Protein 3LYP (pdb70)

Radius of gyration: 21.67 Å; Cα contacts (8 Å, |Δi|>4): 574; chains: 2; bounding box: 45×53×60 Å

Structure (mmCIF, N/CA/C/O backbone):
data_3LYP
#
_entry.id   3LYP
#
_cell.length_a   43.591
_cell.length_b   53.917
_cell.length_c   54.496
_cell.angle_alpha   85.280
_cell.angle_beta   71.050
_cell.angle_gamma   66.710
#
_symmetry.space_group_name_H-M   'P 1'
#
loop_
_entity.id
_entity.type
_entity.pdbx_description
1 polymer 'Stringent starvation protein A'
2 water water
#
loop_
_atom_site.group_PDB
_atom_site.id
_atom_site.type_symbol
_atom_site.label_atom_id
_atom_site.label_alt_id
_atom_site.label_comp_id
_atom_site.label_asym_id
_atom_site.label_entity_id
_atom_site.label_seq_id
_atom_site.pdbx_PDB_ins_code
_atom_site.Cartn_x
_atom_site.Cartn_y
_atom_site.Cartn_z
_atom_site.occupancy
_atom_site.B_iso_or_equiv
_atom_site.auth_seq_id
_atom_site.auth_comp_id
_atom_site.auth_asym_id
_atom_site.auth_atom_id
_atom_site.pdbx_PDB_model_num
ATOM 1 N N . ARG A 1 8 ? -6.619 23.711 -11.628 1.00 40.82 8 ARG A N 1
ATOM 2 C CA . ARG A 1 8 ? -5.278 23.393 -11.053 1.00 38.29 8 ARG A CA 1
ATOM 3 C C . ARG A 1 8 ? -5.429 22.285 -9.985 1.00 33.69 8 ARG A C 1
ATOM 4 O O . ARG A 1 8 ? -6.329 21.450 -10.105 1.00 36.23 8 ARG A O 1
ATOM 8 N N . LEU A 1 9 ? -4.576 22.279 -8.960 1.00 27.14 9 LEU A N 1
ATOM 9 C CA . LEU A 1 9 ? -4.537 21.154 -7.996 1.00 22.00 9 LEU A CA 1
ATOM 10 C C . LEU A 1 9 ? -5.797 21.162 -7.132 1.00 21.17 9 LEU A C 1
ATOM 11 O O . LEU A 1 9 ? -6.158 22.190 -6.537 1.00 20.71 9 LEU A O 1
ATOM 16 N N . ALA A 1 10 ? -6.492 20.033 -7.108 1.00 16.94 10 ALA A N 1
ATOM 17 C CA . ALA A 1 10 ? -7.701 19.941 -6.293 1.00 14.46 10 ALA A CA 1
ATOM 18 C C . ALA A 1 10 ? -7.737 18.600 -5.629 1.00 14.07 10 ALA A C 1
ATOM 19 O O . ALA A 1 10 ? -7.119 17.645 -6.107 1.00 14.53 10 ALA A O 1
ATOM 21 N N . CYS A 1 11 ? -8.450 18.538 -4.512 1.00 11.17 11 CYS A N 1
ATOM 22 C CA . CYS A 1 11 ? -8.634 17.270 -3.803 1.00 9.94 11 CYS A CA 1
ATOM 23 C C . CYS A 1 11 ? -10.093 17.112 -3.491 1.00 11.49 11 CYS A C 1
ATOM 24 O O . CYS A 1 11 ? -10.652 17.939 -2.764 1.00 11.60 11 CYS A O 1
ATOM 27 N N . TYR A 1 12 ? -10.732 16.087 -4.068 1.00 10.17 12 TYR A N 1
ATOM 28 C CA . TYR A 1 12 ? -12.070 15.694 -3.651 1.00 9.91 12 TYR A CA 1
ATOM 29 C C . TYR A 1 12 ? -11.923 14.959 -2.326 1.00 10.29 12 TYR A C 1
ATOM 30 O O . TYR A 1 12 ? -11.167 13.977 -2.240 1.00 10.39 12 TYR A O 1
ATOM 39 N N . SER A 1 13 ? -12.619 15.431 -1.293 1.00 10.11 13 SER A N 1
ATOM 40 C CA . SER A 1 13 ? -12.371 15.005 0.085 1.00 10.91 13 SER A CA 1
ATOM 41 C C . SER A 1 13 ? -13.693 14.763 0.808 1.00 8.89 13 SER A C 1
ATOM 42 O O . SER A 1 13 ? -14.624 15.579 0.681 1.00 10.66 13 SER A O 1
ATOM 45 N N . ASP A 1 14 ? -13.794 13.678 1.562 1.00 9.54 14 ASP A N 1
ATOM 46 C CA . ASP A 1 14 ? -14.902 13.510 2.508 1.00 8.94 14 ASP A CA 1
ATOM 47 C C . ASP A 1 14 ? -14.542 14.205 3.811 1.00 9.58 14 ASP A C 1
ATOM 48 O O . ASP A 1 14 ? -13.578 13.809 4.467 1.00 11.26 14 ASP A O 1
ATOM 53 N N . PRO A 1 15 ? -15.261 15.283 4.164 1.00 9.10 15 PRO A N 1
ATOM 54 C CA . PRO A 1 15 ? -14.878 16.054 5.355 1.00 8.76 15 PRO A CA 1
ATOM 55 C C . PRO A 1 15 ? -14.965 15.274 6.646 1.00 9.79 15 PRO A C 1
ATOM 56 O O . PRO A 1 15 ? -14.399 15.688 7.658 1.00 11.07 15 PRO A O 1
ATOM 60 N N . ALA A 1 16 ? -15.698 14.165 6.634 1.00 10.18 16 ALA A N 1
ATOM 61 C CA . ALA A 1 16 ? -15.845 13.344 7.840 1.00 10.18 16 ALA A CA 1
ATOM 62 C C . ALA A 1 16 ? -14.859 12.197 7.977 1.00 9.76 16 ALA A C 1
ATOM 63 O O . ALA A 1 16 ? -14.721 11.609 9.062 1.00 11.83 16 ALA A O 1
ATOM 65 N N . ASP A 1 17 ? -14.186 11.860 6.887 1.00 10.81 17 ASP A N 1
ATOM 66 C CA . ASP A 1 17 ? -13.505 10.557 6.823 1.00 10.23 17 ASP A CA 1
ATOM 67 C C . ASP A 1 17 ? -12.006 10.662 7.098 1.00 9.79 17 ASP A C 1
ATOM 68 O O . ASP A 1 17 ? -11.312 11.540 6.535 1.00 10.12 17 ASP A O 1
ATOM 73 N N . HIS A 1 18 ? -11.483 9.737 7.905 1.00 8.67 18 HIS A N 1
ATOM 74 C CA . HIS A 1 18 ? -10.080 9.813 8.337 1.00 7.69 18 HIS A CA 1
ATOM 75 C C . HIS A 1 18 ? -9.102 9.594 7.190 1.00 9.02 18 HIS A C 1
ATOM 76 O O . HIS A 1 18 ? -7.995 10.138 7.243 1.00 8.81 18 HIS A O 1
ATOM 83 N N . TYR A 1 19 ? -9.493 8.841 6.147 1.00 9.45 19 TYR A N 1
ATOM 84 C CA . TYR A 1 19 ? -8.581 8.665 4.993 1.00 10.38 19 TYR A CA 1
ATOM 85 C C . TYR A 1 19 ? -8.436 9.955 4.189 1.00 9.89 19 TYR A C 1
ATOM 86 O O . TYR A 1 19 ? -7.344 10.288 3.709 1.00 10.57 19 TYR A O 1
ATOM 95 N N . SER A 1 20 ? -9.514 10.716 4.074 1.00 8.61 20 SER A N 1
ATOM 96 C CA . SER A 1 20 ? -9.381 12.059 3.456 1.00 8.47 20 SER A CA 1
ATOM 97 C C . SER A 1 20 ? -8.602 13.005 4.354 1.00 8.79 20 SER A C 1
ATOM 98 O O . SER A 1 20 ? -7.805 13.810 3.843 1.00 9.95 20 SER A O 1
ATOM 101 N N . HIS A 1 21 ? -8.805 12.871 5.674 1.00 7.54 21 HIS A N 1
ATOM 102 C CA . HIS A 1 21 ? -8.092 13.719 6.641 1.00 7.93 21 HIS A CA 1
ATOM 103 C C . HIS A 1 21 ? -6.573 13.519 6.503 1.00 8.25 21 HIS A C 1
ATOM 104 O O . HIS A 1 21 ? -5.835 14.509 6.530 1.00 10.09 21 HIS A O 1
ATOM 111 N N . ARG A 1 22 ? -6.117 12.280 6.273 1.00 9.30 22 ARG A N 1
ATOM 112 C CA . ARG A 1 22 ? -4.687 12.059 6.019 1.00 10.92 22 ARG A CA 1
ATOM 113 C C . ARG A 1 22 ? -4.145 12.965 4.942 1.00 8.34 22 ARG A C 1
ATOM 114 O O . ARG A 1 22 ? -3.101 13.598 5.118 1.00 9.68 22 ARG A O 1
ATOM 122 N N . VAL A 1 23 ? -4.854 12.985 3.802 1.00 9.07 23 VAL A N 1
ATOM 123 C CA . VAL A 1 23 ? -4.369 13.760 2.662 1.00 8.96 23 VAL A CA 1
ATOM 124 C C . VAL A 1 23 ? -4.463 15.263 2.951 1.00 9.14 23 VAL A C 1
ATOM 125 O O . VAL A 1 23 ? -3.570 16.050 2.543 1.00 9.56 23 VAL A O 1
ATOM 129 N N . ARG A 1 24 ? -5.504 15.686 3.664 1.00 9.50 24 ARG A N 1
ATOM 130 C CA . ARG A 1 24 ? -5.616 17.131 4.034 1.00 7.48 24 ARG A CA 1
ATOM 131 C C . ARG A 1 24 ? -4.491 17.568 4.969 1.00 7.66 24 ARG A C 1
ATOM 132 O O . ARG A 1 24 ? -4.023 18.697 4.822 1.00 10.14 24 ARG A O 1
ATOM 140 N N . ILE A 1 25 ? -3.985 16.679 5.824 1.00 9.24 25 ILE A N 1
ATOM 141 C CA . ILE A 1 25 ? -2.798 16.984 6.625 1.00 7.93 25 ILE A CA 1
ATOM 142 C C . ILE A 1 25 ? -1.570 17.159 5.726 1.00 8.42 25 ILE A C 1
ATOM 143 O O . ILE A 1 25 ? -0.850 18.167 5.861 1.00 8.33 25 ILE A O 1
ATOM 148 N N . VAL A 1 26 ? -1.334 16.202 4.841 1.00 9.27 26 VAL A N 1
ATOM 149 C CA . VAL A 1 26 ? -0.179 16.288 3.940 1.00 8.91 26 VAL A CA 1
ATOM 150 C C . VAL A 1 26 ? -0.244 17.574 3.110 1.00 10.08 26 VAL A C 1
ATOM 151 O O . VAL A 1 26 ? 0.784 18.268 2.956 1.00 8.24 26 VAL A O 1
ATOM 155 N N . LEU A 1 27 ? -1.429 17.897 2.573 1.00 8.37 27 LEU A N 1
ATOM 156 C CA . LEU A 1 27 ? -1.531 19.099 1.730 1.00 8.05 27 LEU A CA 1
ATOM 157 C C . LEU A 1 27 ? -1.179 20.332 2.532 1.00 10.38 27 LEU A C 1
ATOM 158 O O . LEU A 1 27 ? -0.465 21.229 2.041 1.00 9.84 27 LEU A O 1
ATOM 163 N N . ALA A 1 28 ? -1.640 20.379 3.786 1.00 9.32 28 ALA A N 1
ATOM 164 C CA . ALA A 1 28 ? -1.352 21.504 4.640 1.00 8.68 28 ALA A CA 1
ATOM 165 C C . ALA A 1 28 ? 0.146 21.584 5.018 1.00 8.89 28 ALA A C 1
ATOM 166 O O . ALA A 1 28 ? 0.734 22.686 5.012 1.00 10.50 28 ALA A O 1
ATOM 168 N N . GLU A 1 29 ? 0.741 20.412 5.295 1.00 8.65 29 GLU A N 1
ATOM 169 C CA . GLU A 1 29 ? 2.169 20.353 5.652 1.00 9.90 29 GLU A CA 1
ATOM 170 C C . GLU A 1 29 ? 3.021 20.893 4.502 1.00 7.24 29 GLU A C 1
ATOM 171 O O . GLU A 1 29 ? 3.969 21.646 4.725 1.00 9.86 29 GLU A O 1
ATOM 177 N N . LYS A 1 30 ? 2.650 20.537 3.276 1.00 8.32 30 LYS A N 1
ATOM 178 C CA . LYS A 1 30 ? 3.429 20.913 2.093 1.00 8.39 30 LYS A CA 1
ATOM 179 C C . LYS A 1 30 ? 3.157 22.332 1.618 1.00 6.34 30 LYS A C 1
ATOM 180 O O . LYS A 1 30 ? 3.908 22.868 0.816 1.00 9.59 30 LYS A O 1
ATOM 186 N N . GLY A 1 31 ? 2.082 22.956 2.120 1.00 7.30 31 GLY A N 1
ATOM 187 C CA . GLY A 1 31 ? 1.763 24.337 1.722 1.00 6.82 31 GLY A CA 1
ATOM 188 C C . GLY A 1 31 ? 1.525 24.424 0.239 1.00 8.65 31 GLY A C 1
ATOM 189 O O . GLY A 1 31 ? 2.033 25.348 -0.402 1.00 11.43 31 GLY A O 1
ATOM 190 N N . VAL A 1 32 ? 0.734 23.514 -0.313 1.00 11.69 32 VAL A N 1
ATOM 191 C CA . VAL A 1 32 ? 0.647 23.483 -1.780 1.00 15.84 32 VAL A CA 1
ATOM 192 C C . VAL A 1 32 ? -0.534 24.189 -2.435 1.00 15.68 32 VAL A C 1
ATOM 193 O O . VAL A 1 32 ? -0.745 24.042 -3.650 1.00 14.95 32 VAL A O 1
ATOM 197 N N . SER A 1 33 ? -1.295 24.918 -1.631 1.00 15.48 33 SER A N 1
ATOM 198 C CA . SER A 1 33 ? -2.385 25.737 -2.149 1.00 16.40 33 SER A CA 1
ATOM 199 C C . SER A 1 33 ? -3.474 24.890 -2.888 1.00 17.64 33 SER A C 1
ATOM 200 O O . SER A 1 33 ? -4.056 25.368 -3.856 1.00 17.65 33 SER A O 1
ATOM 203 N N . ALA A 1 34 ? -3.746 23.647 -2.448 1.00 17.07 34 ALA A N 1
ATOM 204 C CA . ALA A 1 34 ? -4.770 22.809 -3.123 1.00 14.55 34 ALA A CA 1
ATOM 205 C C . ALA A 1 34 ? -6.224 23.252 -2.889 1.00 14.19 34 ALA A C 1
ATOM 206 O O . ALA A 1 34 ? -6.533 23.708 -1.778 1.00 17.79 34 ALA A O 1
ATOM 208 N N . GLU A 1 35 ? -7.083 23.159 -3.921 1.00 12.10 35 GLU A N 1
ATOM 209 C CA . GLU A 1 35 ? -8.551 23.395 -3.804 1.00 9.84 35 GLU A CA 1
ATOM 210 C C . GLU A 1 35 ? -9.133 22.166 -3.131 1.00 13.63 35 GLU A C 1
ATOM 211 O O . GLU A 1 35 ? -8.911 21.056 -3.582 1.00 15.47 35 GLU A O 1
ATOM 217 N N . ILE A 1 36 ? -9.815 22.349 -2.006 1.00 12.52 36 ILE A N 1
ATOM 218 C CA . ILE A 1 36 ? -10.458 21.239 -1.315 1.00 16.81 36 ILE A CA 1
ATOM 219 C C . ILE A 1 36 ? -11.901 21.230 -1.712 1.00 16.71 36 ILE A C 1
ATOM 220 O O . ILE A 1 36 ? -12.629 22.215 -1.537 1.00 18.29 36 ILE A O 1
ATOM 225 N N . ILE A 1 37 ? -12.319 20.139 -2.322 1.00 14.51 37 ILE A N 1
ATOM 226 C CA . ILE A 1 37 ? -13.681 20.003 -2.759 1.00 13.40 37 ILE A CA 1
ATOM 227 C C . ILE A 1 37 ? -14.398 18.988 -1.894 1.00 15.88 37 ILE A C 1
ATOM 228 O O . ILE A 1 37 ? -14.186 17.788 -2.030 1.00 14.98 37 ILE A O 1
ATOM 233 N N . SER A 1 38 ? -15.253 19.470 -0.996 1.00 16.72 38 SER A N 1
ATOM 234 C CA . SER A 1 38 ? -16.016 18.559 -0.136 1.00 18.30 38 SER A CA 1
ATOM 235 C C . SER A 1 38 ? -17.079 17.695 -0.828 1.00 20.27 38 SER A C 1
ATOM 236 O O . SER A 1 38 ? -17.915 18.185 -1.629 1.00 23.03 38 SER A O 1
ATOM 239 N N . VAL A 1 39 ? -17.040 16.407 -0.523 1.00 18.87 39 VAL A N 1
ATOM 240 C CA . VAL A 1 39 ? -17.991 15.441 -1.054 1.00 21.38 39 VAL A CA 1
ATOM 241 C C . VAL A 1 39 ? -18.666 14.601 0.064 1.00 23.65 39 VAL A C 1
ATOM 242 O O . VAL A 1 39 ? -18.015 13.801 0.763 1.00 21.45 39 VAL A O 1
ATOM 246 N N . GLU A 1 40 ? -19.968 14.826 0.225 1.00 29.69 40 GLU A N 1
ATOM 247 C CA . GLU A 1 40 ? -20.847 14.010 1.062 1.00 34.22 40 GLU A CA 1
ATOM 248 C C . GLU A 1 40 ? -21.935 13.369 0.190 1.00 36.86 40 GLU A C 1
ATOM 249 O O . GLU A 1 40 ? -22.594 12.389 0.586 1.00 40.63 40 GLU A O 1
ATOM 255 N N . GLN A 1 44 ? -21.631 12.263 -5.732 1.00 33.84 44 GLN A N 1
ATOM 256 C CA . GLN A 1 44 ? -20.707 11.809 -6.762 1.00 32.44 44 GLN A CA 1
ATOM 257 C C . GLN A 1 44 ? -20.563 12.870 -7.863 1.00 30.17 44 GLN A C 1
ATOM 258 O O . GLN A 1 44 ? -21.157 12.721 -8.938 1.00 32.34 44 GLN A O 1
ATOM 264 N N . PRO A 1 45 ? -19.769 13.943 -7.617 1.00 27.01 45 PRO A N 1
ATOM 265 C CA . PRO A 1 45 ? -19.596 14.944 -8.693 1.00 25.73 45 PRO A CA 1
ATOM 266 C C . PRO A 1 45 ? -19.154 14.293 -10.009 1.00 25.78 45 PRO A C 1
ATOM 267 O O . PRO A 1 45 ? -18.338 13.370 -9.991 1.00 23.16 45 PRO A O 1
ATOM 271 N N . PRO A 1 46 ? -19.716 14.746 -11.143 1.00 23.12 46 PRO A N 1
ATOM 272 C CA . PRO A 1 46 ? -19.364 14.107 -12.401 1.00 22.71 46 PRO A CA 1
ATOM 273 C C . PRO A 1 46 ? -17.889 14.241 -12.776 1.00 22.40 46 PRO A C 1
ATOM 274 O O . PRO A 1 46 ? -17.359 13.344 -13.419 1.00 19.14 46 PRO A O 1
ATOM 278 N N . LYS A 1 47 ? -17.231 15.343 -12.393 1.00 18.25 47 LYS A N 1
ATOM 279 C CA . LYS A 1 47 ? -15.799 15.488 -12.686 1.00 20.93 47 LYS A CA 1
ATOM 280 C C . LYS A 1 47 ? -14.993 14.439 -11.899 1.00 18.37 47 LYS A C 1
ATOM 281 O O . LYS A 1 47 ? -13.962 13.910 -12.370 1.00 18.47 47 LYS A O 1
ATOM 287 N N . LEU A 1 48 ? -15.489 14.109 -10.716 1.00 17.04 48 LEU A N 1
ATOM 288 C CA . LEU A 1 48 ? -14.845 13.070 -9.910 1.00 16.54 48 LEU A CA 1
ATOM 289 C C . LEU A 1 48 ? -15.002 11.701 -10.547 1.00 17.36 48 LEU A C 1
ATOM 290 O O . LEU A 1 48 ? -14.014 10.995 -10.712 1.00 16.56 48 LEU A O 1
ATOM 295 N N . ILE A 1 49 ? -16.236 11.330 -10.895 1.00 17.29 49 ILE A N 1
ATOM 296 C CA . ILE A 1 49 ? -16.482 10.055 -11.580 1.00 18.87 49 ILE A CA 1
ATOM 297 C C . ILE A 1 49 ? -15.777 10.013 -12.943 1.00 18.07 49 ILE A C 1
ATOM 298 O O . ILE A 1 49 ? -15.321 8.955 -13.356 1.00 16.80 49 ILE A O 1
ATOM 303 N N . GLU A 1 50 ? -15.657 11.158 -13.619 1.00 15.07 50 GLU A N 1
ATOM 304 C CA . GLU A 1 50 ? -14.918 11.228 -14.881 1.00 16.04 50 GLU A CA 1
ATOM 305 C C . GLU A 1 50 ? -13.464 10.767 -14.776 1.00 17.98 50 GLU A C 1
ATOM 306 O O . GLU A 1 50 ? -12.976 10.055 -15.668 1.00 19.54 50 GLU A O 1
ATOM 312 N N . VAL A 1 51 ? -12.786 11.189 -13.702 1.00 17.32 51 VAL A N 1
ATOM 313 C CA . VAL A 1 51 ? -11.350 10.911 -13.527 1.00 19.45 51 VAL A CA 1
ATOM 314 C C . VAL A 1 51 ? -11.087 9.692 -12.652 1.00 17.98 51 VAL A C 1
ATOM 315 O O . VAL A 1 51 ? -10.041 9.038 -12.790 1.00 20.52 51 VAL A O 1
ATOM 319 N N . ASN A 1 52 ? -12.043 9.386 -11.778 1.00 14.71 52 ASN A N 1
ATOM 320 C CA . ASN A 1 52 ? -11.972 8.221 -10.890 1.00 13.09 52 ASN A CA 1
ATOM 321 C C . ASN A 1 52 ? -13.275 7.424 -10.939 1.00 14.21 52 ASN A C 1
ATOM 322 O O . ASN A 1 52 ? -14.219 7.703 -10.204 1.00 14.43 52 ASN A O 1
ATOM 327 N N . PRO A 1 53 ? -13.321 6.397 -11.800 1.00 18.07 53 PRO A N 1
ATOM 328 C CA . PRO A 1 53 ? -14.554 5.637 -11.944 1.00 17.12 53 PRO A CA 1
ATOM 329 C C . PRO A 1 53 ? -14.982 4.828 -10.708 1.00 17.47 53 PRO A C 1
ATOM 330 O O . PRO A 1 53 ? -16.097 4.346 -10.670 1.00 19.51 53 PRO A O 1
ATOM 334 N N . TYR A 1 54 ? -14.116 4.685 -9.709 1.00 15.14 54 TYR A N 1
ATOM 335 C CA . TYR A 1 54 ? -14.480 4.063 -8.442 1.00 16.82 54 TYR A CA 1
ATOM 336 C C . TYR A 1 54 ? -15.244 5.047 -7.555 1.00 15.99 54 TYR A C 1
ATOM 337 O O . TYR A 1 54 ? -15.918 4.641 -6.593 1.00 17.24 54 TYR A O 1
ATOM 346 N N . GLY A 1 55 ? -15.079 6.334 -7.847 1.00 15.50 55 GLY A N 1
ATOM 347 C CA . GLY A 1 55 ? -15.717 7.406 -7.063 1.00 15.82 55 GLY A CA 1
ATOM 348 C C . GLY A 1 55 ? -15.290 7.438 -5.613 1.00 18.49 55 GLY A C 1
ATOM 349 O O . GLY A 1 55 ? -16.062 7.841 -4.728 1.00 20.67 55 GLY A O 1
ATOM 350 N N . SER A 1 56 ? -14.060 6.998 -5.348 1.00 13.65 56 SER A N 1
ATOM 351 C CA . SER A 1 56 ? -13.605 6.931 -3.958 1.00 14.57 56 SER A CA 1
ATOM 352 C C . SER A 1 56 ? -12.964 8.244 -3.555 1.00 11.36 56 SER A C 1
ATOM 353 O O . SER A 1 56 ? -12.610 9.065 -4.401 1.00 15.71 56 SER A O 1
ATOM 356 N N . LEU A 1 57 ? -12.859 8.429 -2.239 1.00 12.09 57 LEU A N 1
ATOM 357 C CA . LEU A 1 57 ? -12.311 9.660 -1.667 1.00 11.07 57 LEU A CA 1
ATOM 358 C C . LEU A 1 57 ? -11.241 9.263 -0.667 1.00 10.37 57 LEU A C 1
ATOM 359 O O . LEU A 1 57 ? -11.430 8.317 0.120 1.00 12.47 57 LEU A O 1
ATOM 364 N N . PRO A 1 58 ? -10.123 9.995 -0.638 1.00 10.19 58 PRO A N 1
ATOM 365 C CA . PRO A 1 58 ? -9.847 11.212 -1.400 1.00 11.18 58 PRO A CA 1
ATOM 366 C C . PRO A 1 58 ? -9.371 10.944 -2.805 1.00 9.37 58 PRO A C 1
ATOM 367 O O . PRO A 1 58 ? -8.748 9.886 -3.057 1.00 12.45 58 PRO A O 1
ATOM 371 N N . THR A 1 59 ? -9.612 11.908 -3.693 1.00 8.55 59 THR A N 1
ATOM 372 C CA . THR A 1 59 ? -9.076 11.839 -5.048 1.00 9.03 59 THR A CA 1
ATOM 373 C C . THR A 1 59 ? -8.388 13.152 -5.324 1.00 9.58 59 THR A C 1
ATOM 374 O O . THR A 1 59 ? -8.984 14.211 -5.153 1.00 11.24 59 THR A O 1
ATOM 378 N N . LEU A 1 60 ? -7.147 13.075 -5.781 1.00 10.63 60 LEU A N 1
ATOM 379 C CA . LEU A 1 60 ? -6.395 14.268 -6.145 1.00 10.73 60 LEU A CA 1
ATOM 380 C C . LEU A 1 60 ? -6.422 14.441 -7.647 1.00 11.00 60 LEU A C 1
ATOM 381 O O . LEU A 1 60 ? -6.252 13.468 -8.390 1.00 12.12 60 LEU A O 1
ATOM 386 N N . VAL A 1 61 ? -6.658 15.681 -8.105 1.00 10.14 61 VAL A N 1
ATOM 387 C CA . VAL A 1 61 ? -6.703 15.963 -9.538 1.00 11.56 61 VAL A CA 1
ATOM 388 C C . VAL A 1 61 ? -5.895 17.219 -9.870 1.00 13.58 61 VAL A C 1
ATOM 389 O O . VAL A 1 61 ? -5.903 18.194 -9.110 1.00 18.21 61 VAL A O 1
ATOM 393 N N . ASP A 1 62 ? -5.230 17.197 -11.032 1.00 15.25 62 ASP A N 1
ATOM 394 C CA . ASP A 1 62 ? -4.419 18.322 -11.507 1.00 17.18 62 ASP A CA 1
ATOM 395 C C . ASP A 1 62 ? -4.490 18.164 -13.027 1.00 19.70 62 ASP A C 1
ATOM 396 O O . ASP A 1 62 ? -5.155 17.242 -13.545 1.00 18.01 62 ASP A O 1
ATOM 401 N N . ARG A 1 63 ? -3.866 19.084 -13.758 1.00 20.95 63 ARG A N 1
ATOM 402 C CA . ARG A 1 63 ? -3.721 18.899 -15.189 1.00 22.90 63 ARG A CA 1
ATOM 403 C C . ARG A 1 63 ? -3.117 17.517 -15.477 1.00 22.16 63 ARG A C 1
ATOM 404 O O . ARG A 1 63 ? -3.562 16.844 -16.413 1.00 26.85 63 ARG A O 1
ATOM 406 N N . LEU A 1 65 ? -3.409 14.550 -14.201 1.00 18.26 65 LEU A N 1
ATOM 407 C CA . LEU A 1 65 ? -3.182 13.795 -12.996 1.00 14.61 65 LEU A CA 1
ATOM 408 C C . LEU A 1 65 ? -4.528 13.415 -12.404 1.00 12.92 65 LEU A C 1
ATOM 409 O O . LEU A 1 65 ? -5.413 14.273 -12.247 1.00 14.26 65 LEU A O 1
ATOM 414 N N . ALA A 1 66 ? -4.699 12.141 -12.080 1.00 11.50 66 ALA A N 1
ATOM 415 C CA . ALA A 1 66 ? -5.849 11.733 -11.282 1.00 10.15 66 ALA A CA 1
ATOM 416 C C . ALA A 1 66 ? -5.398 10.600 -10.411 1.00 11.42 66 ALA A C 1
ATOM 417 O O . ALA A 1 66 ? -5.031 9.557 -10.908 1.00 11.52 66 ALA A O 1
ATOM 419 N N . LEU A 1 67 ? -5.395 10.820 -9.102 1.00 9.38 67 LEU A N 1
ATOM 420 C CA . LEU A 1 67 ? -4.915 9.815 -8.161 1.00 10.60 67 LEU A CA 1
ATOM 421 C C . LEU A 1 67 ? -5.884 9.602 -7.024 1.00 9.62 67 LEU A C 1
ATOM 422 O O . LEU A 1 67 ? -6.528 10.526 -6.547 1.00 13.78 67 LEU A O 1
ATOM 427 N N . TRP A 1 68 ? -5.932 8.380 -6.532 1.00 8.85 68 TRP A N 1
ATOM 428 C CA . TRP A 1 68 ? -6.746 8.068 -5.358 1.00 9.94 68 TRP A CA 1
ATOM 429 C C . TRP A 1 68 ? -6.042 6.954 -4.587 1.00 12.43 68 TRP A C 1
ATOM 430 O O . TRP A 1 68 ? -4.990 6.469 -5.025 1.00 11.49 68 TRP A O 1
ATOM 441 N N A GLU A 1 69 ? -6.666 6.557 -3.474 0.50 12.33 69 GLU A N 1
ATOM 442 N N B GLU A 1 69 ? -6.635 6.545 -3.458 0.50 12.87 69 GLU A N 1
ATOM 443 C CA A GLU A 1 69 ? -6.064 5.775 -2.385 0.50 13.12 69 GLU A CA 1
ATOM 444 C CA B GLU A 1 69 ? -5.989 5.733 -2.401 0.50 14.44 69 GLU A CA 1
ATOM 445 C C A GLU A 1 69 ? -5.086 6.636 -1.596 0.50 12.91 69 GLU A C 1
ATOM 446 C C B GLU A 1 69 ? -5.076 6.648 -1.595 0.50 13.46 69 GLU A C 1
ATOM 447 O O A GLU A 1 69 ? -4.110 7.172 -2.147 0.50 11.94 69 GLU A O 1
ATOM 448 O O B GLU A 1 69 ? -4.121 7.230 -2.137 0.50 12.15 69 GLU A O 1
ATOM 459 N N . SER A 1 70 ? -5.365 6.786 -0.300 1.00 12.77 70 SER A N 1
ATOM 460 C CA . SER A 1 70 ? -4.646 7.771 0.493 1.00 11.83 70 SER A CA 1
ATOM 461 C C . SER A 1 70 ? -3.146 7.574 0.460 1.00 12.39 70 SER A C 1
ATOM 462 O O . SER A 1 70 ? -2.411 8.582 0.390 1.00 13.52 70 SER A O 1
ATOM 465 N N . THR A 1 71 ? -2.645 6.341 0.492 1.00 12.50 71 THR A N 1
ATOM 466 C CA . THR A 1 71 ? -1.190 6.129 0.469 1.00 13.82 71 THR A CA 1
ATOM 467 C C . THR A 1 71 ? -0.546 6.512 -0.859 1.00 12.24 71 THR A C 1
ATOM 468 O O . THR A 1 71 ? 0.568 7.048 -0.858 1.00 13.69 71 THR A O 1
ATOM 472 N N . VAL A 1 72 ? -1.270 6.292 -1.957 1.00 10.21 72 VAL A N 1
ATOM 473 C CA . VAL A 1 72 ? -0.783 6.688 -3.282 1.00 10.69 72 VAL A CA 1
ATOM 474 C C . VAL A 1 72 ? -0.640 8.203 -3.315 1.00 11.41 72 VAL A C 1
ATOM 475 O O . VAL A 1 72 ? 0.395 8.745 -3.797 1.00 11.09 72 VAL A O 1
ATOM 479 N N . VAL A 1 73 ? -1.693 8.872 -2.829 1.00 9.83 73 VAL A N 1
ATOM 480 C CA . VAL A 1 73 ? -1.792 10.333 -2.886 1.00 8.04 73 VAL A CA 1
ATOM 481 C C . VAL A 1 73 ? -0.730 10.941 -1.961 1.00 9.17 73 VAL A C 1
ATOM 482 O O . VAL A 1 73 ? -0.035 11.894 -2.374 1.00 10.34 73 VAL A O 1
ATOM 494 N N A GLU A 1 75 ? 2.168 9.669 -0.955 0.70 10.60 75 GLU A N 1
ATOM 495 N N B GLU A 1 75 ? 2.097 9.680 -0.996 0.30 8.19 75 GLU A N 1
ATOM 496 C CA A GLU A 1 75 ? 3.536 9.528 -1.465 0.70 11.81 75 GLU A CA 1
ATOM 497 C CA B GLU A 1 75 ? 3.414 9.444 -1.517 0.30 7.35 75 GLU A CA 1
ATOM 498 C C A GLU A 1 75 ? 3.758 10.382 -2.725 0.70 10.03 75 GLU A C 1
ATOM 499 C C B GLU A 1 75 ? 3.736 10.316 -2.726 0.30 7.29 75 GLU A C 1
ATOM 500 O O A GLU A 1 75 ? 4.849 10.928 -2.907 0.70 10.54 75 GLU A O 1
ATOM 501 O O B GLU A 1 75 ? 4.871 10.774 -2.885 0.30 8.15 75 GLU A O 1
ATOM 512 N N . TYR A 1 76 ? 2.739 10.534 -3.575 1.00 8.78 76 TYR A N 1
ATOM 513 C CA . TYR A 1 76 ? 2.879 11.458 -4.709 1.00 8.23 76 TYR A CA 1
ATOM 514 C C . TYR A 1 76 ? 3.222 12.855 -4.172 1.00 9.62 76 TYR A C 1
ATOM 515 O O . TYR A 1 76 ? 4.159 13.517 -4.641 1.00 9.75 76 TYR A O 1
ATOM 524 N N . LEU A 1 77 ? 2.457 13.307 -3.186 1.00 9.79 77 LEU A N 1
ATOM 525 C CA . LEU A 1 77 ? 2.658 14.664 -2.650 1.00 8.66 77 LEU A CA 1
ATOM 526 C C . LEU A 1 77 ? 4.052 14.803 -2.051 1.00 9.53 77 LEU A C 1
ATOM 527 O O . LEU A 1 77 ? 4.718 15.833 -2.267 1.00 9.13 77 LEU A O 1
ATOM 532 N N . ASP A 1 78 ? 4.538 13.750 -1.378 1.00 9.96 78 ASP A N 1
ATOM 533 C CA . ASP A 1 78 ? 5.867 13.844 -0.777 1.00 10.29 78 ASP A CA 1
ATOM 534 C C . ASP A 1 78 ? 6.968 13.887 -1.837 1.00 10.69 78 ASP A C 1
ATOM 535 O O . ASP A 1 78 ? 7.993 14.563 -1.642 1.00 12.54 78 ASP A O 1
ATOM 540 N N . GLU A 1 79 ? 6.767 13.185 -2.953 1.00 10.15 79 GLU A N 1
ATOM 541 C CA . GLU A 1 79 ? 7.751 13.200 -4.064 1.00 10.59 79 GLU A CA 1
ATOM 542 C C . GLU A 1 79 ? 7.684 14.446 -4.940 1.00 10.51 79 GLU A C 1
ATOM 543 O O . GLU A 1 79 ? 8.726 14.942 -5.412 1.00 11.43 79 GLU A O 1
ATOM 549 N N . ARG A 1 80 ? 6.469 14.935 -5.172 1.00 9.72 80 ARG A N 1
ATOM 550 C CA . ARG A 1 80 ? 6.253 16.098 -6.026 1.00 9.87 80 ARG A CA 1
ATOM 551 C C . ARG A 1 80 ? 6.661 17.424 -5.362 1.00 11.34 80 ARG A C 1
ATOM 552 O O . ARG A 1 80 ? 7.222 18.319 -6.025 1.00 12.50 80 ARG A O 1
ATOM 560 N N . TYR A 1 81 ? 6.394 17.520 -4.056 1.00 10.48 81 TYR A N 1
ATOM 561 C CA . TYR A 1 81 ? 6.618 18.751 -3.306 1.00 10.35 81 TYR A CA 1
ATOM 562 C C . TYR A 1 81 ? 7.541 18.418 -2.150 1.00 10.96 81 TYR A C 1
ATOM 563 O O . TYR A 1 81 ? 7.080 18.004 -1.100 1.00 10.95 81 TYR A O 1
ATOM 572 N N . PRO A 1 82 ? 8.870 18.562 -2.347 1.00 13.76 82 PRO A N 1
ATOM 573 C CA . PRO A 1 82 ? 9.767 17.939 -1.356 1.00 15.05 82 PRO A CA 1
ATOM 574 C C . PRO A 1 82 ? 9.792 18.490 0.054 1.00 14.87 82 PRO A C 1
ATOM 575 O O . PRO A 1 82 ? 10.036 17.720 0.984 1.00 14.80 82 PRO A O 1
ATOM 579 N N . HIS A 1 83 ? 9.507 19.777 0.246 1.00 15.07 83 HIS A N 1
ATOM 580 C CA . HIS A 1 83 ? 9.590 20.368 1.588 1.00 14.63 83 HIS A CA 1
ATOM 581 C C . HIS A 1 83 ? 8.256 20.669 2.284 1.00 16.29 83 HIS A C 1
ATOM 582 O O . HIS A 1 83 ? 7.331 21.221 1.673 1.00 17.16 83 HIS A O 1
ATOM 589 N N . PRO A 1 84 ? 8.142 20.311 3.574 1.00 13.26 84 PRO A N 1
ATOM 590 C CA . PRO A 1 84 ? 9.161 19.579 4.334 1.00 12.33 84 PRO A CA 1
ATOM 591 C C . PRO A 1 84 ? 9.099 18.092 3.978 1.00 12.41 84 PRO A C 1
ATOM 592 O O . PRO A 1 84 ? 8.018 17.590 3.639 1.00 11.42 84 PRO A O 1
ATOM 596 N N . PRO A 1 85 ? 10.241 17.382 4.060 1.00 11.55 85 PRO A N 1
ATOM 597 C CA . PRO A 1 85 ? 10.183 15.938 3.809 1.00 11.00 85 PRO A CA 1
ATOM 598 C C . PRO A 1 85 ? 9.320 15.213 4.829 1.00 12.67 85 PRO A C 1
ATOM 599 O O . PRO A 1 85 ? 9.474 15.450 6.032 1.00 11.69 85 PRO A O 1
ATOM 603 N N . LEU A 1 86 ? 8.448 14.324 4.359 1.00 10.22 86 LEU A N 1
ATOM 604 C CA . LEU A 1 86 ? 7.561 13.582 5.250 1.00 11.34 86 LEU A CA 1
ATOM 605 C C . LEU A 1 86 ? 7.906 12.098 5.292 1.00 10.99 86 LEU A C 1
ATOM 606 O O . LEU A 1 86 ? 7.179 11.302 5.896 1.00 10.43 86 LEU A O 1
ATOM 611 N N . LEU A 1 87 ? 9.022 11.757 4.657 1.00 9.84 87 LEU A N 1
ATOM 612 C CA . LEU A 1 87 ? 9.627 10.419 4.764 1.00 9.25 87 LEU A CA 1
ATOM 613 C C . LEU A 1 87 ? 11.118 10.561 4.962 1.00 10.79 87 LEU A C 1
ATOM 614 O O . LEU A 1 87 ? 11.727 11.585 4.571 1.00 12.25 87 LEU A O 1
ATOM 619 N N . PRO A 1 88 ? 11.736 9.542 5.573 1.00 11.32 88 PRO A N 1
ATOM 620 C CA . PRO A 1 88 ? 13.201 9.485 5.621 1.00 9.88 88 PRO A CA 1
ATOM 621 C C . PRO A 1 88 ? 13.861 9.484 4.242 1.00 9.76 88 PRO A C 1
ATOM 622 O O . PRO A 1 88 ? 13.201 9.293 3.222 1.00 12.92 88 PRO A O 1
ATOM 626 N N . VAL A 1 89 ? 15.168 9.725 4.211 1.00 13.11 89 VAL A N 1
ATOM 627 C CA . VAL A 1 89 ? 15.900 9.841 2.953 1.00 14.20 89 VAL A CA 1
ATOM 628 C C . VAL A 1 89 ? 16.485 8.506 2.496 1.00 13.94 89 VAL A C 1
ATOM 629 O O . VAL A 1 89 ? 16.584 8.225 1.291 1.00 16.01 89 VAL A O 1
ATOM 633 N N . TYR A 1 90 ? 16.860 7.673 3.455 1.00 11.37 90 TYR A N 1
ATOM 634 C CA . TYR A 1 90 ? 17.558 6.455 3.147 1.00 8.66 90 TYR A CA 1
ATOM 635 C C . TYR A 1 90 ? 16.666 5.221 3.140 1.00 6.99 90 TYR A C 1
ATOM 636 O O . TYR A 1 90 ? 15.646 5.214 3.829 1.00 6.97 90 TYR A O 1
ATOM 645 N N . PRO A 1 91 ? 17.055 4.177 2.352 1.00 7.87 91 PRO A N 1
ATOM 646 C CA . PRO A 1 91 ? 16.108 3.064 2.127 1.00 7.85 91 PRO A CA 1
ATOM 647 C C . PRO A 1 91 ? 15.651 2.311 3.371 1.00 6.75 91 PRO A C 1
ATOM 648 O O . PRO A 1 91 ? 14.456 2.016 3.471 1.00 7.15 91 PRO A O 1
ATOM 652 N N . VAL A 1 92 ? 16.546 2.050 4.322 1.00 7.46 92 VAL A N 1
ATOM 653 C CA . VAL A 1 92 ? 16.110 1.297 5.481 1.00 5.40 92 VAL A CA 1
ATOM 654 C C . VAL A 1 92 ? 15.072 2.052 6.331 1.00 5.51 92 VAL A C 1
ATOM 655 O O . VAL A 1 92 ? 14.013 1.521 6.713 1.00 5.13 92 VAL A O 1
ATOM 659 N N . ALA A 1 93 ? 15.362 3.314 6.644 1.00 6.47 93 ALA A N 1
ATOM 660 C CA . ALA A 1 93 ? 14.425 4.106 7.401 1.00 8.10 93 ALA A CA 1
ATOM 661 C C . ALA A 1 93 ? 13.102 4.320 6.675 1.00 4.89 93 ALA A C 1
ATOM 662 O O . ALA A 1 93 ? 12.074 4.267 7.302 1.00 6.56 93 ALA A O 1
ATOM 664 N N . ARG A 1 94 ? 13.160 4.486 5.345 1.00 5.02 94 ARG A N 1
ATOM 665 C CA . ARG A 1 94 ? 11.958 4.613 4.547 1.00 5.91 94 ARG A CA 1
ATOM 666 C C . ARG A 1 94 ? 11.126 3.335 4.606 1.00 5.57 94 ARG A C 1
ATOM 667 O O . ARG A 1 94 ? 9.895 3.434 4.730 1.00 7.47 94 ARG A O 1
ATOM 675 N N . ALA A 1 95 ? 11.798 2.177 4.568 1.00 4.62 95 ALA A N 1
ATOM 676 C CA . ALA A 1 95 ? 11.065 0.895 4.649 1.00 5.14 95 ALA A CA 1
ATOM 677 C C . ALA A 1 95 ? 10.438 0.767 6.025 1.00 6.84 95 ALA A C 1
ATOM 678 O O . ALA A 1 95 ? 9.291 0.322 6.155 1.00 8.45 95 ALA A O 1
ATOM 680 N N . ASN A 1 96 ? 11.181 1.182 7.061 1.00 6.51 96 ASN A N 1
ATOM 681 C CA . ASN A 1 96 ? 10.593 1.146 8.401 1.00 7.54 96 ASN A CA 1
ATOM 682 C C . ASN A 1 96 ? 9.333 2.023 8.521 1.00 7.57 96 ASN A C 1
ATOM 683 O O . ASN A 1 96 ? 8.344 1.638 9.178 1.00 7.75 96 ASN A O 1
ATOM 688 N N . SER A 1 97 ? 9.363 3.208 7.915 1.00 6.49 97 SER A N 1
ATOM 689 C CA . SER A 1 97 ? 8.207 4.068 7.896 1.00 6.20 97 S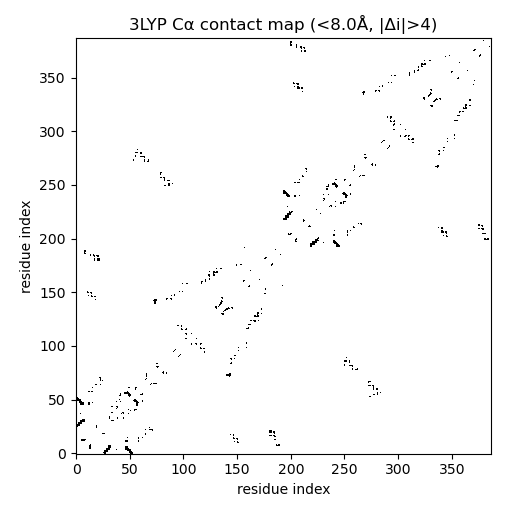ER A CA 1
ATOM 690 C C . SER A 1 97 ? 7.045 3.495 7.141 1.00 8.49 97 SER A C 1
ATOM 691 O O . SER A 1 97 ? 5.920 3.543 7.637 1.00 9.44 97 SER A O 1
ATOM 694 N N . ARG A 1 98 ? 7.327 2.935 5.959 1.00 8.22 98 ARG A N 1
ATOM 695 C CA . ARG A 1 98 ? 6.273 2.267 5.193 1.00 8.23 98 ARG A CA 1
ATOM 696 C C . ARG A 1 98 ? 5.673 1.097 5.967 1.00 8.32 98 ARG A C 1
ATOM 697 O O . ARG A 1 98 ? 4.434 0.894 5.917 1.00 8.45 98 ARG A O 1
ATOM 705 N N . LEU A 1 99 ? 6.523 0.300 6.617 1.00 7.61 99 LEU A N 1
ATOM 706 C CA . LEU A 1 99 ? 5.998 -0.824 7.425 1.00 8.04 99 LEU A CA 1
ATOM 707 C C . LEU A 1 99 ? 5.142 -0.322 8.607 1.00 8.31 99 LEU A C 1
ATOM 708 O O . LEU A 1 99 ? 4.120 -0.944 8.925 1.00 8.90 99 LEU A O 1
ATOM 713 N N . LEU A 1 100 ? 5.554 0.768 9.252 1.00 9.08 100 LEU A N 1
ATOM 714 C CA . LEU A 1 100 ? 4.713 1.340 10.323 1.00 8.96 100 LEU A CA 1
ATOM 715 C C . LEU A 1 100 ? 3.346 1.758 9.814 1.00 10.42 100 LEU A C 1
ATOM 716 O O . LEU A 1 100 ? 2.342 1.504 10.471 1.00 10.49 100 LEU A O 1
ATOM 721 N N . ILE A 1 101 ? 3.306 2.389 8.646 1.00 9.22 101 ILE A N 1
ATOM 722 C CA . ILE A 1 101 ? 2.051 2.773 8.019 1.00 9.78 101 ILE A CA 1
ATOM 723 C C . ILE A 1 101 ? 1.204 1.525 7.797 1.00 10.71 101 ILE A C 1
ATOM 724 O O . ILE A 1 101 ? 0.015 1.540 8.099 1.00 11.11 101 ILE A O 1
ATOM 729 N N . HIS A 1 102 ? 1.801 0.444 7.269 1.00 8.86 102 HIS A N 1
ATOM 730 C CA . HIS A 1 102 ? 1.024 -0.790 7.071 1.00 8.71 102 HIS A CA 1
ATOM 731 C C . HIS A 1 102 ? 0.471 -1.335 8.400 1.00 8.89 102 HIS A C 1
ATOM 732 O O . HIS A 1 102 ? -0.669 -1.795 8.434 1.00 11.19 102 HIS A O 1
ATOM 739 N N . ARG A 1 103 ? 1.287 -1.317 9.458 1.00 8.76 103 ARG A N 1
ATOM 740 C CA . ARG A 1 103 ? 0.852 -1.851 10.749 1.00 8.95 103 ARG A CA 1
ATOM 741 C C . ARG A 1 103 ? -0.252 -0.979 11.351 1.00 9.86 103 ARG A C 1
ATOM 742 O O . ARG A 1 103 ? -1.193 -1.507 11.940 1.00 12.91 103 ARG A O 1
ATOM 750 N N . ILE A 1 104 ? -0.136 0.336 11.209 1.00 9.15 104 ILE A N 1
ATOM 751 C CA . ILE A 1 104 ? -1.200 1.242 11.644 1.00 8.95 104 ILE A CA 1
ATOM 752 C C . ILE A 1 104 ? -2.496 0.928 10.899 1.00 12.14 104 ILE A C 1
ATOM 753 O O . ILE A 1 104 ? -3.582 0.809 11.483 1.00 11.78 104 ILE A O 1
ATOM 758 N N . GLN A 1 105 ? -2.384 0.740 9.603 1.00 10.32 105 GLN A N 1
ATOM 759 C CA . GLN A 1 105 ? -3.561 0.380 8.803 1.00 11.20 105 GLN A CA 1
ATOM 760 C C . GLN A 1 105 ? -4.191 -0.931 9.263 1.00 11.76 105 GLN A C 1
ATOM 761 O O . GLN A 1 105 ? -5.415 -1.017 9.520 1.00 12.85 105 GLN A O 1
ATOM 767 N N . ARG A 1 106 ? -3.369 -1.966 9.370 1.00 10.74 106 ARG A N 1
ATOM 768 C CA . ARG A 1 106 ? -3.886 -3.285 9.704 1.00 13.11 106 ARG A CA 1
ATOM 769 C C . ARG A 1 106 ? -4.505 -3.330 11.111 1.00 13.45 106 ARG A C 1
ATOM 770 O O . ARG A 1 106 ? -5.635 -3.828 11.296 1.00 17.32 106 ARG A O 1
ATOM 778 N N . ASP A 1 107 ? -3.788 -2.792 12.076 1.00 11.49 107 ASP A N 1
ATOM 779 C CA . ASP A 1 107 ? -4.091 -3.040 13.500 1.00 10.74 107 ASP A CA 1
ATOM 780 C C . ASP A 1 107 ? -4.946 -1.952 14.121 1.00 11.40 107 ASP A C 1
ATOM 781 O O . ASP A 1 107 ? -5.621 -2.233 15.145 1.00 15.44 107 ASP A O 1
ATOM 786 N N . TRP A 1 108 ? -4.819 -0.726 13.636 1.00 10.76 108 TRP A N 1
ATOM 787 C CA . TRP A 1 108 ? -5.544 0.395 14.242 1.00 10.63 108 TRP A CA 1
ATOM 788 C C . TRP A 1 108 ? -6.655 0.901 13.334 1.00 11.72 108 TRP A C 1
ATOM 789 O O . TRP A 1 108 ? -7.812 1.012 13.780 1.00 10.82 108 TRP A O 1
ATOM 800 N N . CYS A 1 109 ? -6.343 1.138 12.058 1.00 11.03 109 CYS A N 1
ATOM 801 C CA . CYS A 1 109 ? -7.382 1.622 11.146 1.00 11.88 109 CYS A CA 1
ATOM 802 C C . CYS A 1 109 ? -8.459 0.586 10.941 1.00 13.01 109 CYS A C 1
ATOM 803 O O . CYS A 1 109 ? -9.625 0.960 10.753 1.00 11.49 109 CYS A O 1
ATOM 806 N N . GLY A 1 110 ? -8.101 -0.712 10.991 1.00 12.11 110 GLY A N 1
ATOM 807 C CA . GLY A 1 110 ? -9.113 -1.763 10.832 1.00 12.63 110 GLY A CA 1
ATOM 808 C C . GLY A 1 110 ? -10.142 -1.627 11.951 1.00 11.86 110 GLY A C 1
ATOM 809 O O . GLY A 1 110 ? -11.332 -1.808 11.755 1.00 13.92 110 GLY A O 1
ATOM 810 N N . GLN A 1 111 ? -9.668 -1.276 13.145 1.00 10.92 111 GLN A N 1
ATOM 811 C CA . GLN A 1 111 ? -10.583 -1.139 14.299 1.00 9.36 111 GLN A CA 1
ATOM 812 C C . GLN A 1 111 ? -11.433 0.109 14.155 1.00 10.35 111 GLN A C 1
ATOM 813 O O . GLN A 1 111 ? -12.633 0.088 14.481 1.00 8.82 111 GLN A O 1
ATOM 819 N N . VAL A 1 112 ? -10.819 1.195 13.685 1.00 8.25 112 VAL A N 1
ATOM 820 C CA . VAL A 1 112 ? -11.553 2.438 13.489 1.00 7.81 112 VAL A CA 1
ATOM 821 C C . VAL A 1 112 ? -12.702 2.161 12.525 1.00 8.96 112 VAL A C 1
ATOM 822 O O . VAL A 1 112 ? -13.842 2.530 12.771 1.00 8.57 112 VAL A O 1
ATOM 826 N N . ASP A 1 113 ? -12.370 1.535 11.404 1.00 9.02 113 ASP A N 1
ATOM 827 C CA . ASP A 1 113 ? -13.362 1.282 10.374 1.00 10.31 113 ASP A CA 1
ATOM 828 C C . ASP A 1 113 ? -14.486 0.386 10.888 1.00 9.27 113 ASP A C 1
ATOM 829 O O . ASP A 1 113 ? -15.666 0.626 10.562 1.00 9.86 113 ASP A O 1
ATOM 834 N N A LEU A 1 114 ? -14.139 -0.607 11.702 0.50 8.29 114 LEU A N 1
ATOM 835 N N B LEU A 1 114 ? -14.141 -0.626 11.693 0.50 9.45 114 LEU A N 1
ATOM 836 C CA A LEU A 1 114 ? -15.121 -1.507 12.272 0.50 8.38 114 LEU A CA 1
ATOM 837 C CA B LEU A 1 114 ? -15.126 -1.506 12.322 0.50 9.89 114 LEU A CA 1
ATOM 838 C C A LEU A 1 114 ? -16.090 -0.747 13.194 0.50 9.02 114 LEU A C 1
ATOM 839 C C B LEU A 1 114 ? -16.102 -0.720 13.181 0.50 10.12 114 LEU A C 1
ATOM 840 O O A LEU A 1 114 ? -17.307 -0.947 13.127 0.50 8.08 114 LEU A O 1
ATOM 841 O O B LEU A 1 114 ? -17.318 -0.910 13.099 0.50 9.65 114 LEU A O 1
ATOM 850 N N . ILE A 1 115 ? -15.554 0.147 14.032 1.00 7.58 115 ILE A N 1
ATOM 851 C CA . ILE A 1 115 ? -16.380 0.926 14.956 1.00 8.23 115 ILE A CA 1
ATOM 852 C C . ILE A 1 115 ? -17.344 1.847 14.193 1.00 8.66 115 ILE A C 1
ATOM 853 O O . ILE A 1 115 ? -18.512 1.973 14.573 1.00 9.56 115 ILE A O 1
ATOM 858 N N . LEU A 1 116 ? -16.841 2.481 13.130 1.00 8.87 116 LEU A N 1
ATOM 859 C CA . LEU A 1 116 ? -17.667 3.425 12.378 1.00 8.57 116 LEU A CA 1
ATOM 860 C C . LEU A 1 116 ? -18.631 2.779 11.400 1.00 8.55 116 LEU A C 1
ATOM 861 O O . LEU A 1 116 ? -19.536 3.457 10.911 1.00 12.98 116 LEU A O 1
ATOM 866 N N . ASP A 1 117 ? -18.412 1.509 11.049 1.00 8.00 117 ASP A N 1
ATOM 867 C CA . ASP A 1 117 ? -19.267 0.883 10.027 1.00 8.39 117 ASP A CA 1
ATOM 868 C C . ASP A 1 117 ? -20.683 0.731 10.597 1.00 8.74 117 ASP A C 1
ATOM 869 O O . ASP A 1 117 ? -20.867 0.151 11.685 1.00 8.11 117 ASP A O 1
ATOM 874 N N . PRO A 1 118 ? -21.706 1.243 9.875 1.00 10.09 118 PRO A N 1
ATOM 875 C CA . PRO A 1 118 ? -23.070 1.129 10.382 1.00 9.78 118 PRO A CA 1
ATOM 876 C C . PRO A 1 118 ? -23.621 -0.318 10.474 1.00 8.12 118 PRO A C 1
ATOM 877 O O . PRO A 1 118 ? -24.658 -0.553 11.127 1.00 10.21 118 PRO A O 1
ATOM 881 N N . ARG A 1 119 ? -22.922 -1.300 9.884 1.00 6.64 119 ARG A N 1
ATOM 882 C CA . ARG A 1 119 ? -23.340 -2.680 9.968 1.00 7.67 119 ARG A CA 1
ATOM 883 C C . ARG A 1 119 ? -22.761 -3.459 11.164 1.00 9.20 119 ARG A C 1
ATOM 884 O O . ARG A 1 119 ? -23.137 -4.583 11.407 1.00 10.06 119 ARG A O 1
ATOM 892 N N . THR A 1 120 ? -21.836 -2.851 11.886 1.00 7.37 120 THR A N 1
ATOM 893 C CA . THR A 1 120 ? -21.217 -3.538 13.050 1.00 8.62 120 THR A CA 1
ATOM 894 C C . THR A 1 120 ? -22.140 -3.648 14.287 1.00 9.29 120 THR A C 1
ATOM 895 O O . THR A 1 120 ? -22.726 -2.652 14.711 1.00 12.73 120 THR A O 1
ATOM 899 N N . LYS A 1 121 ? -22.229 -4.852 14.840 1.00 11.68 121 LYS A N 1
ATOM 900 C CA . LYS A 1 121 ? -22.974 -5.134 16.074 1.00 15.80 121 LYS A CA 1
ATOM 901 C C . LYS A 1 121 ? -22.407 -4.240 17.164 1.00 12.99 121 LYS A C 1
ATOM 902 O O . LYS A 1 121 ? -21.192 -4.128 17.263 1.00 12.08 121 LYS A O 1
ATOM 908 N N . GLU A 1 122 ? -23.269 -3.611 17.966 1.00 13.66 122 GLU A N 1
ATOM 909 C CA . GLU A 1 122 ? -22.785 -2.728 19.047 1.00 13.17 122 GLU A CA 1
ATOM 910 C C . GLU A 1 122 ? -21.809 -3.455 19.980 1.00 11.52 122 GLU A C 1
ATOM 911 O O . GLU A 1 122 ? -20.767 -2.914 20.325 1.00 8.48 122 GLU A O 1
ATOM 917 N N . ALA A 1 123 ? -22.120 -4.695 20.357 1.00 11.62 123 ALA A N 1
ATOM 918 C CA . ALA A 1 123 ? -21.153 -5.475 21.146 1.00 10.48 123 ALA A CA 1
ATOM 919 C C . ALA A 1 123 ? -19.765 -5.596 20.481 1.00 10.91 123 ALA A C 1
ATOM 920 O O . ALA A 1 123 ? -18.732 -5.505 21.173 1.00 10.78 123 ALA A O 1
ATOM 922 N N . ALA A 1 124 ? -19.728 -5.806 19.157 1.00 10.82 124 ALA A N 1
ATOM 923 C CA . ALA A 1 124 ? -18.458 -5.796 18.404 1.00 9.66 124 ALA A CA 1
ATOM 924 C C . ALA A 1 124 ? -17.775 -4.438 18.394 1.00 8.47 124 ALA A C 1
ATOM 925 O O . ALA A 1 124 ? -16.541 -4.362 18.363 1.00 10.55 124 ALA A O 1
ATOM 927 N N . ARG A 1 125 ? -18.554 -3.354 18.406 1.00 7.92 125 ARG A N 1
ATOM 928 C CA . ARG A 1 125 ? -17.949 -2.012 18.527 1.00 7.93 125 ARG A CA 1
ATOM 929 C C . ARG A 1 125 ? -17.273 -1.881 19.897 1.00 8.77 125 ARG A C 1
ATOM 930 O O . ARG A 1 125 ? -16.180 -1.339 19.994 1.00 9.45 125 ARG A O 1
ATOM 938 N N . VAL A 1 126 ? -17.916 -2.390 20.935 1.00 7.64 126 VAL A N 1
ATOM 939 C CA . VAL A 1 126 ? -17.357 -2.272 22.276 1.00 7.89 126 VAL A CA 1
ATOM 940 C C . VAL A 1 126 ? -16.029 -3.003 22.317 1.00 9.83 126 VAL A C 1
ATOM 941 O O . VAL A 1 126 ? -15.045 -2.485 22.882 1.00 8.76 126 VAL A O 1
ATOM 945 N N . GLN A 1 127 ? -15.994 -4.190 21.706 1.00 8.71 127 GLN A N 1
ATOM 946 C CA . GLN A 1 127 ? -14.762 -4.975 21.671 1.00 9.69 127 GLN A CA 1
ATOM 947 C C . GLN A 1 127 ? -13.662 -4.302 20.879 1.00 9.74 127 GLN A C 1
ATOM 948 O O . GLN A 1 127 ? -12.501 -4.331 21.270 1.00 11.17 127 GLN A O 1
ATOM 954 N N . ALA A 1 128 ? -14.012 -3.738 19.733 1.00 9.05 128 ALA A N 1
ATOM 955 C CA . ALA A 1 128 ? -13.010 -3.060 18.942 1.00 9.62 128 ALA A CA 1
ATOM 956 C C . ALA A 1 128 ? -12.465 -1.843 19.672 1.00 10.35 128 ALA A C 1
ATOM 957 O O . ALA A 1 128 ? -11.267 -1.548 19.572 1.00 11.92 128 ALA A O 1
ATOM 959 N N . ARG A 1 129 ? -13.326 -1.144 20.414 1.00 9.99 129 ARG A N 1
ATOM 960 C CA . ARG A 1 129 ? -12.877 0.009 21.223 1.00 9.14 129 ARG A CA 1
ATOM 961 C C . ARG A 1 129 ? -11.856 -0.417 22.262 1.00 11.20 129 ARG A C 1
ATOM 962 O O . ARG A 1 129 ? -10.848 0.262 22.432 1.00 12.00 129 ARG A O 1
ATOM 970 N N . LYS A 1 130 ? -12.133 -1.536 22.943 1.00 10.77 130 LYS A N 1
ATOM 971 C CA . LYS A 1 130 ? -11.217 -2.114 23.954 1.00 10.92 130 LYS A CA 1
ATOM 972 C C . LYS A 1 130 ? -9.872 -2.461 23.305 1.00 11.92 130 LYS A C 1
ATOM 973 O O . LYS A 1 130 ? -8.821 -2.068 23.808 1.00 12.44 130 LYS A O 1
ATOM 979 N N . GLU A 1 131 ? -9.911 -3.158 22.171 1.00 11.04 131 GLU A N 1
ATOM 980 C CA . GLU A 1 131 ? -8.690 -3.626 21.512 1.00 14.14 131 GLU A CA 1
ATOM 981 C C . GLU A 1 131 ? -7.811 -2.460 21.037 1.00 13.60 131 GLU A C 1
ATOM 982 O O . GLU A 1 131 ? -6.567 -2.472 21.216 1.00 14.13 131 GLU A O 1
ATOM 988 N N . LEU A 1 132 ? -8.457 -1.433 20.491 1.00 10.45 132 LEU A N 1
ATOM 989 C CA . LEU A 1 132 ? -7.748 -0.241 20.013 1.00 10.18 132 LEU A CA 1
ATOM 990 C C . LEU A 1 132 ? -7.202 0.572 21.192 1.00 11.76 132 LEU A C 1
ATOM 991 O O . LEU A 1 132 ? -6.022 0.964 21.203 1.00 11.38 132 LEU A O 1
ATOM 996 N N . ARG A 1 133 ? -8.025 0.745 22.223 1.00 10.50 133 ARG A N 1
ATOM 997 C CA . ARG A 1 133 ? -7.580 1.452 23.428 1.00 9.78 133 ARG A CA 1
ATOM 998 C C . ARG A 1 133 ? -6.352 0.786 24.044 1.00 10.81 133 ARG A C 1
ATOM 999 O O . ARG A 1 133 ? -5.376 1.479 24.379 1.00 10.79 133 ARG A O 1
ATOM 1007 N N . GLU A 1 134 ? -6.397 -0.539 24.157 1.00 13.10 134 GLU A N 1
ATOM 1008 C CA . GLU A 1 134 ? -5.309 -1.277 24.787 1.00 12.93 134 GLU A CA 1
ATOM 1009 C C . GLU A 1 134 ? -4.057 -1.259 23.927 1.00 12.90 134 GLU A C 1
ATOM 1010 O O . GLU A 1 134 ? -2.941 -1.138 24.456 1.00 13.93 134 GLU A O 1
ATOM 1016 N N . SER A 1 135 ? -4.242 -1.349 22.608 1.00 11.49 135 SER A N 1
ATOM 1017 C CA . SER A 1 135 ? -3.095 -1.371 21.705 1.00 10.31 135 SER A CA 1
ATOM 1018 C C . SER A 1 135 ? -2.384 -0.029 21.713 1.00 11.19 135 SER A C 1
ATOM 1019 O O . SER A 1 135 ? -1.131 0.035 21.817 1.00 12.22 135 SER A O 1
ATOM 1022 N N . LEU A 1 136 ? -3.162 1.051 21.677 1.00 11.91 136 LEU A N 1
ATOM 1023 C CA . LEU A 1 136 ? -2.590 2.393 21.735 1.00 10.69 136 LEU A CA 1
ATOM 1024 C C . LEU A 1 136 ? -1.890 2.602 23.091 1.00 11.13 136 LEU A C 1
ATOM 1025 O O . LEU A 1 136 ? -0.810 3.178 23.144 1.00 13.32 136 LEU A O 1
ATOM 1030 N N . THR A 1 137 ? -2.493 2.114 24.171 1.00 10.60 137 THR A N 1
ATOM 1031 C CA . THR A 1 137 ? -1.884 2.241 25.490 1.00 10.70 137 THR A CA 1
ATOM 1032 C C . THR A 1 137 ? -0.564 1.475 25.550 1.00 12.32 137 THR A C 1
ATOM 1033 O O . THR A 1 137 ? 0.407 1.947 26.170 1.00 13.66 137 THR A O 1
ATOM 1037 N N . GLY A 1 138 ? -0.518 0.311 24.902 1.00 12.27 138 GLY A N 1
ATOM 1038 C CA . GLY A 1 138 ? 0.676 -0.534 24.921 1.00 11.29 138 GLY A CA 1
ATOM 1039 C C . GLY A 1 138 ? 1.872 0.086 24.208 1.00 12.10 138 GLY A C 1
ATOM 1040 O O . GLY A 1 138 ? 3.010 -0.092 24.657 1.00 13.50 138 GLY A O 1
ATOM 1041 N N A VAL A 1 139 ? 1.563 0.885 23.181 0.60 13.20 139 VAL A N 1
ATOM 1042 N N B VAL A 1 139 ? 1.668 0.721 23.056 0.40 12.49 139 VAL A N 1
ATOM 1043 C CA A VAL A 1 139 ? 2.552 1.643 22.409 0.60 14.98 139 VAL A CA 1
ATOM 1044 C CA B VAL A 1 139 ? 2.818 1.276 22.324 0.40 12.24 139 VAL A CA 1
ATOM 1045 C C A VAL A 1 139 ? 2.879 3.043 22.997 0.60 14.68 139 VAL A C 1
ATOM 1046 C C B VAL A 1 139 ? 3.162 2.667 22.850 0.40 13.20 139 VAL A C 1
ATOM 1047 O O A VAL A 1 139 ? 3.879 3.670 22.596 0.60 11.54 139 VAL A O 1
ATOM 1048 O O B VAL A 1 139 ? 4.182 3.261 22.481 0.40 13.04 139 VAL A O 1
ATOM 1055 N N A SER A 1 140 ? 2.070 3.533 23.946 0.70 13.45 140 SER A N 1
ATOM 1056 N N B SER A 1 140 ? 2.293 3.192 23.721 0.30 12.74 140 SER A N 1
ATOM 1057 C CA A SER A 1 140 ? 2.273 4.891 24.450 0.70 14.38 140 SER A CA 1
ATOM 1058 C CA B SER A 1 140 ? 2.380 4.589 24.188 0.30 12.35 140 SER A CA 1
ATOM 1059 C C A SER A 1 140 ? 3.703 5.169 24.962 0.70 13.33 140 SER A C 1
ATOM 1060 C C B SER A 1 140 ? 3.734 5.022 24.755 0.30 12.63 140 SER A C 1
ATOM 1061 O O A SER A 1 140 ? 4.208 6.267 24.748 0.70 13.21 140 SER A O 1
ATOM 1062 O O B SER A 1 140 ? 4.179 6.135 24.471 0.30 11.54 140 SER A O 1
ATOM 1067 N N . PRO A 1 141 ? 4.391 4.161 25.564 1.00 12.44 141 PRO A N 1
ATOM 1068 C CA . PRO A 1 141 ? 5.760 4.484 26.015 1.00 13.44 141 PRO A CA 1
ATOM 1069 C C . PRO A 1 141 ? 6.722 4.928 24.900 1.00 14.08 141 PRO A C 1
ATOM 1070 O O . PRO A 1 141 ? 7.677 5.645 25.175 1.00 15.27 141 PRO A O 1
ATOM 1074 N N . LEU A 1 142 ? 6.483 4.505 23.655 1.00 11.48 142 LEU A N 1
ATOM 1075 C CA . LEU A 1 142 ? 7.369 4.896 22.560 1.00 14.28 142 LEU A CA 1
ATOM 1076 C C . LEU A 1 142 ? 7.290 6.384 22.245 1.00 17.33 142 LEU A C 1
ATOM 1077 O O . LEU A 1 142 ? 8.206 6.939 21.620 1.00 17.95 142 LEU A O 1
ATOM 1082 N N . PHE A 1 143 ? 6.211 7.020 22.686 1.00 17.18 143 PHE A N 1
ATOM 1083 C CA . PHE A 1 143 ? 6.032 8.468 22.491 1.00 19.12 143 PHE A CA 1
ATOM 1084 C C . PHE A 1 143 ? 6.839 9.308 23.489 1.00 20.06 143 PHE A C 1
ATOM 1085 O O . PHE A 1 143 ? 6.882 10.535 23.403 1.00 22.08 143 PHE A O 1
ATOM 1093 N N . ALA A 1 144 ? 7.493 8.656 24.442 1.00 18.95 144 ALA A N 1
ATOM 1094 C CA . ALA A 1 144 ? 8.348 9.403 25.367 1.00 20.51 144 ALA A CA 1
ATOM 1095 C C . ALA A 1 144 ? 9.754 9.573 24.787 1.00 22.29 144 ALA A C 1
ATOM 1096 O O . ALA A 1 144 ? 10.527 10.410 25.265 1.00 24.97 144 ALA A O 1
ATOM 1098 N N . ASP A 1 145 ? 10.081 8.763 23.779 1.00 24.84 145 ASP A N 1
ATOM 1099 C CA . ASP A 1 145 ? 11.453 8.674 23.245 1.00 26.16 145 ASP A CA 1
ATOM 1100 C C . ASP A 1 145 ? 11.759 9.631 22.094 1.00 25.35 145 ASP A C 1
ATOM 1101 O O . ASP A 1 145 ? 12.910 10.013 21.904 1.00 24.39 145 ASP A O 1
ATOM 1106 N N . LYS A 1 146 ? 10.744 10.000 21.312 1.00 21.62 146 LYS A N 1
ATOM 1107 C CA . LYS A 1 146 ? 10.938 10.902 20.178 1.00 20.46 146 LYS A CA 1
ATOM 1108 C C . LYS A 1 146 ? 9.706 11.789 20.085 1.00 18.46 146 LYS A C 1
ATOM 1109 O O . LYS A 1 146 ? 8.620 11.353 20.479 1.00 19.36 146 LYS A O 1
ATOM 1115 N N . PRO A 1 147 ? 9.857 13.025 19.562 1.00 15.13 147 PRO A N 1
ATOM 1116 C CA . PRO A 1 147 ? 8.761 13.994 19.593 1.00 15.63 147 PRO A CA 1
ATOM 1117 C C . PRO A 1 147 ? 7.680 13.749 18.529 1.00 13.87 147 PRO A C 1
ATOM 1118 O O . PRO A 1 147 ? 6.583 14.320 18.630 1.00 13.83 147 PRO A O 1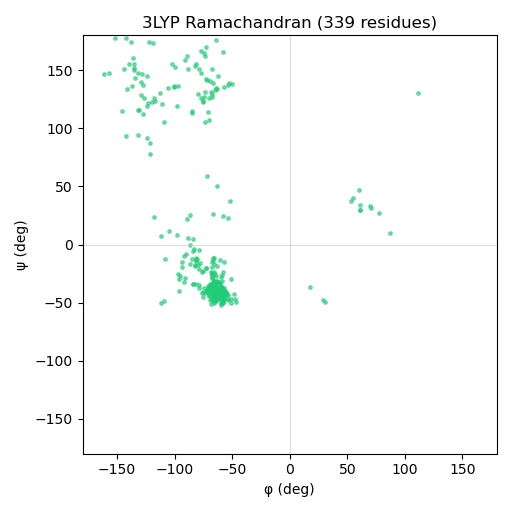
ATOM 1122 N N . PHE A 1 148 ? 8.008 12.942 17.529 1.00 13.42 148 PHE A N 1
ATOM 1123 C CA . PHE A 1 148 ? 7.014 12.477 16.557 1.00 13.57 148 PHE A CA 1
ATOM 1124 C C . PHE A 1 148 ? 7.043 10.963 16.628 1.00 15.54 148 PHE A C 1
ATOM 1125 O O . PHE A 1 148 ? 7.875 10.395 17.328 1.00 16.82 148 PHE A O 1
ATOM 1133 N N . PHE A 1 149 ? 6.156 10.275 15.922 1.00 13.42 149 PHE A N 1
ATOM 1134 C CA . PHE A 1 149 ? 6.026 8.844 16.186 1.00 14.50 149 PHE A CA 1
ATOM 1135 C C . PHE A 1 149 ? 7.233 8.130 15.598 1.00 15.68 149 PHE A C 1
ATOM 1136 O O . PHE A 1 149 ? 7.359 8.006 14.383 1.00 15.50 149 PHE A O 1
ATOM 1144 N N . LEU A 1 150 ? 8.131 7.722 16.493 1.00 15.38 150 LEU A N 1
ATOM 1145 C CA . LEU A 1 150 ? 9.379 7.048 16.139 1.00 16.10 150 LEU A CA 1
ATOM 1146 C C . LEU A 1 150 ? 10.216 7.860 15.148 1.00 16.56 150 LEU A C 1
ATOM 1147 O O . LEU A 1 150 ? 10.857 7.312 14.242 1.00 17.84 150 LEU A O 1
ATOM 1152 N N . SER A 1 151 ? 10.244 9.172 15.369 1.00 14.45 151 SER A N 1
ATOM 1153 C CA . SER A 1 151 ? 10.845 10.100 14.430 1.00 16.54 151 SER A CA 1
ATOM 1154 C C . SER A 1 151 ? 11.149 11.420 15.099 1.00 16.91 151 SER A C 1
ATOM 1155 O O . SER A 1 151 ? 10.418 11.854 16.004 1.00 16.29 151 SER A O 1
ATOM 1158 N N . GLU A 1 152 ? 12.236 12.048 14.657 1.00 15.66 152 GLU A N 1
ATOM 1159 C CA . GLU A 1 152 ? 12.556 13.411 15.065 1.00 18.07 152 GLU A CA 1
ATOM 1160 C C . GLU A 1 152 ? 11.783 14.493 14.310 1.00 15.25 152 GLU A C 1
ATOM 1161 O O . GLU A 1 152 ? 11.782 15.661 14.728 1.00 16.88 152 GLU A O 1
ATOM 1167 N N . GLU A 1 153 ? 11.114 14.119 13.209 1.00 14.33 153 GLU A N 1
ATOM 1168 C CA . GLU A 1 153 ? 10.417 15.080 12.357 1.00 15.80 153 GLU A CA 1
ATOM 1169 C C . GLU A 1 153 ? 9.042 14.545 11.996 1.00 13.14 153 GLU A C 1
ATOM 1170 O O . GLU A 1 153 ? 8.870 13.346 11.876 1.00 14.66 153 GLU A O 1
ATOM 1176 N N . GLN A 1 154 ? 8.080 15.440 11.788 1.00 13.08 154 GLN A N 1
ATOM 1177 C CA . GLN A 1 154 ? 6.726 15.038 11.334 1.00 10.38 154 GLN A CA 1
ATOM 1178 C C . GLN A 1 154 ? 6.871 14.181 10.067 1.00 10.72 154 GLN A C 1
ATOM 1179 O O . GLN A 1 154 ? 7.671 14.515 9.178 1.00 12.49 154 GLN A O 1
ATOM 1185 N N . SER A 1 155 ? 6.112 13.097 9.981 1.00 8.97 155 SER A N 1
ATOM 1186 C CA . SER A 1 155 ? 6.199 12.251 8.791 1.00 9.64 155 SER A CA 1
ATOM 1187 C C . SER A 1 155 ? 4.849 11.726 8.394 1.00 9.63 155 SER A C 1
ATOM 1188 O O . SER A 1 155 ? 3.847 11.953 9.074 1.00 10.27 155 SER A O 1
ATOM 1191 N N . LEU A 1 156 ? 4.833 10.988 7.283 1.00 9.40 156 LEU A N 1
ATOM 1192 C CA . LEU A 1 156 ? 3.595 10.354 6.833 1.00 9.46 156 LEU A CA 1
ATOM 1193 C C . LEU A 1 156 ? 3.033 9.408 7.859 1.00 10.01 156 LEU A C 1
ATOM 1194 O O . LEU A 1 156 ? 1.832 9.210 7.895 1.00 9.96 156 LEU A O 1
ATOM 1199 N N . VAL A 1 157 ? 3.885 8.838 8.729 1.00 9.84 157 VAL A N 1
ATOM 1200 C CA . VAL A 1 157 ? 3.394 8.003 9.833 1.00 10.25 157 VAL A CA 1
ATOM 1201 C C . VAL A 1 157 ? 2.456 8.820 10.738 1.00 9.30 157 VAL A C 1
ATOM 1202 O O . VAL A 1 157 ? 1.335 8.406 11.033 1.00 11.07 157 VAL A O 1
ATOM 1206 N N . ASP A 1 158 ? 2.898 10.003 11.156 1.00 9.50 158 ASP A N 1
ATOM 1207 C CA . ASP A 1 158 ? 2.030 10.921 11.911 1.00 10.71 158 ASP A CA 1
ATOM 1208 C C . ASP A 1 158 ? 0.764 11.304 11.163 1.00 12.69 158 ASP A C 1
ATOM 1209 O O . ASP A 1 158 ? -0.304 11.407 11.762 1.00 11.64 158 ASP A O 1
ATOM 1214 N N . CYS A 1 159 ? 0.878 11.506 9.848 1.00 12.26 159 CYS A N 1
ATOM 1215 C CA . CYS A 1 159 ? -0.291 11.887 9.055 1.00 11.55 159 CYS A CA 1
ATOM 1216 C C . CYS A 1 159 ? -1.365 10.804 9.034 1.00 11.83 159 CYS A C 1
ATOM 1217 O O . CYS A 1 159 ? -2.547 11.119 8.867 1.00 11.75 159 CYS A O 1
ATOM 1220 N N . CYS A 1 160 ? -0.934 9.544 9.212 1.00 11.55 160 CYS A N 1
ATOM 1221 C CA . CYS A 1 160 ? -1.896 8.429 9.306 1.00 10.43 160 CYS A CA 1
ATOM 1222 C C . CYS A 1 160 ? -2.414 8.293 10.716 1.00 9.96 160 CYS A C 1
ATOM 1223 O O . CYS A 1 160 ? -3.578 7.948 10.910 1.00 13.55 160 CYS A O 1
ATOM 1226 N N . LEU A 1 161 ? -1.577 8.579 11.707 1.00 9.50 161 LEU A N 1
ATOM 1227 C CA . LEU A 1 161 ? -2.028 8.428 13.084 1.00 10.03 161 LEU A CA 1
ATOM 1228 C C . LEU A 1 161 ? -2.961 9.549 13.570 1.00 9.06 161 LEU A C 1
ATOM 1229 O O . LEU A 1 161 ? -3.944 9.289 14.285 1.00 11.09 161 LEU A O 1
ATOM 1234 N N . LEU A 1 162 ? -2.654 10.803 13.231 1.00 10.34 162 LEU A N 1
ATOM 1235 C CA . LEU A 1 162 ? -3.412 11.912 13.827 1.00 8.75 162 LEU A CA 1
ATOM 1236 C C . LEU A 1 162 ? -4.910 11.877 13.530 1.00 9.23 162 LEU A C 1
ATOM 1237 O O . LEU A 1 162 ? -5.687 12.185 14.430 1.00 9.89 162 LEU A O 1
ATOM 1242 N N . PRO A 1 163 ? -5.341 11.496 12.297 1.00 9.41 163 PRO A N 1
ATOM 1243 C CA . PRO A 1 163 ? -6.793 11.399 12.112 1.00 9.77 163 PRO A CA 1
ATOM 1244 C C . PRO A 1 163 ? -7.488 10.412 13.043 1.00 9.42 163 PRO A C 1
ATOM 1245 O O . PRO A 1 163 ? -8.635 10.667 13.459 1.00 10.14 163 PRO A O 1
ATOM 1249 N N . ILE A 1 164 ? -6.815 9.300 13.357 1.00 9.78 164 ILE A N 1
ATOM 1250 C CA . ILE A 1 164 ? -7.377 8.309 14.300 1.00 10.39 164 ILE A CA 1
ATOM 1251 C C . ILE A 1 164 ? -7.435 8.922 15.702 1.00 9.79 164 ILE A C 1
ATOM 1252 O O . ILE A 1 164 ? -8.462 8.843 16.372 1.00 9.83 164 ILE A O 1
ATOM 1257 N N . LEU A 1 165 ? -6.338 9.549 16.130 1.00 8.92 165 LEU A N 1
ATOM 1258 C CA . LEU A 1 165 ? -6.303 10.090 17.485 1.00 9.61 165 LEU A CA 1
ATOM 1259 C C . LEU A 1 165 ? -7.298 11.249 17.654 1.00 8.69 165 LEU A C 1
ATOM 1260 O O . LEU A 1 165 ? -7.930 11.372 18.712 1.00 10.84 165 LEU A O 1
ATOM 1265 N N . TRP A 1 166 ? -7.486 12.046 16.600 1.00 8.72 166 TRP A N 1
ATOM 1266 C CA . TRP A 1 166 ? -8.422 13.133 16.685 1.00 9.33 166 TRP A CA 1
ATOM 1267 C C . TRP A 1 166 ? -9.814 12.577 16.959 1.00 10.72 166 TRP A C 1
ATOM 1268 O O . TRP A 1 166 ? -10.621 13.202 17.635 1.00 10.42 166 TRP A O 1
ATOM 1279 N N . ARG A 1 167 ? -10.077 11.380 16.412 1.00 8.85 167 ARG A N 1
ATOM 1280 C CA . ARG A 1 167 ? -11.431 10.757 16.480 1.00 7.05 167 ARG A CA 1
ATOM 1281 C C . ARG A 1 167 ? -11.703 9.903 17.707 1.00 8.54 167 ARG A C 1
ATOM 1282 O O . ARG A 1 167 ? -12.773 9.339 17.818 1.00 10.03 167 ARG A O 1
ATOM 1290 N N . LEU A 1 168 ? -10.791 9.855 18.683 1.00 10.73 168 LEU A N 1
ATOM 1291 C CA . LEU A 1 168 ? -11.036 8.945 19.817 1.00 11.66 168 LEU A CA 1
ATOM 1292 C C . LEU A 1 168 ? -12.386 9.248 20.520 1.00 10.12 168 LEU A C 1
ATOM 1293 O O . LEU A 1 168 ? -13.146 8.337 20.773 1.00 10.21 168 LEU A O 1
ATOM 1298 N N . PRO A 1 169 ? -12.723 10.534 20.762 1.00 10.21 169 PRO A N 1
ATOM 1299 C CA . PRO A 1 169 ? -14.034 10.790 21.385 1.00 11.90 169 PRO A CA 1
ATOM 1300 C C . PRO A 1 169 ? -15.240 10.275 20.589 1.00 12.26 169 PRO A C 1
ATOM 1301 O O . PRO A 1 169 ? -16.146 9.652 21.178 1.00 14.07 169 PRO A O 1
ATOM 1305 N N . VAL A 1 170 ? -15.260 10.493 19.278 1.00 13.19 170 VAL A N 1
ATOM 1306 C CA . VAL A 1 170 ? -16.388 10.015 18.482 1.00 13.08 170 VAL A CA 1
ATOM 1307 C C . VAL A 1 170 ? -16.367 8.512 18.310 1.00 11.61 170 VAL A C 1
ATOM 1308 O O . VAL A 1 170 ? -17.402 7.919 18.013 1.00 15.30 170 VAL A O 1
ATOM 1312 N N . LEU A 1 171 ? -15.191 7.899 18.513 1.00 10.57 171 LEU A N 1
ATOM 1313 C CA . LEU A 1 171 ? -15.055 6.450 18.527 1.00 8.37 171 LEU A CA 1
ATOM 1314 C C . LEU A 1 171 ? -15.408 5.828 19.854 1.00 11.64 171 LEU A C 1
ATOM 1315 O O . LEU A 1 171 ? -15.399 4.590 19.985 1.00 11.00 171 LEU A O 1
ATOM 1320 N N . GLY A 1 172 ? -15.718 6.676 20.833 1.00 9.65 172 GLY A N 1
ATOM 1321 C CA . GLY A 1 172 ? -16.014 6.192 22.202 1.00 11.73 172 GLY A CA 1
ATOM 1322 C C . GLY A 1 172 ? -14.845 5.623 22.975 1.00 10.24 172 GLY A C 1
ATOM 1323 O O . GLY A 1 172 ? -15.026 4.706 23.793 1.00 12.47 172 GLY A O 1
ATOM 1324 N N . ILE A 1 173 ? -13.655 6.165 22.744 1.00 9.98 173 ILE A N 1
ATOM 1325 C CA . ILE A 1 173 ? -12.429 5.672 23.378 1.00 12.16 173 ILE A CA 1
ATOM 1326 C C . ILE A 1 173 ? -11.812 6.790 24.191 1.00 11.09 173 ILE A C 1
ATOM 1327 O O . ILE A 1 173 ? -11.509 7.875 23.663 1.00 12.89 173 ILE A O 1
ATOM 1332 N N . GLU A 1 174 ? -11.632 6.513 25.480 1.00 12.01 174 GLU A N 1
ATOM 1333 C CA . GLU A 1 174 ? -10.843 7.366 26.363 1.00 14.15 174 GLU A CA 1
ATOM 1334 C C . GLU A 1 174 ? -9.556 6.654 26.768 1.00 11.28 174 GLU A C 1
ATOM 1335 O O . GLU A 1 174 ? -9.600 5.571 27.378 1.00 14.52 174 GLU A O 1
ATOM 1341 N N . LEU A 1 175 ? -8.403 7.254 26.452 1.00 11.00 175 LEU A N 1
ATOM 1342 C CA . LEU A 1 175 ? -7.118 6.674 26.865 1.00 9.10 175 LEU A CA 1
ATOM 1343 C C . LEU A 1 175 ? -6.900 6.851 28.365 1.00 11.19 175 LEU A C 1
ATOM 1344 O O . LEU A 1 175 ? -7.249 7.900 28.913 1.00 15.41 175 LEU A O 1
ATOM 1349 N N . PRO A 1 176 ? -6.312 5.833 29.011 1.00 11.10 176 PRO A N 1
ATOM 1350 C CA . PRO A 1 176 ? -6.024 5.928 30.443 1.00 12.30 176 PRO A CA 1
ATOM 1351 C C . PRO A 1 176 ? -4.841 6.869 30.713 1.00 13.45 176 PRO A C 1
ATOM 1352 O O . PRO A 1 176 ? -4.045 7.139 29.819 1.00 12.61 176 PRO A O 1
ATOM 1356 N N . ARG A 1 177 ? -4.703 7.339 31.958 1.00 14.80 177 ARG A N 1
ATOM 1357 C CA . ARG A 1 177 ? -3.597 8.238 32.312 1.00 15.70 177 ARG A CA 1
ATOM 1358 C C . ARG A 1 177 ? -2.230 7.586 32.060 1.00 13.49 177 ARG A C 1
ATOM 1359 O O . ARG A 1 177 ? -1.239 8.277 31.788 1.00 13.17 177 ARG A O 1
ATOM 1367 N N . GLN A 1 178 ? -2.191 6.257 32.135 1.00 11.98 178 GLN A N 1
ATOM 1368 C CA . GLN A 1 178 ? -1.020 5.465 31.812 1.00 16.31 178 GLN A CA 1
ATOM 1369 C C . GLN A 1 178 ? -0.451 5.830 30.439 1.00 14.53 178 GLN A C 1
ATOM 1370 O O . GLN A 1 178 ? 0.757 5.722 30.221 1.00 16.50 178 GLN A O 1
ATOM 1376 N N . ALA A 1 179 ? -1.323 6.271 29.524 1.00 11.73 179 ALA A N 1
ATOM 1377 C CA . ALA A 1 179 ? -0.912 6.620 28.169 1.00 11.74 179 ALA A CA 1
ATOM 1378 C C . ALA A 1 179 ? -0.440 8.055 28.026 1.00 12.92 179 ALA A C 1
ATOM 1379 O O . ALA A 1 179 ? -0.478 8.608 26.934 1.00 13.61 179 ALA A O 1
ATOM 1381 N N . LYS A 1 180 ? 0.040 8.648 29.118 1.00 10.73 180 LYS A N 1
ATOM 1382 C CA . LYS A 1 180 ? 0.451 10.078 29.123 1.00 12.53 180 LYS A CA 1
ATOM 1383 C C . LYS A 1 180 ? 1.349 10.534 27.953 1.00 13.27 180 LYS A C 1
ATOM 1384 O O . LYS A 1 180 ? 1.060 11.582 27.350 1.00 13.17 180 LYS A O 1
ATOM 1390 N N . PRO A 1 181 ? 2.411 9.765 27.610 1.00 12.77 181 PRO A N 1
ATOM 1391 C CA . PRO A 1 181 ? 3.255 10.266 26.505 1.00 11.68 181 PRO A CA 1
ATOM 1392 C C . PRO A 1 181 ? 2.487 10.402 25.188 1.00 10.34 181 PRO A C 1
ATOM 1393 O O . PRO A 1 181 ? 2.813 11.280 24.380 1.00 11.79 181 PRO A O 1
ATOM 1397 N N . LEU A 1 182 ? 1.500 9.534 24.960 1.00 12.39 182 LEU A N 1
ATOM 1398 C CA . LEU A 1 182 ? 0.706 9.584 23.729 1.00 11.19 182 LEU A CA 1
ATOM 1399 C C . LEU A 1 182 ? -0.254 10.753 23.822 1.00 11.70 182 LEU A C 1
ATOM 1400 O O . LEU A 1 182 ? -0.429 11.485 22.866 1.00 9.76 182 LEU A O 1
ATOM 1405 N N . LEU A 1 183 ? -0.832 10.945 25.001 1.00 11.97 183 LEU A N 1
ATOM 1406 C CA . LEU A 1 183 ? -1.705 12.089 25.244 1.00 11.91 183 LEU A CA 1
ATOM 1407 C C . LEU A 1 183 ? -0.946 13.402 25.043 1.00 11.38 183 LEU A C 1
ATOM 1408 O O . LEU A 1 183 ? -1.512 14.358 24.485 1.00 10.69 183 LEU A O 1
ATOM 1413 N N . ASP A 1 184 ? 0.312 13.437 25.488 1.00 10.50 184 ASP A N 1
ATOM 1414 C CA . ASP A 1 184 ? 1.144 14.646 25.343 1.00 11.06 184 ASP A CA 1
ATOM 1415 C C . ASP A 1 184 ? 1.445 14.872 23.856 1.00 9.22 184 ASP A C 1
ATOM 1416 O O . ASP A 1 184 ? 1.432 16.017 23.393 1.00 10.89 184 ASP A O 1
ATOM 1421 N N . TYR A 1 185 ? 1.764 13.797 23.141 1.00 10.35 185 TYR A N 1
ATOM 1422 C CA . TYR A 1 185 ? 1.930 13.862 21.692 1.00 9.90 185 TYR A CA 1
ATOM 1423 C C . TYR A 1 185 ? 0.685 14.476 21.013 1.00 11.26 185 TYR A C 1
ATOM 1424 O O . TYR A 1 185 ? 0.800 15.368 20.141 1.00 10.89 185 TYR A O 1
ATOM 1441 N N . GLU A 1 187 ? -1.601 16.456 22.332 1.00 11.29 187 GLU A N 1
ATOM 1442 C CA . GLU A 1 187 ? -1.653 17.877 22.686 1.00 12.67 187 GLU A CA 1
ATOM 1443 C C . GLU A 1 187 ? -0.769 18.735 21.773 1.00 12.66 187 GLU A C 1
ATOM 1444 O O . GLU A 1 187 ? -1.234 19.754 21.226 1.00 15.79 187 GLU A O 1
ATOM 1450 N N . ARG A 1 188 ? 0.481 18.332 21.579 1.00 9.96 188 ARG A N 1
ATOM 1451 C CA . ARG A 1 188 ? 1.413 19.098 20.759 1.00 9.54 188 ARG A CA 1
ATOM 1452 C C . ARG A 1 188 ? 0.961 19.077 19.311 1.00 9.44 188 ARG A C 1
ATOM 1453 O O . ARG A 1 188 ? 0.986 20.111 18.632 1.00 11.18 188 ARG A O 1
ATOM 1461 N N . GLN A 1 189 ? 0.612 17.887 18.829 1.00 8.91 189 GLN A N 1
ATOM 1462 C CA . GLN A 1 189 ? 0.293 17.725 17.400 1.00 9.87 189 GLN A CA 1
ATOM 1463 C C . GLN A 1 189 ? -0.990 18.446 16.988 1.00 10.29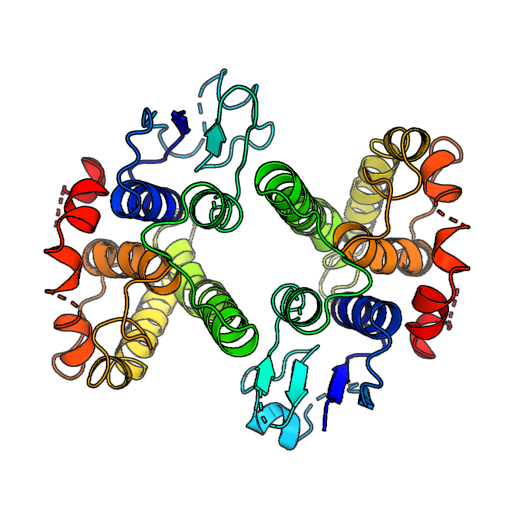 189 GLN A C 1
ATOM 1464 O O . GLN A 1 189 ? -1.040 19.064 15.907 1.00 10.90 189 GLN A O 1
ATOM 1470 N N . PHE A 1 190 ? -2.004 18.387 17.833 1.00 10.07 190 PHE A N 1
ATOM 1471 C CA . PHE A 1 190 ? -3.278 19.003 17.474 1.00 9.79 190 PHE A CA 1
ATOM 1472 C C . PHE A 1 190 ? -3.178 20.516 17.396 1.00 12.86 190 PHE A C 1
ATOM 1473 O O . PHE A 1 190 ? -3.976 21.140 16.701 1.00 11.23 190 PHE A O 1
ATOM 1481 N N . ALA A 1 191 ? -2.204 21.099 18.104 1.00 9.63 191 ALA A N 1
ATOM 1482 C CA . ALA A 1 191 ? -2.007 22.546 18.092 1.00 10.91 191 ALA A CA 1
ATOM 1483 C C . ALA A 1 191 ? -1.147 23.053 16.927 1.00 11.79 191 ALA A C 1
ATOM 1484 O O . ALA A 1 191 ? -1.091 24.268 16.689 1.00 12.68 191 ALA A O 1
ATOM 1486 N N . ARG A 1 192 ? -0.483 22.144 16.226 1.00 10.52 192 ARG A N 1
ATOM 1487 C CA . ARG A 1 192 ? 0.454 22.529 15.162 1.00 12.67 192 ARG A CA 1
ATOM 1488 C C . ARG A 1 192 ? -0.333 23.170 14.037 1.00 11.81 192 ARG A C 1
ATOM 1489 O O . ARG A 1 192 ? -1.441 22.714 13.731 1.00 12.68 192 ARG A O 1
ATOM 1497 N N . GLU A 1 193 ? 0.215 24.245 13.466 1.00 12.37 193 GLU A N 1
ATOM 1498 C CA . GLU A 1 193 ? -0.429 24.961 12.359 1.00 12.87 193 GLU A CA 1
ATOM 1499 C C . GLU A 1 193 ? -0.979 24.103 11.214 1.00 10.85 193 GLU A C 1
ATOM 1500 O O . GLU A 1 193 ? -2.145 24.262 10.818 1.00 10.74 193 GLU A O 1
ATOM 1503 N N . ALA A 1 194 ? -0.188 23.177 10.687 1.00 9.69 194 ALA A N 1
ATOM 1504 C CA . ALA A 1 194 ? -0.698 22.384 9.561 1.00 10.64 194 ALA A CA 1
ATOM 1505 C C . ALA A 1 194 ? -1.848 21.471 9.929 1.00 10.50 194 ALA A C 1
ATOM 1506 O O . ALA A 1 194 ? -2.782 21.262 9.153 1.00 11.46 194 ALA A O 1
ATOM 1508 N N . PHE A 1 195 ? -1.752 20.840 11.097 1.00 10.25 195 PHE A N 1
ATOM 1509 C CA . PHE A 1 195 ? -2.842 19.972 11.497 1.00 9.37 195 PHE A CA 1
ATOM 1510 C C . PHE A 1 195 ? -4.114 20.817 11.688 1.00 9.41 195 PHE A C 1
ATOM 1511 O O . PHE A 1 195 ? -5.227 20.431 11.271 1.00 9.40 195 PHE A O 1
ATOM 1519 N N . GLN A 1 196 ? -3.973 21.963 12.329 1.00 9.63 196 GLN A N 1
ATOM 1520 C CA . GLN A 1 196 ? -5.124 22.837 12.477 1.00 9.26 196 GLN A CA 1
ATOM 1521 C C . GLN A 1 196 ? -5.720 23.212 11.111 1.00 9.11 196 GLN A C 1
ATOM 1522 O O . GLN A 1 196 ? -6.939 23.161 10.942 1.00 9.58 196 GLN A O 1
ATOM 1528 N N . ALA A 1 197 ? -4.869 23.520 10.136 1.00 8.76 197 ALA A N 1
ATOM 1529 C CA . ALA A 1 197 ? -5.373 23.861 8.802 1.00 9.26 197 ALA A CA 1
ATOM 1530 C C . ALA A 1 197 ? -6.082 22.709 8.101 1.00 11.41 197 ALA A C 1
ATOM 1531 O O . ALA A 1 197 ? -6.918 22.941 7.221 1.00 11.93 197 ALA A O 1
ATOM 1533 N N . SER A 1 198 ? -5.733 21.477 8.471 1.00 9.13 198 SER A N 1
ATOM 1534 C CA . SER A 1 198 ? -6.299 20.309 7.819 1.00 9.73 198 SER A CA 1
ATOM 1535 C C . SER A 1 198 ? -7.762 20.051 8.199 1.00 10.05 198 SER A C 1
ATOM 1536 O O . SER A 1 198 ? -8.457 19.330 7.469 1.00 10.54 198 SER A O 1
ATOM 1539 N N . LEU A 1 199 ? -8.211 20.602 9.323 1.00 9.24 199 LEU A N 1
ATOM 1540 C CA . LEU A 1 199 ? -9.487 20.196 9.925 1.00 8.70 199 LEU A CA 1
ATOM 1541 C C . LEU A 1 199 ? -10.676 20.737 9.164 1.00 9.23 199 LEU A C 1
ATOM 1542 O O . LEU A 1 199 ? -10.762 21.927 8.896 1.00 11.18 199 LEU A O 1
ATOM 1547 N N . SER A 1 200 ? -11.594 19.856 8.794 1.00 10.12 200 SER A N 1
ATOM 1548 C CA . SER A 1 200 ? -12.864 20.318 8.267 1.00 10.17 200 SER A CA 1
ATOM 1549 C C . SER A 1 200 ? -13.750 20.785 9.407 1.00 10.84 200 SER A C 1
ATOM 1550 O O . SER A 1 200 ? -13.502 20.475 10.602 1.00 9.69 200 SER A O 1
ATOM 1553 N N . GLY A 1 201 ? -14.830 21.481 9.051 1.00 10.09 201 GLY A N 1
ATOM 1554 C CA . GLY A 1 201 ? -15.846 21.860 10.038 1.00 11.60 201 GLY A CA 1
ATOM 1555 C C . GLY A 1 201 ? -16.426 20.669 10.770 1.00 10.12 201 GLY A C 1
ATOM 1556 O O . GLY A 1 201 ? -16.530 20.662 11.996 1.00 10.98 201 GLY A O 1
ATOM 1557 N N . VAL A 1 202 ? -16.783 19.637 10.002 1.00 12.71 202 VAL A N 1
ATOM 1558 C CA . VAL A 1 202 ? -17.286 18.369 10.529 1.00 13.07 202 VAL A CA 1
ATOM 1559 C C . VAL A 1 202 ? -16.301 17.758 11.555 1.00 11.85 202 VAL A C 1
ATOM 1560 O O . VAL A 1 202 ? -16.692 17.278 12.616 1.00 12.19 202 VAL A O 1
ATOM 1564 N N . GLU A 1 203 ? -15.008 17.811 11.247 1.00 10.78 203 GLU A N 1
ATOM 1565 C CA . GLU A 1 203 ? -14.006 17.278 12.185 1.00 9.92 203 GLU A CA 1
ATOM 1566 C C . GLU A 1 203 ? -13.878 18.125 13.431 1.00 8.93 203 GLU A C 1
ATOM 1567 O O . GLU A 1 203 ? -13.735 17.606 14.546 1.00 9.75 203 GLU A O 1
ATOM 1573 N N . ARG A 1 204 ? -13.965 19.452 13.264 1.00 9.81 204 ARG A N 1
ATOM 1574 C CA . ARG A 1 204 ? -13.940 20.322 14.463 1.00 9.08 204 ARG A CA 1
ATOM 1575 C C . ARG A 1 204 ? -15.092 19.980 15.407 1.00 11.35 204 ARG A C 1
ATOM 1576 O O . ARG A 1 204 ? -14.887 19.970 16.631 1.00 13.66 204 ARG A O 1
ATOM 1584 N N . ASP A 1 205 ? -16.263 19.649 14.850 1.00 10.83 205 ASP A N 1
ATOM 1585 C CA . ASP A 1 205 ? -17.454 19.295 15.646 1.00 13.96 205 ASP A CA 1
ATOM 1586 C C . ASP A 1 205 ? -17.228 18.023 16.487 1.00 13.71 205 ASP A C 1
ATOM 1587 O O . ASP A 1 205 ? -17.919 17.807 17.507 1.00 16.24 205 ASP A O 1
ATOM 1600 N N . ARG A 1 207 ? -14.779 17.342 18.442 1.00 14.22 207 ARG A N 1
ATOM 1601 C CA . ARG A 1 207 ? -14.233 17.683 19.778 1.00 14.96 207 ARG A CA 1
ATOM 1602 C C . ARG A 1 207 ? -14.805 19.019 20.279 1.00 19.72 207 ARG A C 1
ATOM 1603 O O . ARG A 1 207 ? -15.906 19.387 19.875 1.00 26.04 207 ARG A O 1
ATOM 1611 N N . LEU B 1 9 ? 21.406 -11.916 3.886 1.00 21.65 9 LEU B N 1
ATOM 1612 C CA . LEU B 1 9 ? 20.080 -11.602 3.249 1.00 18.86 9 LEU B CA 1
ATOM 1613 C C . LEU B 1 9 ? 19.209 -12.837 3.025 1.00 18.82 9 LEU B C 1
ATOM 1614 O O . LEU B 1 9 ? 19.603 -13.771 2.301 1.00 15.39 9 LEU B O 1
ATOM 1619 N N . ALA B 1 10 ? 18.037 -12.851 3.655 1.00 12.02 10 ALA B N 1
ATOM 1620 C CA . ALA B 1 10 ? 17.160 -14.022 3.581 1.00 12.33 10 ALA B CA 1
ATOM 1621 C C . ALA B 1 10 ? 15.732 -13.587 3.336 1.00 9.57 10 ALA B C 1
ATOM 1622 O O . ALA B 1 10 ? 15.350 -12.466 3.673 1.00 10.80 10 ALA B O 1
ATOM 1624 N N . CYS B 1 11 ? 14.944 -14.445 2.698 1.00 8.75 11 CYS B N 1
ATOM 1625 C CA . CYS B 1 11 ? 13.521 -14.188 2.485 1.00 8.38 11 CYS B CA 1
ATOM 1626 C C . CYS B 1 11 ? 12.741 -15.428 2.907 1.00 9.14 11 CYS B C 1
ATOM 1627 O O . CYS B 1 11 ? 12.914 -16.513 2.331 1.00 9.03 11 CYS B O 1
ATOM 1630 N N . TYR B 1 12 ? 11.913 -15.281 3.941 1.00 8.25 12 TYR B N 1
ATOM 1631 C CA . TYR B 1 12 ? 10.960 -16.328 4.279 1.00 8.61 12 TYR B CA 1
ATOM 1632 C C . TYR B 1 12 ? 9.818 -16.229 3.284 1.00 8.01 12 TYR B C 1
ATOM 1633 O O . TYR B 1 12 ? 9.246 -15.150 3.091 1.00 8.12 12 TYR B O 1
ATOM 1642 N N . SER B 1 13 ? 9.508 -17.336 2.615 1.00 7.70 13 SER B N 1
ATOM 1643 C CA . SER B 1 13 ? 8.655 -17.321 1.423 1.00 7.83 13 SER B CA 1
ATOM 1644 C C . SER B 1 13 ? 7.760 -18.520 1.447 1.00 7.85 13 SER B C 1
ATOM 1645 O O . SER B 1 13 ? 8.216 -19.619 1.748 1.00 7.75 13 SER B O 1
ATOM 1648 N N . ASP B 1 14 ? 6.484 -18.309 1.169 1.00 9.00 14 ASP B N 1
ATOM 1649 C CA . ASP B 1 14 ? 5.575 -19.435 0.905 1.00 8.12 14 ASP B CA 1
ATOM 1650 C C . ASP B 1 14 ? 5.681 -19.808 -0.558 1.00 8.97 14 ASP B C 1
ATOM 1651 O O . ASP B 1 14 ? 5.342 -19.015 -1.435 1.00 10.02 14 ASP B O 1
ATOM 1656 N N . PRO B 1 15 ? 6.184 -21.020 -0.848 1.00 7.78 15 PRO B N 1
ATOM 1657 C CA . PRO B 1 15 ? 6.416 -21.344 -2.253 1.00 7.05 15 PRO B CA 1
ATOM 1658 C C . PRO B 1 15 ? 5.163 -21.442 -3.080 1.00 9.56 15 PRO B C 1
ATOM 1659 O O . PRO B 1 15 ? 5.244 -21.380 -4.320 1.00 10.77 15 PRO B O 1
ATOM 1663 N N . ALA B 1 16 ? 4.013 -21.567 -2.437 1.00 7.59 16 ALA B N 1
ATOM 1664 C CA . ALA B 1 16 ? 2.738 -21.560 -3.182 1.00 8.34 16 ALA B CA 1
ATOM 1665 C C . ALA B 1 16 ? 2.050 -20.212 -3.357 1.00 10.20 16 ALA B C 1
ATOM 1666 O O . ALA B 1 16 ? 1.080 -20.117 -4.126 1.00 12.66 16 ALA B O 1
ATOM 1668 N N A ASP B 1 17 ? 2.588 -19.189 -2.683 0.50 8.96 17 ASP B N 1
ATOM 1669 N N B ASP B 1 17 ? 2.496 -19.199 -2.634 0.50 8.93 17 ASP B N 1
ATOM 1670 C CA A ASP B 1 17 ? 1.940 -17.881 -2.397 0.50 10.05 17 ASP B CA 1
ATOM 1671 C CA B ASP B 1 17 ? 1.672 -18.007 -2.503 0.50 9.40 17 ASP B CA 1
ATOM 1672 C C A ASP B 1 17 ? 2.231 -16.841 -3.458 0.50 9.27 17 ASP B C 1
ATOM 1673 C C B ASP B 1 17 ? 2.146 -16.870 -3.364 0.50 8.75 17 ASP B C 1
ATOM 1674 O O A ASP B 1 17 ? 3.395 -16.511 -3.687 0.50 9.87 17 ASP B O 1
ATOM 1675 O O B ASP B 1 17 ? 3.321 -16.509 -3.327 0.50 9.09 17 ASP B O 1
ATOM 1684 N N 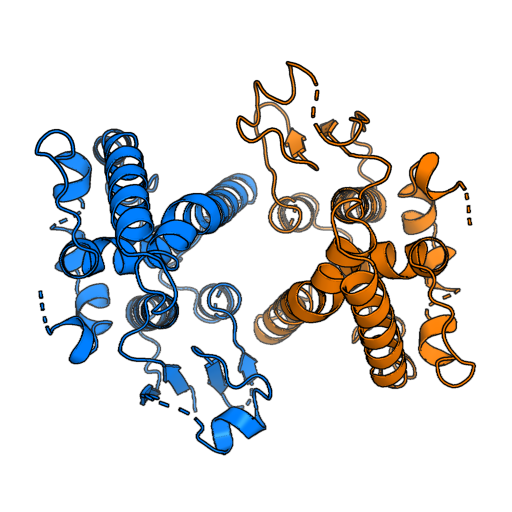. HIS B 1 18 ? 1.198 -16.262 -4.081 1.00 8.89 18 HIS B N 1
ATOM 1685 C CA . HIS B 1 18 ? 1.498 -15.222 -5.051 1.00 9.67 18 HIS B CA 1
ATOM 1686 C C . HIS B 1 18 ? 2.159 -13.956 -4.472 1.00 8.87 18 HIS B C 1
ATOM 1687 O O . HIS B 1 18 ? 2.939 -13.311 -5.177 1.00 9.92 18 HIS B O 1
ATOM 1694 N N . TYR B 1 19 ? 1.902 -13.626 -3.202 1.00 9.32 19 TYR B N 1
ATOM 1695 C CA . TYR B 1 19 ? 2.544 -12.452 -2.589 1.00 9.32 19 TYR B CA 1
ATOM 1696 C C . TYR B 1 19 ? 4.013 -12.728 -2.362 1.00 8.60 19 TYR B C 1
ATOM 1697 O O . TYR B 1 19 ? 4.824 -11.837 -2.527 1.00 10.30 19 TYR B O 1
ATOM 1706 N N . SER B 1 20 ? 4.356 -13.969 -2.018 1.00 8.49 20 SER B N 1
ATOM 1707 C CA . SER B 1 20 ? 5.788 -14.328 -1.876 1.00 8.98 20 SER B CA 1
ATOM 1708 C C . SER B 1 20 ? 6.433 -14.317 -3.266 1.00 8.40 20 SER B C 1
ATOM 1709 O O . SER B 1 20 ? 7.575 -13.863 -3.415 1.00 9.16 20 SER B O 1
ATOM 1712 N N . HIS B 1 21 ? 5.678 -14.784 -4.264 1.00 7.89 21 HIS B N 1
ATOM 1713 C CA . HIS B 1 21 ? 6.151 -14.790 -5.645 1.00 8.81 21 HIS B CA 1
ATOM 1714 C C . HIS B 1 21 ? 6.549 -13.401 -6.111 1.00 9.60 21 HIS B C 1
ATOM 1715 O O . HIS B 1 21 ? 7.601 -13.240 -6.741 1.00 9.61 21 HIS B O 1
ATOM 1722 N N . ARG B 1 22 ? 5.775 -12.378 -5.733 1.00 9.50 22 ARG B N 1
ATOM 1723 C CA . ARG B 1 22 ? 6.129 -11.010 -6.104 1.00 10.61 22 ARG B CA 1
ATOM 1724 C C . ARG B 1 22 ? 7.548 -10.671 -5.694 1.00 9.82 22 ARG B C 1
ATOM 1725 O O . ARG B 1 22 ? 8.299 -10.068 -6.477 1.00 10.28 22 ARG B O 1
ATOM 1733 N N . VAL B 1 23 ? 7.873 -11.000 -4.432 1.00 8.83 23 VAL B N 1
ATOM 1734 C CA . VAL B 1 23 ? 9.194 -10.624 -3.917 1.00 9.98 23 VAL B CA 1
ATOM 1735 C C . VAL B 1 23 ? 10.308 -11.448 -4.552 1.00 8.30 23 VAL B C 1
ATOM 1736 O O . VAL B 1 23 ? 11.385 -10.912 -4.879 1.00 9.98 23 VAL B O 1
ATOM 1740 N N . ARG B 1 24 ? 10.050 -12.725 -4.788 1.00 9.23 24 ARG B N 1
ATOM 1741 C CA . ARG B 1 24 ? 10.999 -13.556 -5.536 1.00 8.30 24 ARG B CA 1
ATOM 1742 C C . ARG B 1 24 ? 11.265 -13.015 -6.948 1.00 9.93 24 ARG B C 1
ATOM 1743 O O . ARG B 1 24 ? 12.403 -13.093 -7.418 1.00 9.70 24 ARG B O 1
ATOM 1751 N N . ILE B 1 25 ? 10.243 -12.458 -7.615 1.00 9.06 25 ILE B N 1
ATOM 1752 C CA . ILE B 1 25 ? 10.497 -11.814 -8.909 1.00 8.70 25 ILE B CA 1
ATOM 1753 C C . ILE B 1 25 ? 11.401 -10.596 -8.779 1.00 9.21 25 ILE B C 1
ATOM 1754 O O . ILE B 1 25 ? 12.358 -10.453 -9.562 1.00 8.82 25 ILE B O 1
ATOM 1759 N N . VAL B 1 26 ? 11.090 -9.710 -7.832 1.00 8.12 26 VAL B N 1
ATOM 1760 C CA . VAL B 1 26 ? 11.937 -8.521 -7.623 1.00 8.90 26 VAL B CA 1
ATOM 1761 C C . VAL B 1 26 ? 13.384 -8.925 -7.334 1.00 9.58 26 VAL B C 1
ATOM 1762 O O . VAL B 1 26 ? 14.301 -8.371 -7.930 1.00 9.31 26 VAL B O 1
ATOM 1766 N N . LEU B 1 27 ? 13.578 -9.889 -6.435 1.00 9.70 27 LEU B N 1
ATOM 1767 C CA . LEU B 1 27 ? 14.939 -10.349 -6.133 1.00 9.40 27 LEU B CA 1
ATOM 1768 C C . LEU B 1 27 ? 15.628 -10.836 -7.395 1.00 10.34 27 LEU B C 1
ATOM 1769 O O . LEU B 1 27 ? 16.788 -10.497 -7.640 1.00 10.55 27 LEU B O 1
ATOM 1774 N N . ALA B 1 28 ? 14.921 -11.633 -8.199 1.00 7.50 28 ALA B N 1
ATOM 1775 C CA . ALA B 1 28 ? 15.511 -12.127 -9.452 1.00 8.59 28 ALA B CA 1
ATOM 1776 C C . ALA B 1 28 ? 15.815 -10.996 -10.439 1.00 9.75 28 ALA B C 1
ATOM 1777 O O . ALA B 1 28 ? 16.830 -11.048 -11.106 1.00 11.36 28 ALA B O 1
ATOM 1779 N N . GLU B 1 29 ? 14.945 -9.982 -10.540 1.00 9.62 29 GLU B N 1
ATOM 1780 C CA . GLU B 1 29 ? 15.219 -8.871 -11.462 1.00 11.25 29 GLU B CA 1
ATOM 1781 C C . GLU B 1 29 ? 16.477 -8.099 -11.055 1.00 10.20 29 GLU B C 1
ATOM 1782 O O . GLU B 1 29 ? 17.249 -7.645 -11.922 1.00 12.33 29 GLU B O 1
ATOM 1788 N N . LYS B 1 30 ? 16.682 -7.981 -9.745 1.00 9.70 30 LYS B N 1
ATOM 1789 C CA . LYS B 1 30 ? 17.815 -7.243 -9.195 1.00 9.31 30 LYS B CA 1
ATOM 1790 C C . LYS B 1 30 ? 19.072 -8.069 -9.193 1.00 10.70 30 LYS B C 1
ATOM 1791 O O . LYS B 1 30 ? 20.157 -7.517 -8.987 1.00 12.27 30 LYS B O 1
ATOM 1797 N N . GLY B 1 31 ? 18.951 -9.379 -9.450 1.00 9.32 31 GLY B N 1
ATOM 1798 C CA . GLY B 1 31 ? 20.137 -10.246 -9.453 1.00 9.90 31 GLY B CA 1
ATOM 1799 C C . GLY B 1 31 ? 20.683 -10.447 -8.054 1.00 11.79 31 GLY B C 1
ATOM 1800 O O . GLY B 1 31 ? 21.887 -10.633 -7.866 1.00 14.45 31 GLY B O 1
ATOM 1801 N N . VAL B 1 32 ? 19.792 -10.426 -7.073 1.00 12.51 32 VAL B N 1
ATOM 1802 C CA . VAL B 1 32 ? 20.167 -10.606 -5.662 1.00 14.51 32 VAL B CA 1
ATOM 1803 C C . VAL B 1 32 ? 19.826 -12.043 -5.247 1.00 13.49 32 VAL B C 1
ATOM 1804 O O . VAL B 1 32 ? 18.671 -12.454 -5.308 1.00 15.75 32 VAL B O 1
ATOM 1808 N N A SER B 1 33 ? 20.851 -12.792 -4.869 0.70 16.24 33 SER B N 1
ATOM 1809 N N B SER B 1 33 ? 20.826 -12.789 -4.789 0.30 14.88 33 SER B N 1
ATOM 1810 C CA A SER B 1 33 ? 20.646 -14.132 -4.366 0.70 16.86 33 SER B CA 1
ATOM 1811 C CA B SER B 1 33 ? 20.633 -14.194 -4.424 0.30 14.59 33 SER B CA 1
ATOM 1812 C C A SER B 1 33 ? 20.454 -14.040 -2.851 0.70 16.46 33 SER B C 1
ATOM 1813 C C B SER B 1 33 ? 20.392 -14.402 -2.924 0.30 15.32 33 SER B C 1
ATOM 1814 O O A SER B 1 33 ? 21.401 -13.925 -2.077 0.70 19.55 33 SER B O 1
ATOM 1815 O O B SER B 1 33 ? 21.266 -14.911 -2.222 0.30 15.54 33 SER B O 1
ATOM 1820 N N . ALA B 1 34 ? 19.195 -14.046 -2.456 1.00 15.68 34 ALA B N 1
ATOM 1821 C CA . ALA B 1 34 ? 18.839 -14.155 -1.046 1.00 13.98 34 ALA B CA 1
ATOM 1822 C C . ALA B 1 34 ? 18.724 -15.623 -0.724 1.00 13.96 34 ALA B C 1
ATOM 1823 O O . ALA B 1 34 ? 18.424 -16.447 -1.608 1.00 16.20 34 ALA B O 1
ATOM 1825 N N . GLU B 1 35 ? 18.921 -15.949 0.549 1.00 10.16 35 GLU B N 1
ATOM 1826 C CA . GLU B 1 35 ? 18.621 -17.290 1.023 1.00 11.25 35 GLU B CA 1
ATOM 1827 C C . GLU B 1 35 ? 17.104 -17.384 1.126 1.00 12.01 35 GLU B C 1
ATOM 1828 O O . GLU B 1 35 ? 16.480 -16.706 1.967 1.00 12.54 35 GLU B O 1
ATOM 1834 N N A ILE B 1 36 ? 16.507 -18.229 0.290 0.50 10.42 36 ILE B N 1
ATOM 1835 N N B ILE B 1 36 ? 16.508 -18.155 0.217 0.50 10.12 36 ILE B N 1
ATOM 1836 C CA A ILE B 1 36 ? 15.045 -18.372 0.209 0.50 9.62 36 ILE B CA 1
ATOM 1837 C CA B ILE B 1 36 ? 15.070 -18.391 0.245 0.50 8.83 36 ILE B CA 1
ATOM 1838 C C A ILE B 1 36 ? 14.555 -19.515 1.100 0.50 9.09 36 ILE B C 1
ATOM 1839 C C B ILE B 1 36 ? 14.788 -19.497 1.255 0.50 9.38 36 ILE B C 1
ATOM 1840 O O A ILE B 1 36 ? 14.719 -20.695 0.755 0.50 10.48 36 ILE B O 1
ATOM 1841 O O B ILE B 1 36 ? 15.315 -20.626 1.159 0.50 9.14 36 ILE B O 1
ATOM 1850 N N . I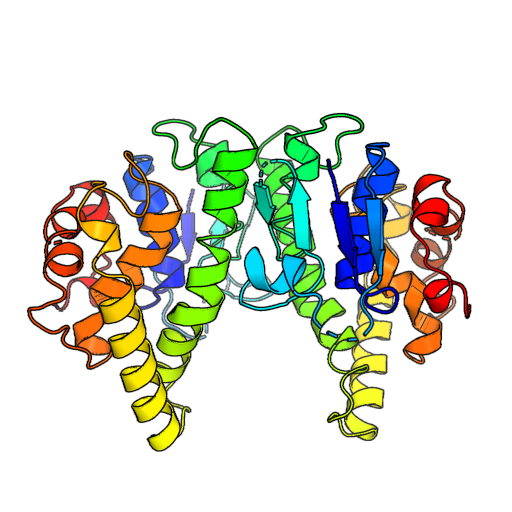LE B 1 37 ? 13.992 -19.161 2.260 1.00 9.13 37 ILE B N 1
ATOM 1851 C CA . ILE B 1 37 ? 13.611 -20.130 3.286 1.00 9.71 37 ILE B CA 1
ATOM 1852 C C . ILE B 1 37 ? 12.133 -20.428 3.074 1.00 9.70 37 ILE B C 1
ATOM 1853 O O . ILE B 1 37 ? 11.289 -19.543 3.316 1.00 9.51 37 ILE B O 1
ATOM 1858 N N . SER B 1 38 ? 11.806 -21.635 2.601 1.00 11.44 38 SER B N 1
ATOM 1859 C CA . SER B 1 38 ? 10.426 -21.963 2.242 1.00 11.17 38 SER B CA 1
ATOM 1860 C C . SER B 1 38 ? 9.656 -22.283 3.528 1.00 9.64 38 SER B C 1
ATOM 1861 O O . SER B 1 38 ? 10.099 -23.084 4.384 1.00 12.86 38 SER B O 1
ATOM 1864 N N . VAL B 1 39 ? 8.498 -21.628 3.668 1.00 8.45 39 VAL B N 1
ATOM 1865 C CA . VAL B 1 39 ? 7.635 -21.832 4.826 1.00 10.83 39 VAL B CA 1
ATOM 1866 C C . VAL B 1 39 ? 6.277 -22.243 4.297 1.00 11.19 39 VAL B C 1
ATOM 1867 O O . VAL B 1 39 ? 5.642 -21.465 3.558 1.00 12.57 39 VAL B O 1
ATOM 1871 N N . GLU B 1 40 ? 5.810 -23.441 4.662 1.00 15.18 40 GLU B N 1
ATOM 1872 C CA . GLU B 1 40 ? 4.480 -23.801 4.167 1.00 19.31 40 GLU B CA 1
ATOM 1873 C C . GLU B 1 40 ? 3.412 -22.909 4.812 1.00 21.68 40 GLU B C 1
ATOM 1874 O O . GLU B 1 40 ? 3.608 -22.390 5.925 1.00 20.07 40 GLU B O 1
ATOM 1880 N N . ALA B 1 41 ? 2.309 -22.684 4.095 1.00 24.82 41 ALA B N 1
ATOM 1881 C CA . ALA B 1 41 ? 1.247 -21.767 4.544 1.00 28.14 41 ALA B CA 1
ATOM 1882 C C . ALA B 1 41 ? 0.787 -22.046 5.979 1.00 28.19 41 ALA B C 1
ATOM 1883 O O . ALA B 1 41 ? 0.624 -23.200 6.374 1.00 28.61 41 ALA B O 1
ATOM 1885 N N . GLY B 1 42 ? 0.576 -20.968 6.735 1.00 31.44 42 GLY B N 1
ATOM 1886 C CA . GLY B 1 42 ? 0.153 -21.051 8.124 1.00 33.84 42 GLY B CA 1
ATOM 1887 C C . GLY B 1 42 ? 1.333 -21.172 9.065 1.00 34.86 42 GLY B C 1
ATOM 1888 O O . GLY B 1 42 ? 1.241 -21.834 10.100 1.00 39.17 42 GLY B O 1
ATOM 1889 N N . PRO B 1 45 ? 8.058 -21.227 11.358 1.00 20.08 45 PRO B N 1
ATOM 1890 C CA . PRO B 1 45 ? 9.205 -21.587 12.181 1.00 16.65 45 PRO B CA 1
ATOM 1891 C C . PRO B 1 45 ? 9.598 -20.514 13.228 1.00 14.89 45 PRO B C 1
ATOM 1892 O O . PRO B 1 45 ? 9.316 -19.319 13.019 1.00 13.45 45 PRO B O 1
ATOM 1896 N N . PRO B 1 46 ? 10.263 -20.927 14.329 1.00 12.38 46 PRO B N 1
ATOM 1897 C CA . PRO B 1 46 ? 10.580 -19.970 15.396 1.00 12.07 46 PRO B CA 1
ATOM 1898 C C . PRO B 1 46 ? 11.325 -18.695 15.002 1.00 13.49 46 PRO B C 1
ATOM 1899 O O . PRO B 1 46 ? 11.000 -17.620 15.532 1.00 11.44 46 PRO B O 1
ATOM 1903 N N A LYS B 1 47 ? 12.255 -18.818 14.053 0.70 11.69 47 LYS B N 1
ATOM 1904 N N B LYS B 1 47 ? 12.303 -18.775 14.109 0.30 12.25 47 LYS B N 1
ATOM 1905 C CA A LYS B 1 47 ? 13.108 -17.722 13.611 0.70 14.48 47 LYS B CA 1
ATOM 1906 C CA B LYS B 1 47 ? 13.059 -17.571 13.782 0.30 13.28 47 LYS B CA 1
ATOM 1907 C C A LYS B 1 47 ? 12.288 -16.635 12.923 0.70 14.05 47 LYS B C 1
ATOM 1908 C C B LYS B 1 47 ? 12.254 -16.575 12.951 0.30 12.63 47 LYS B C 1
ATOM 1909 O O A LYS B 1 47 ? 12.590 -15.447 13.027 0.70 16.87 47 LYS B O 1
ATOM 1910 O O B LYS B 1 47 ? 12.546 -15.378 12.970 0.30 13.93 47 LYS B O 1
ATOM 1921 N N . LEU B 1 48 ? 11.212 -17.049 12.270 1.00 10.09 48 LEU B N 1
ATOM 1922 C CA . LEU B 1 48 ? 10.346 -16.113 11.540 1.00 7.94 48 LEU B CA 1
ATOM 1923 C C . LEU B 1 48 ? 9.528 -15.378 12.578 1.00 10.67 48 LEU B C 1
ATOM 1924 O O . LEU B 1 48 ? 9.462 -14.150 12.530 1.00 10.09 48 LEU B O 1
ATOM 1929 N N . ILE B 1 49 ? 8.983 -16.106 13.555 1.00 10.26 49 ILE B N 1
ATOM 1930 C CA . ILE B 1 49 ? 8.155 -15.442 14.556 1.00 15.15 49 ILE B CA 1
ATOM 1931 C C . ILE B 1 49 ? 9.006 -14.488 15.423 1.00 15.53 49 ILE B C 1
ATOM 1932 O O . ILE B 1 49 ? 8.526 -13.406 15.838 1.00 15.74 49 ILE B O 1
ATOM 1937 N N . GLU B 1 50 ? 10.275 -14.849 15.623 1.00 10.88 50 GLU B N 1
ATOM 1938 C CA . GLU B 1 50 ? 11.219 -14.000 16.372 1.00 12.68 50 GLU B CA 1
ATOM 1939 C C . GLU B 1 50 ? 11.407 -12.616 15.722 1.00 12.29 50 GLU B C 1
ATOM 1940 O O . GLU B 1 50 ? 11.460 -11.600 16.438 1.00 17.37 50 GLU B O 1
ATOM 1946 N N . VAL B 1 51 ? 11.513 -12.574 14.391 1.00 11.06 51 VAL B N 1
ATOM 1947 C CA . VAL B 1 51 ? 11.787 -11.290 13.690 1.00 12.18 51 VAL B CA 1
ATOM 1948 C C . VAL B 1 51 ? 10.525 -10.570 13.226 1.00 13.04 51 VAL B C 1
ATOM 1949 O O . VAL B 1 51 ? 10.552 -9.343 13.004 1.00 16.65 51 VAL B O 1
ATOM 1953 N N . ASN B 1 52 ? 9.424 -11.312 13.125 1.00 10.61 52 ASN B N 1
ATOM 1954 C CA . ASN B 1 52 ? 8.149 -10.821 12.628 1.00 11.42 52 ASN B CA 1
ATOM 1955 C C . ASN B 1 52 ? 7.055 -11.454 13.443 1.00 13.20 52 ASN B C 1
ATOM 1956 O O . ASN B 1 52 ? 6.577 -12.559 13.138 1.00 13.16 52 ASN B O 1
ATOM 1961 N N . PRO B 1 53 ? 6.636 -10.754 14.502 1.00 14.24 53 PRO B N 1
ATOM 1962 C CA . PRO B 1 53 ? 5.619 -11.289 15.379 1.00 16.07 53 PRO B CA 1
ATOM 1963 C C . PRO B 1 53 ? 4.274 -11.578 14.698 1.00 16.21 53 PRO B C 1
ATOM 1964 O O . PRO B 1 53 ? 3.418 -12.225 15.305 1.00 18.37 53 PRO B O 1
ATOM 1968 N N . TYR B 1 54 ? 4.060 -11.085 13.479 1.00 14.58 54 TYR B N 1
ATOM 1969 C CA . TYR B 1 54 ? 2.829 -11.393 12.748 1.00 14.07 54 TYR B CA 1
ATOM 1970 C C . TYR B 1 54 ? 2.907 -12.744 12.047 1.00 14.22 54 TYR B C 1
ATOM 1971 O O . TYR B 1 54 ? 1.881 -13.292 11.647 1.00 15.58 54 TYR B O 1
ATOM 1980 N N . GLY B 1 55 ? 4.129 -13.238 11.878 1.00 13.51 55 GLY B N 1
ATOM 1981 C CA . GLY B 1 55 ? 4.360 -14.501 11.180 1.00 14.62 55 GLY B CA 1
ATOM 1982 C C . GLY B 1 55 ? 3.880 -14.490 9.744 1.00 16.13 55 GLY B C 1
ATOM 1983 O O . GLY B 1 55 ? 3.470 -15.521 9.223 1.00 19.37 55 GLY B O 1
ATOM 1984 N N . SER B 1 56 ? 3.886 -13.330 9.086 1.00 15.45 56 SER B N 1
ATOM 1985 C CA . SER B 1 56 ? 3.340 -13.238 7.738 1.00 16.43 56 SER B CA 1
ATOM 1986 C C . SER B 1 56 ? 4.433 -13.500 6.703 1.00 13.87 56 SER B C 1
ATOM 1987 O O . SER B 1 56 ? 5.622 -13.395 7.018 1.00 14.73 56 SER B O 1
ATOM 1990 N N . LEU B 1 57 ? 4.009 -13.875 5.500 1.00 12.79 57 LEU B N 1
ATOM 1991 C CA . LEU B 1 57 ? 4.907 -14.189 4.394 1.00 11.67 57 LEU B CA 1
ATOM 1992 C C . LEU B 1 57 ? 4.527 -13.389 3.162 1.00 11.46 57 LEU B C 1
ATOM 1993 O O . LEU B 1 57 ? 3.311 -13.280 2.820 1.00 15.84 57 LEU B O 1
ATOM 1998 N N . PRO B 1 58 ? 5.528 -12.847 2.446 1.00 9.41 58 PRO B N 1
ATOM 1999 C CA . PRO B 1 58 ? 6.966 -13.009 2.662 1.00 9.39 58 PRO B CA 1
ATOM 2000 C C . PRO B 1 58 ? 7.509 -12.090 3.747 1.00 8.73 58 PRO B C 1
ATOM 2001 O O . PRO B 1 58 ? 6.955 -11.002 3.989 1.00 11.51 58 PRO B O 1
ATOM 2005 N N . THR B 1 59 ? 8.612 -12.497 4.356 1.00 8.71 59 THR B N 1
ATOM 2006 C CA . THR B 1 59 ? 9.374 -11.629 5.264 1.00 7.65 59 THR B CA 1
ATOM 2007 C C . THR B 1 59 ? 10.813 -11.610 4.788 1.00 8.12 59 THR B C 1
ATOM 2008 O O . THR B 1 59 ? 11.424 -12.645 4.668 1.00 10.00 59 THR B O 1
ATOM 2012 N N . LEU B 1 60 ? 11.353 -10.415 4.570 1.00 9.11 60 LEU B N 1
ATOM 2013 C CA . LEU B 1 60 ? 12.758 -10.216 4.200 1.00 9.13 60 LEU B CA 1
ATOM 2014 C C . LEU B 1 60 ? 13.564 -9.871 5.468 1.00 7.70 60 LEU B C 1
ATOM 2015 O O . LEU B 1 60 ? 13.128 -9.048 6.274 1.00 9.42 60 LEU B O 1
ATOM 2020 N N . VAL B 1 61 ? 14.745 -10.479 5.614 1.00 8.85 61 VAL B N 1
ATOM 2021 C CA . VAL B 1 61 ? 15.644 -10.139 6.712 1.00 10.64 61 VAL B CA 1
ATOM 2022 C C . VAL B 1 61 ? 16.980 -9.707 6.104 1.00 12.55 61 VAL B C 1
ATOM 2023 O O . VAL B 1 61 ? 17.592 -10.465 5.381 1.00 11.80 61 VAL B O 1
ATOM 2027 N N . ASP B 1 62 ? 17.425 -8.479 6.408 1.00 12.44 62 ASP B N 1
ATOM 2028 C CA . ASP B 1 62 ? 18.651 -7.898 5.841 1.00 12.27 62 ASP B CA 1
ATOM 2029 C C . ASP B 1 62 ? 19.498 -7.543 7.062 1.00 13.30 62 ASP B C 1
ATOM 2030 O O . ASP B 1 62 ? 19.218 -6.560 7.745 1.00 11.44 62 ASP B O 1
ATOM 2035 N N A ARG B 1 63 ? 20.547 -8.334 7.295 0.50 10.22 63 ARG B N 1
ATOM 2036 N N B ARG B 1 63 ? 20.485 -8.383 7.382 0.50 15.75 63 ARG B N 1
ATOM 2037 C CA A ARG B 1 63 ? 21.252 -8.312 8.568 0.50 9.03 63 ARG B CA 1
ATOM 2038 C CA B ARG B 1 63 ? 21.318 -8.218 8.590 0.50 18.54 63 ARG B CA 1
ATOM 2039 C C A ARG B 1 63 ? 20.255 -8.554 9.703 0.50 7.61 63 ARG B C 1
ATOM 2040 C C B ARG B 1 63 ? 20.604 -7.878 9.922 0.50 19.75 63 ARG B C 1
ATOM 2041 O O A ARG B 1 63 ? 19.700 -9.647 9.798 0.50 7.95 63 ARG B O 1
ATOM 2042 O O B ARG B 1 63 ? 21.137 -7.122 10.733 0.50 21.85 63 ARG B O 1
ATOM 2057 N N A ASP B 1 64 ? 19.989 -7.518 10.509 0.50 6.19 64 ASP B N 1
ATOM 2058 N N B ASP B 1 64 ? 19.426 -8.444 10.159 0.50 20.60 64 ASP B N 1
ATOM 2059 C CA A ASP B 1 64 ? 19.016 -7.577 11.605 0.50 7.92 64 ASP B CA 1
ATOM 2060 C CA B ASP B 1 64 ? 18.649 -8.137 11.371 0.50 18.77 64 ASP B CA 1
ATOM 2061 C C A ASP B 1 64 ? 17.707 -6.786 11.332 0.50 11.07 64 ASP B C 1
ATOM 2062 C C B ASP B 1 64 ? 17.526 -7.077 11.207 0.50 17.91 64 ASP B C 1
ATOM 2063 O O A ASP B 1 64 ? 16.881 -6.599 12.231 0.50 13.85 64 ASP B O 1
ATOM 2064 O O B ASP B 1 64 ? 16.687 -6.917 12.099 0.50 18.84 64 ASP B O 1
ATOM 2073 N N . LEU B 1 65 ? 17.510 -6.353 10.087 1.00 13.61 65 LEU B N 1
ATOM 2074 C CA . LEU B 1 65 ? 16.306 -5.607 9.684 1.00 12.06 65 LEU B CA 1
ATOM 2075 C C . LEU B 1 65 ? 15.294 -6.609 9.147 1.00 13.05 65 LEU B C 1
ATOM 2076 O O . LEU B 1 65 ? 15.635 -7.330 8.234 1.00 15.25 65 LEU B O 1
ATOM 2081 N N . ALA B 1 66 ? 14.075 -6.635 9.698 1.00 9.77 66 ALA B N 1
ATOM 2082 C CA . ALA B 1 66 ? 13.002 -7.466 9.163 1.00 8.40 66 ALA B CA 1
ATOM 2083 C C . ALA B 1 66 ? 11.897 -6.634 8.575 1.00 9.10 66 ALA B C 1
ATOM 2084 O O . ALA B 1 66 ? 11.416 -5.667 9.206 1.00 11.04 66 ALA B O 1
ATOM 2086 N N . LEU B 1 67 ? 11.519 -6.988 7.351 1.00 8.69 67 LEU B N 1
ATOM 2087 C CA . LEU B 1 67 ? 10.429 -6.304 6.667 1.00 8.91 67 LEU B CA 1
ATOM 2088 C C . LEU B 1 67 ? 9.426 -7.310 6.163 1.00 10.53 67 LEU B C 1
ATOM 2089 O O . LEU B 1 67 ? 9.782 -8.433 5.776 1.00 11.30 67 LEU B O 1
ATOM 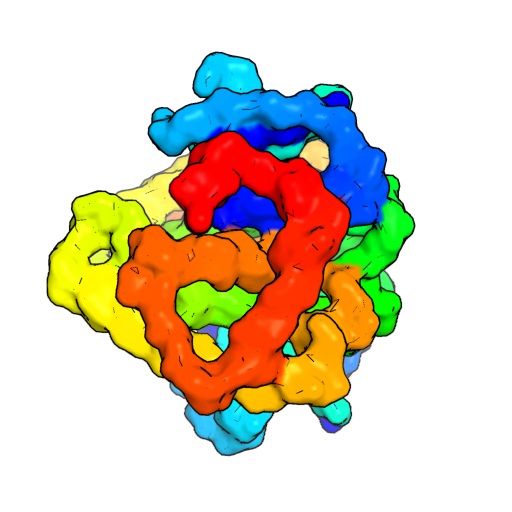2094 N N . TRP B 1 68 ? 8.167 -6.914 6.159 1.00 8.13 68 TRP B N 1
ATOM 2095 C CA . TRP B 1 68 ? 7.094 -7.724 5.620 1.00 9.20 68 TRP B CA 1
ATOM 2096 C C . TRP B 1 68 ? 6.070 -6.812 4.968 1.00 11.14 68 TRP B C 1
ATOM 2097 O O . TRP B 1 68 ? 6.251 -5.589 4.971 1.00 10.93 68 TRP B O 1
ATOM 2108 N N A GLU B 1 69 ? 5.011 -7.402 4.401 0.50 11.39 69 GLU B N 1
ATOM 2109 N N B GLU B 1 69 ? 5.020 -7.448 4.434 0.50 11.44 69 GLU B N 1
ATOM 2110 C CA A GLU B 1 69 ? 4.074 -6.720 3.477 0.50 11.93 69 GLU B CA 1
ATOM 2111 C CA B GLU B 1 69 ? 4.059 -6.867 3.491 0.50 12.69 69 GLU B CA 1
ATOM 2112 C C A GLU B 1 69 ? 4.760 -6.641 2.111 0.50 13.09 69 GLU B C 1
ATOM 2113 C C B GLU B 1 69 ? 4.756 -6.689 2.141 0.50 13.51 69 GLU B C 1
ATOM 2114 O O A GLU B 1 69 ? 5.753 -5.912 1.944 0.50 11.91 69 GLU B O 1
ATOM 2115 O O B GLU B 1 69 ? 5.742 -5.943 2.016 0.50 13.32 69 GLU B O 1
ATOM 2126 N N . SER B 1 70 ? 4.246 -7.386 1.127 1.00 14.31 70 SER B N 1
ATOM 2127 C CA . SER B 1 70 ? 4.954 -7.447 -0.160 1.00 11.47 70 SER B CA 1
ATOM 2128 C C . SER B 1 70 ? 5.280 -6.096 -0.752 1.00 13.06 70 SER B C 1
ATOM 2129 O O . SER B 1 70 ? 6.359 -5.942 -1.330 1.00 14.01 70 SER B O 1
ATOM 2132 N N . THR B 1 71 ? 4.372 -5.113 -0.657 1.00 12.78 71 THR B N 1
ATOM 2133 C CA . THR B 1 71 ? 4.672 -3.765 -1.152 1.00 13.09 71 THR B CA 1
ATOM 2134 C C . THR B 1 71 ? 5.851 -3.072 -0.472 1.00 13.23 71 THR B C 1
ATOM 2135 O O . THR B 1 71 ? 6.676 -2.449 -1.119 1.00 14.68 71 THR B O 1
ATOM 2139 N N . VAL B 1 72 ? 5.929 -3.217 0.848 1.00 11.31 72 VAL B N 1
ATOM 2140 C CA . VAL B 1 72 ? 7.015 -2.616 1.615 1.00 11.01 72 VAL B CA 1
ATOM 2141 C C . VAL B 1 72 ? 8.344 -3.242 1.168 1.00 9.07 72 VAL B C 1
ATOM 2142 O O . VAL B 1 72 ? 9.380 -2.562 0.973 1.00 10.04 72 VAL B O 1
ATOM 2146 N N . VAL B 1 73 ? 8.332 -4.567 1.075 1.00 9.29 73 VAL B N 1
ATOM 2147 C CA . VAL B 1 73 ? 9.545 -5.298 0.739 1.00 8.96 73 VAL B CA 1
ATOM 2148 C C . VAL B 1 73 ? 9.972 -4.979 -0.714 1.00 9.69 73 VAL B C 1
ATOM 2149 O O . VAL B 1 73 ? 11.154 -4.761 -0.972 1.00 10.51 73 VAL B O 1
ATOM 2161 N N . GLU B 1 75 ? 9.358 -2.275 -2.525 1.00 9.13 75 GLU B N 1
ATOM 2162 C CA . GLU B 1 75 ? 9.881 -0.912 -2.620 1.00 10.27 75 GLU B CA 1
ATOM 2163 C C . GLU B 1 75 ? 11.274 -0.792 -1.938 1.00 10.29 75 GLU B C 1
ATOM 2164 O O . GLU B 1 75 ? 12.134 -0.076 -2.428 1.00 10.69 75 GLU B O 1
ATOM 2170 N N . TYR B 1 76 ? 11.493 -1.508 -0.826 1.00 8.96 76 TYR B N 1
ATOM 2171 C CA . TYR B 1 76 ? 12.818 -1.491 -0.202 1.00 9.34 76 TYR B CA 1
ATOM 2172 C C . TYR B 1 76 ? 13.843 -2.053 -1.167 1.00 10.00 76 TYR B C 1
ATOM 2173 O O . TYR B 1 76 ? 14.918 -1.473 -1.342 1.00 9.09 76 TYR B O 1
ATOM 2182 N N . LEU B 1 77 ? 13.516 -3.170 -1.802 1.00 8.85 77 LEU B N 1
ATOM 2183 C CA . LEU B 1 77 ? 14.484 -3.778 -2.728 1.00 9.93 77 LEU B CA 1
ATOM 2184 C C . LEU B 1 77 ? 14.749 -2.834 -3.924 1.00 10.18 77 LEU B C 1
ATOM 2185 O O . LEU B 1 77 ? 15.891 -2.707 -4.379 1.00 10.23 77 LEU B O 1
ATOM 2190 N N . ASP B 1 78 ? 13.704 -2.182 -4.437 1.00 9.06 78 ASP B N 1
ATOM 2191 C CA . ASP B 1 78 ? 13.907 -1.247 -5.550 1.00 10.46 78 ASP B CA 1
ATOM 2192 C C . ASP B 1 78 ? 14.755 -0.036 -5.177 1.00 9.80 78 ASP B C 1
ATOM 2193 O O . ASP B 1 78 ? 15.515 0.489 -6.005 1.00 11.29 78 ASP B O 1
ATOM 2198 N N . GLU B 1 79 ? 14.645 0.420 -3.919 1.00 9.62 79 GLU B N 1
ATOM 2199 C CA . GLU B 1 79 ? 15.442 1.559 -3.437 1.00 11.79 79 GLU B CA 1
ATOM 2200 C C . GLU B 1 79 ? 16.877 1.169 -3.018 1.00 10.55 79 GLU B C 1
ATOM 2201 O O . GLU B 1 79 ? 17.810 1.951 -3.229 1.00 11.83 79 GLU B O 1
ATOM 2207 N N . ARG B 1 80 ? 17.025 -0.039 -2.463 1.00 10.66 80 ARG B N 1
ATOM 2208 C CA . ARG B 1 80 ? 18.304 -0.513 -1.947 1.00 13.49 80 ARG B CA 1
ATOM 2209 C C . ARG B 1 80 ? 19.222 -0.996 -3.088 1.00 13.04 80 ARG B C 1
ATOM 2210 O O . ARG B 1 80 ? 20.449 -0.826 -3.031 1.00 13.09 80 ARG B O 1
ATOM 2218 N N . TYR B 1 81 ? 18.619 -1.589 -4.115 1.00 12.66 81 TYR B N 1
ATOM 2219 C CA . TYR B 1 81 ? 19.327 -2.125 -5.281 1.00 12.55 81 TYR B CA 1
ATOM 2220 C C . TYR B 1 81 ? 18.789 -1.412 -6.495 1.00 12.46 81 TYR B C 1
ATOM 2221 O O . TYR B 1 81 ? 17.848 -1.886 -7.134 1.00 12.14 81 TYR B O 1
ATOM 2230 N N . PRO B 1 82 ? 19.378 -0.262 -6.829 1.00 13.75 82 PRO B N 1
ATOM 2231 C CA . PRO B 1 82 ? 18.711 0.595 -7.811 1.00 15.77 82 PRO B CA 1
ATOM 2232 C C . PRO B 1 82 ? 18.586 0.044 -9.225 1.00 16.93 82 PRO B C 1
ATOM 2233 O O . PRO B 1 82 ? 17.620 0.360 -9.888 1.00 16.50 82 PRO B O 1
ATOM 2237 N N A HIS B 1 83 ? 19.539 -0.781 -9.656 0.50 16.93 83 HIS B N 1
ATOM 2238 N N B HIS B 1 83 ? 19.567 -0.730 -9.690 0.50 16.43 83 HIS B N 1
ATOM 2239 C CA A HIS B 1 83 ? 19.584 -1.269 -11.041 0.50 17.10 83 HIS B CA 1
ATOM 2240 C CA B HIS B 1 83 ? 19.537 -1.229 -11.072 0.50 16.07 83 HIS B CA 1
ATOM 2241 C C A HIS B 1 83 ? 19.150 -2.735 -11.188 0.50 16.30 83 HIS B C 1
ATOM 2242 C C B HIS B 1 83 ? 19.132 -2.702 -11.184 0.50 15.81 83 HIS B C 1
ATOM 2243 O O A HIS B 1 83 ? 19.626 -3.598 -10.442 0.50 17.65 83 HIS B O 1
ATOM 2244 O O B HIS B 1 83 ? 19.612 -3.535 -10.410 0.50 17.49 83 HIS B O 1
ATOM 2257 N N . PRO B 1 84 ? 18.236 -3.033 -12.136 1.00 14.39 84 PRO B N 1
ATOM 2258 C CA . PRO B 1 84 ? 17.510 -2.124 -13.034 1.00 12.63 84 PRO B CA 1
ATOM 2259 C C . PRO B 1 84 ? 16.346 -1.490 -12.286 1.00 12.85 84 PRO B C 1
ATOM 2260 O O . PRO B 1 84 ? 15.749 -2.127 -11.417 1.00 12.74 84 PRO B O 1
ATOM 2264 N N . PRO B 1 85 ? 16.031 -0.228 -12.583 1.00 11.66 85 PRO B N 1
ATOM 2265 C CA . PRO B 1 85 ? 14.899 0.399 -11.876 1.00 13.33 85 PRO B CA 1
ATOM 2266 C C . PRO B 1 85 ? 13.583 -0.278 -12.214 1.00 11.21 85 PRO B C 1
ATOM 2267 O O . PRO B 1 85 ? 13.291 -0.555 -13.404 1.00 12.91 85 PRO B O 1
ATOM 2271 N N . LEU B 1 86 ? 12.807 -0.563 -11.181 1.00 8.75 86 LEU B N 1
ATOM 2272 C CA . LEU B 1 86 ? 11.482 -1.147 -11.341 1.00 8.78 86 LEU B CA 1
ATOM 2273 C C . LEU B 1 86 ? 10.321 -0.167 -11.109 1.00 9.78 86 LEU B C 1
ATOM 2274 O O . LEU B 1 86 ? 9.171 -0.580 -11.112 1.00 9.97 86 LEU B O 1
ATOM 2279 N N . LEU B 1 87 ? 10.627 1.125 -11.037 1.00 7.99 87 LEU B N 1
ATOM 2280 C CA . LEU B 1 87 ? 9.614 2.176 -11.095 1.00 8.74 87 LEU B CA 1
ATOM 2281 C C . LEU B 1 87 ? 10.127 3.272 -12.008 1.00 8.72 87 LEU B C 1
ATOM 2282 O O . LEU B 1 87 ? 11.346 3.388 -12.261 1.00 11.29 87 LEU B O 1
ATOM 2287 N N . PRO B 1 88 ? 9.208 4.107 -12.508 1.00 10.21 88 PRO B N 1
ATOM 2288 C CA . PRO B 1 88 ? 9.598 5.304 -13.258 1.00 11.27 88 PRO B CA 1
ATOM 2289 C C . PRO B 1 88 ? 10.376 6.325 -12.445 1.00 11.40 88 PRO B C 1
ATOM 2290 O O . PRO B 1 88 ? 10.605 6.150 -11.239 1.00 12.61 88 PRO B O 1
ATOM 2294 N N . VAL B 1 89 ? 10.821 7.387 -13.108 1.00 14.22 89 VAL B N 1
ATOM 2295 C CA . VAL B 1 89 ? 11.654 8.359 -12.411 1.00 19.06 89 VAL B CA 1
ATOM 2296 C C . VAL B 1 89 ? 10.863 9.560 -11.863 1.00 15.71 89 VAL B C 1
ATOM 2297 O O . VAL B 1 89 ? 11.107 10.012 -10.737 1.00 20.66 89 VAL B O 1
ATOM 2301 N N . TYR B 1 90 ? 9.907 10.037 -12.646 1.00 14.13 90 TYR B N 1
ATOM 2302 C CA . TYR B 1 90 ? 9.170 11.271 -12.317 1.00 15.05 90 TYR B CA 1
ATOM 2303 C C . TYR B 1 90 ? 7.935 10.997 -11.434 1.00 11.68 90 TYR B C 1
ATOM 2304 O O . TYR B 1 90 ? 7.367 9.903 -11.512 1.00 9.10 90 TYR B O 1
ATOM 2313 N N . PRO B 1 91 ? 7.543 11.988 -10.592 1.00 10.61 91 PRO B N 1
ATOM 2314 C CA . PRO B 1 91 ? 6.522 11.756 -9.564 1.00 10.93 91 PRO B CA 1
ATOM 2315 C C . PRO B 1 91 ? 5.160 11.288 -10.092 1.00 8.06 91 PRO B C 1
ATOM 2316 O O . PRO B 1 91 ? 4.599 10.369 -9.517 1.00 8.55 91 PRO B O 1
ATOM 2320 N N . VAL B 1 92 ? 4.672 11.872 -11.191 1.00 9.00 92 VAL B N 1
ATOM 2321 C CA . VAL B 1 92 ? 3.345 11.477 -11.695 1.00 7.92 92 VAL B CA 1
ATOM 2322 C C . VAL B 1 92 ? 3.364 10.041 -12.208 1.00 7.04 92 VAL B C 1
ATOM 2323 O O . VAL B 1 92 ? 2.495 9.220 -11.885 1.00 6.09 92 VAL B O 1
ATOM 2327 N N . ALA B 1 93 ? 4.378 9.699 -12.995 1.00 10.15 93 ALA B N 1
ATOM 2328 C CA . ALA B 1 93 ? 4.424 8.330 -13.506 1.00 8.94 93 ALA B CA 1
ATOM 2329 C C . ALA B 1 93 ? 4.596 7.316 -12.388 1.00 7.62 93 ALA B C 1
ATOM 2330 O O . ALA B 1 93 ? 4.019 6.245 -12.427 1.00 8.54 93 ALA B O 1
ATOM 2332 N N . ARG B 1 94 ? 5.401 7.667 -11.380 1.00 8.05 94 ARG B N 1
ATOM 2333 C CA . ARG B 1 94 ? 5.573 6.779 -10.249 1.00 8.40 94 ARG B CA 1
ATOM 2334 C C . ARG B 1 94 ? 4.267 6.561 -9.508 1.00 7.12 94 ARG B C 1
ATOM 2335 O O . ARG B 1 94 ? 3.973 5.441 -9.091 1.00 8.69 94 ARG B O 1
ATOM 2343 N N . ALA B 1 95 ? 3.507 7.639 -9.335 1.00 6.66 95 ALA B N 1
ATOM 2344 C CA . ALA B 1 95 ? 2.202 7.542 -8.653 1.00 6.48 95 ALA B CA 1
ATOM 2345 C C . ALA B 1 95 ? 1.251 6.709 -9.467 1.00 8.44 95 ALA B C 1
ATOM 2346 O O . ALA B 1 95 ? 0.492 5.922 -8.930 1.00 9.35 95 ALA B O 1
ATOM 2348 N N . ASN B 1 96 ? 1.307 6.877 -10.786 1.00 7.82 96 ASN B N 1
ATOM 2349 C CA . ASN B 1 96 ? 0.463 6.050 -11.650 1.00 8.27 96 ASN B CA 1
ATOM 2350 C C . ASN B 1 96 ? 0.790 4.570 -11.533 1.00 6.82 96 ASN B C 1
ATOM 2351 O O . ASN B 1 96 ? -0.113 3.746 -11.502 1.00 10.18 96 ASN B O 1
ATOM 2356 N N . SER B 1 97 ? 2.069 4.226 -11.410 1.00 7.65 97 SER B N 1
ATOM 2357 C CA . SER B 1 97 ? 2.469 2.846 -11.225 1.00 7.61 97 SER B CA 1
ATOM 2358 C C . SER B 1 97 ? 1.981 2.324 -9.880 1.00 8.80 97 SER B C 1
ATOM 2359 O O . SER B 1 97 ? 1.428 1.209 -9.784 1.00 9.24 97 SER B O 1
ATOM 2362 N N . ARG B 1 98 ? 2.126 3.167 -8.854 1.00 8.26 98 ARG B N 1
ATOM 2363 C CA . ARG B 1 98 ? 1.679 2.719 -7.520 1.00 7.87 98 ARG B CA 1
ATOM 2364 C C . ARG B 1 98 ? 0.154 2.587 -7.459 1.00 8.34 98 ARG B C 1
ATOM 2365 O O . ARG B 1 98 ? -0.369 1.667 -6.794 1.00 9.63 98 ARG B O 1
ATOM 2373 N N . LEU B 1 99 ? -0.558 3.448 -8.182 1.00 8.59 99 LEU B N 1
ATOM 2374 C CA . LEU B 1 99 ? -2.003 3.323 -8.261 1.00 8.07 99 LEU B CA 1
ATOM 2375 C C . LEU B 1 99 ? -2.407 2.042 -8.997 1.00 9.65 99 LEU B C 1
ATOM 2376 O O . LEU B 1 99 ? -3.365 1.363 -8.588 1.00 9.40 99 LEU B O 1
ATOM 2381 N N A LEU B 1 100 ? -1.684 1.705 -10.062 0.60 9.63 100 LEU B N 1
ATOM 2382 N N B LEU B 1 100 ? -1.695 1.700 -10.066 0.40 9.44 100 LEU B N 1
ATOM 2383 C CA A LEU B 1 100 ? -1.979 0.466 -10.801 0.60 10.39 100 LEU B CA 1
ATOM 2384 C CA B LEU B 1 100 ? -1.973 0.438 -10.763 0.40 9.61 100 LEU B CA 1
ATOM 2385 C C A LEU B 1 100 ? -1.761 -0.774 -9.914 0.60 11.59 100 LEU B C 1
ATOM 2386 C C B LEU B 1 100 ? -1.835 -0.740 -9.819 0.40 10.79 100 LEU B C 1
ATOM 2387 O O A LEU B 1 100 ? -2.533 -1.728 -9.974 0.60 12.26 100 LEU B O 1
ATOM 2388 O O B LEU B 1 100 ? -2.706 -1.619 -9.770 0.40 10.31 100 LEU B O 1
ATOM 2397 N N . ILE B 1 101 ? -0.757 -0.744 -9.041 1.00 10.45 101 ILE B N 1
ATOM 2398 C CA . ILE B 1 101 ? -0.526 -1.823 -8.091 1.00 12.04 101 ILE B CA 1
ATOM 2399 C C . ILE B 1 101 ? -1.729 -1.911 -7.144 1.00 11.96 101 ILE B C 1
ATOM 2400 O O . ILE B 1 101 ? -2.213 -3.001 -6.867 1.00 11.57 101 ILE B O 1
ATOM 2405 N N . HIS B 1 102 ? -2.226 -0.753 -6.686 1.00 10.50 102 HIS B N 1
ATOM 2406 C CA . HIS B 1 102 ? -3.392 -0.740 -5.796 1.00 11.25 102 HIS B CA 1
ATOM 2407 C C . HIS B 1 102 ? -4.628 -1.309 -6.499 1.00 10.13 102 HIS B C 1
ATOM 2408 O O . HIS B 1 102 ? -5.395 -2.055 -5.869 1.00 10.69 102 HIS B O 1
ATOM 2415 N N . ARG B 1 103 ? -4.806 -0.983 -7.784 1.00 9.47 103 ARG B N 1
ATOM 2416 C CA . ARG B 1 103 ? -5.996 -1.418 -8.533 1.00 8.99 103 ARG B CA 1
ATOM 2417 C C . ARG B 1 103 ? -5.905 -2.924 -8.800 1.00 9.97 103 ARG B C 1
ATOM 2418 O O . ARG B 1 103 ? -6.905 -3.624 -8.676 1.00 12.77 103 ARG B O 1
ATOM 2426 N N . ILE B 1 104 ? -4.704 -3.423 -9.111 1.00 10.96 104 ILE B N 1
ATOM 2427 C CA . ILE B 1 104 ? -4.485 -4.881 -9.237 1.00 11.37 104 ILE B CA 1
ATOM 2428 C C . ILE B 1 104 ? -4.810 -5.574 -7.923 1.00 11.44 104 ILE B C 1
ATOM 2429 O O . ILE B 1 104 ? -5.516 -6.590 -7.901 1.00 13.37 104 ILE B O 1
ATOM 2434 N N . GLN B 1 105 ? -4.333 -5.038 -6.819 1.00 10.66 105 GLN B N 1
ATOM 2435 C CA . GLN B 1 105 ? -4.672 -5.617 -5.526 1.00 11.22 105 GLN B CA 1
ATOM 2436 C C . GLN B 1 105 ? -6.177 -5.667 -5.252 1.00 12.92 105 GLN B C 1
ATOM 2437 O O . GLN B 1 105 ? -6.728 -6.717 -4.840 1.00 13.26 105 GLN B O 1
ATOM 2443 N N . ARG B 1 106 ? -6.844 -4.539 -5.462 1.00 11.41 106 ARG B N 1
ATOM 2444 C CA . ARG B 1 106 ? -8.257 -4.389 -5.120 1.00 13.09 106 ARG B CA 1
ATOM 2445 C C . ARG B 1 106 ? -9.136 -5.265 -5.999 1.00 14.09 106 ARG B C 1
ATOM 2446 O O . ARG B 1 106 ? -9.987 -6.013 -5.503 1.00 17.45 106 ARG B O 1
ATOM 2454 N N . ASP B 1 107 ? -8.903 -5.210 -7.299 1.00 12.63 107 ASP B N 1
ATOM 2455 C CA . ASP B 1 107 ? -9.828 -5.768 -8.292 1.00 13.21 107 ASP B CA 1
ATOM 2456 C C . ASP B 1 107 ? -9.477 -7.184 -8.754 1.00 13.34 107 ASP B C 1
ATOM 2457 O O . ASP B 1 107 ? -10.393 -7.896 -9.243 1.00 14.37 107 ASP B O 1
ATOM 2462 N N . TRP B 1 108 ? -8.186 -7.551 -8.701 1.00 11.26 108 TRP B N 1
ATOM 2463 C CA . TRP B 1 108 ? -7.736 -8.885 -9.152 1.00 11.15 108 TRP B CA 1
ATOM 2464 C C . TRP B 1 108 ? -7.243 -9.769 -8.027 1.00 15.24 108 TRP B C 1
ATOM 2465 O O . TRP B 1 108 ? -7.686 -10.937 -7.921 1.00 12.46 108 TRP B O 1
ATOM 2476 N N . CYS B 1 109 ? -6.337 -9.254 -7.180 1.00 15.45 109 CYS B N 1
ATOM 2477 C CA . CYS B 1 109 ? -5.798 -10.093 -6.103 1.00 15.86 109 CYS B CA 1
ATOM 2478 C C . CYS B 1 109 ? -6.824 -10.536 -5.105 1.00 14.26 109 CYS B C 1
ATOM 2479 O O . CYS B 1 109 ? -6.713 -11.639 -4.599 1.00 14.52 109 CYS B O 1
ATOM 2482 N N . GLY B 1 110 ? -7.845 -9.706 -4.857 1.00 14.52 110 GLY B N 1
ATOM 2483 C CA . GLY B 1 110 ? -8.928 -10.078 -3.970 1.00 16.07 110 GLY B CA 1
ATOM 2484 C C . GLY B 1 110 ? -9.652 -11.320 -4.474 1.00 14.08 110 GLY B C 1
ATOM 2485 O O . GLY B 1 110 ? -9.963 -12.242 -3.702 1.00 13.77 110 GLY B O 1
ATOM 2486 N N . GLN B 1 111 ? -9.882 -11.343 -5.792 1.00 13.26 111 GLN B N 1
ATOM 2487 C CA . GLN B 1 111 ? -10.500 -12.497 -6.446 1.00 10.74 111 GLN B CA 1
ATOM 2488 C C . GLN B 1 111 ? -9.618 -13.722 -6.336 1.00 10.39 111 GLN B C 1
ATOM 2489 O O . GLN B 1 111 ? -10.115 -14.814 -6.021 1.00 11.97 111 GLN B O 1
ATOM 2495 N N . VAL B 1 112 ? -8.320 -13.564 -6.630 1.00 9.20 112 VAL B N 1
ATOM 2496 C CA . VAL B 1 112 ? -7.373 -14.682 -6.517 1.00 10.22 112 VAL B CA 1
ATOM 2497 C C . VAL B 1 112 ? -7.443 -15.303 -5.112 1.00 10.87 112 VAL B C 1
ATOM 2498 O O . VAL B 1 112 ? -7.487 -16.545 -4.949 1.00 11.83 112 VAL B O 1
ATOM 2502 N N . ASP B 1 113 ? -7.420 -14.436 -4.108 1.00 12.70 113 ASP B N 1
ATOM 2503 C CA . ASP B 1 113 ? -7.375 -14.879 -2.719 1.00 13.27 113 ASP B CA 1
ATOM 2504 C C . ASP B 1 113 ? -8.654 -15.621 -2.347 1.00 15.16 113 ASP B C 1
ATOM 2505 O O . ASP B 1 113 ? -8.586 -16.630 -1.651 1.00 16.03 113 ASP B O 1
ATOM 2510 N N . LEU B 1 114 ? -9.792 -15.148 -2.855 1.00 13.77 114 LEU B N 1
ATOM 2511 C CA . LEU B 1 114 ? -11.086 -15.820 -2.601 1.00 13.99 114 LEU B CA 1
ATOM 2512 C C . LEU B 1 114 ? -11.083 -17.186 -3.253 1.00 14.09 114 LEU B C 1
ATOM 2513 O O . LEU B 1 114 ? -11.462 -18.194 -2.633 1.00 15.42 114 LEU B O 1
ATOM 2518 N N . ILE B 1 115 ? -10.654 -17.247 -4.510 1.00 11.98 115 ILE B N 1
ATOM 2519 C CA . ILE B 1 115 ? -10.629 -18.520 -5.228 1.00 11.10 115 ILE B CA 1
ATOM 2520 C C . ILE B 1 115 ? -9.761 -19.564 -4.504 1.00 13.68 115 ILE B C 1
ATOM 2521 O O . ILE B 1 115 ? -10.164 -20.725 -4.366 1.00 15.51 115 ILE B O 1
ATOM 2526 N N . LEU B 1 116 ? -8.583 -19.141 -4.036 1.00 15.46 116 LEU B N 1
ATOM 2527 C CA . LEU B 1 116 ? -7.626 -20.082 -3.479 1.00 16.68 116 LEU B CA 1
ATOM 2528 C C . LEU B 1 116 ? -7.889 -20.444 -2.019 1.00 18.08 116 LEU B C 1
ATOM 2529 O O . LEU B 1 116 ? -7.380 -21.453 -1.547 1.00 21.39 116 LEU B O 1
ATOM 2534 N N . ASP B 1 117 ? -8.687 -19.648 -1.319 1.00 16.11 117 ASP B N 1
ATOM 2535 C CA . ASP B 1 117 ? -9.022 -19.925 0.100 1.00 18.76 117 ASP B CA 1
ATOM 2536 C C . ASP B 1 117 ? -9.957 -21.135 0.197 1.00 19.82 117 ASP B C 1
ATOM 2537 O O . ASP B 1 117 ? -11.097 -21.048 -0.249 1.00 19.53 117 ASP B O 1
ATOM 2542 N N . PRO B 1 118 ? -9.482 -22.247 0.800 1.00 20.00 118 PRO B N 1
ATOM 2543 C CA . PRO B 1 118 ? -10.323 -23.437 0.943 1.00 21.02 118 PRO B CA 1
ATOM 2544 C C . PRO B 1 118 ? -11.637 -23.194 1.685 1.00 21.29 118 PRO B C 1
ATOM 2545 O O . PRO B 1 118 ? -12.530 -24.046 1.631 1.00 22.86 118 PRO B O 1
ATOM 2549 N N . ARG B 1 119 ? -11.761 -22.062 2.373 1.00 17.69 119 ARG B N 1
ATOM 2550 C CA . ARG B 1 119 ? -12.967 -21.748 3.155 1.00 20.70 119 ARG B CA 1
ATOM 2551 C C . ARG B 1 119 ? -14.038 -20.960 2.383 1.00 18.34 119 ARG B C 1
ATOM 2552 O O . ARG B 1 119 ? -15.156 -20.769 2.860 1.00 19.87 119 ARG B O 1
ATOM 2560 N N . THR B 1 120 ? -13.684 -20.476 1.195 1.00 13.64 120 THR B N 1
ATOM 2561 C CA . THR B 1 120 ? -14.642 -19.773 0.374 1.00 11.71 120 THR B CA 1
ATOM 2562 C C . THR B 1 120 ? -15.742 -20.746 -0.021 1.00 7.99 120 THR B C 1
ATOM 2563 O O . THR B 1 120 ? -15.441 -21.889 -0.390 1.00 9.68 120 THR B O 1
ATOM 2567 N N . LYS B 1 121 ? -16.997 -20.299 0.088 1.00 9.28 121 LYS B N 1
ATOM 2568 C CA . LYS B 1 121 ? -18.144 -21.046 -0.422 1.00 6.58 121 LYS B CA 1
ATOM 2569 C C . LYS B 1 121 ? -18.027 -21.201 -1.933 1.00 3.57 121 LYS B C 1
ATOM 2570 O O . LYS B 1 121 ? -17.580 -20.304 -2.619 1.00 5.91 121 LYS B O 1
ATOM 2576 N N . GLU B 1 122 ? -18.478 -22.344 -2.451 1.00 5.72 122 GLU B N 1
ATOM 2577 C CA . GLU B 1 122 ? -18.297 -22.596 -3.878 1.00 4.60 122 GLU B CA 1
ATOM 2578 C C . GLU B 1 122 ? -18.977 -21.566 -4.769 1.00 5.80 122 GLU B C 1
ATOM 2579 O O . GLU B 1 122 ? -18.400 -21.194 -5.776 1.00 5.48 122 GLU B O 1
ATOM 2585 N N . ALA B 1 123 ? -20.184 -21.119 -4.415 1.00 5.90 123 ALA B N 1
ATOM 2586 C CA . ALA B 1 123 ? -20.858 -20.124 -5.262 1.00 7.37 123 ALA B CA 1
ATOM 2587 C C . ALA B 1 123 ? -20.009 -18.864 -5.371 1.00 5.03 123 ALA B C 1
ATOM 2588 O O . ALA B 1 123 ? -19.876 -18.273 -6.460 1.00 7.96 123 ALA B O 1
ATOM 2590 N N . ALA B 1 124 ? -19.410 -18.436 -4.258 1.00 5.76 124 ALA B N 1
ATOM 2591 C CA . ALA B 1 124 ? -18.548 -17.262 -4.250 1.00 5.37 124 ALA B CA 1
ATOM 2592 C C . ALA B 1 124 ? -17.263 -17.478 -5.051 1.00 5.71 124 ALA B C 1
ATOM 2593 O O . ALA B 1 124 ? -16.778 -16.548 -5.695 1.00 7.36 124 ALA B O 1
ATOM 2595 N N . ARG B 1 125 ? -16.705 -18.691 -4.967 1.00 6.51 125 ARG B N 1
ATOM 2596 C CA . ARG B 1 125 ? -15.505 -19.070 -5.713 1.00 7.86 125 ARG B CA 1
ATOM 2597 C C . ARG B 1 125 ? -15.787 -19.029 -7.212 1.00 7.42 125 ARG B C 1
ATOM 2598 O O . ARG B 1 125 ? -15.025 -18.424 -7.977 1.00 7.69 125 ARG B O 1
ATOM 2606 N N . VAL B 1 126 ? -16.906 -19.614 -7.608 1.00 7.34 126 VAL B N 1
ATOM 2607 C CA . VAL B 1 126 ? -17.322 -19.568 -9.006 1.00 8.26 126 VAL B CA 1
ATOM 2608 C C . VAL B 1 126 ? -17.515 -18.148 -9.531 1.00 8.75 126 VAL B C 1
ATOM 2609 O O . VAL B 1 126 ? -17.063 -17.820 -10.649 1.00 7.73 126 VAL B O 1
ATOM 2613 N N . GLN B 1 127 ? -18.191 -17.305 -8.743 1.00 8.37 127 GLN B N 1
ATOM 2614 C CA . GLN B 1 127 ? -18.380 -15.908 -9.158 1.00 9.55 127 GLN B CA 1
ATOM 2615 C C . GLN B 1 127 ? -17.067 -15.133 -9.226 1.00 7.98 127 GLN B C 1
ATOM 2616 O O . GLN B 1 127 ? -16.885 -14.304 -10.132 1.00 10.20 127 GLN B O 1
ATOM 2622 N N . ALA B 1 128 ? -16.167 -15.374 -8.276 1.00 7.33 128 ALA B N 1
ATOM 2623 C CA . ALA B 1 128 ? -14.835 -14.748 -8.307 1.00 7.83 128 ALA B CA 1
ATOM 2624 C C . ALA B 1 128 ? -14.084 -15.097 -9.579 1.00 8.78 128 ALA B C 1
ATOM 2625 O O . ALA B 1 128 ? -13.450 -14.242 -10.196 1.00 9.76 128 ALA B O 1
ATOM 2627 N N . ARG B 1 129 ? -14.167 -16.359 -9.976 1.00 8.23 129 ARG B N 1
ATOM 2628 C CA . ARG B 1 129 ? -13.531 -16.812 -11.215 1.00 8.72 129 ARG B CA 1
ATOM 2629 C C . ARG B 1 129 ? -14.095 -16.107 -12.434 1.00 9.03 129 ARG B C 1
ATOM 2630 O O . ARG B 1 129 ? -13.328 -15.645 -13.292 1.00 11.13 129 ARG B O 1
ATOM 2638 N N . LYS B 1 130 ? -15.424 -16.015 -12.497 1.00 10.30 130 LYS B N 1
ATOM 2639 C CA . LYS B 1 130 ? -16.110 -15.390 -13.599 1.00 11.47 130 LYS B CA 1
ATOM 2640 C C . LYS B 1 130 ? -15.689 -13.922 -13.683 1.00 10.29 130 LYS B C 1
ATOM 2641 O O . LYS B 1 130 ? -15.354 -13.418 -14.773 1.00 11.40 130 LYS B O 1
ATOM 2647 N N . GLU B 1 131 ? -15.660 -13.235 -12.543 1.00 8.83 131 GLU B N 1
ATOM 2648 C CA . GLU B 1 131 ? -15.332 -11.797 -12.532 1.00 10.04 131 GLU B CA 1
ATOM 2649 C C . GLU B 1 131 ? -13.902 -11.566 -12.934 1.00 9.89 131 GLU B C 1
ATOM 2650 O O . GLU B 1 131 ? -13.624 -10.648 -13.710 1.00 12.24 131 GLU B O 1
ATOM 2656 N N . LEU B 1 132 ? -13.005 -12.428 -12.457 1.00 9.83 132 LEU B N 1
ATOM 2657 C CA . LEU B 1 132 ? -11.568 -12.249 -12.720 1.00 10.31 132 LEU B CA 1
ATOM 2658 C C . LEU B 1 132 ? -11.303 -12.535 -14.206 1.00 11.00 132 LEU B C 1
ATOM 2659 O O . LEU B 1 132 ? -10.579 -11.778 -14.865 1.00 11.85 132 LEU B O 1
ATOM 2664 N N . ARG B 1 133 ? -11.913 -13.592 -14.729 1.00 10.83 133 ARG B N 1
ATOM 2665 C CA . ARG B 1 133 ? -11.793 -13.916 -16.162 1.00 11.76 133 ARG B CA 1
ATOM 2666 C C . ARG B 1 133 ? -12.276 -12.769 -17.038 1.00 12.45 133 ARG B C 1
ATOM 2667 O O . ARG B 1 133 ? -11.580 -12.355 -17.990 1.00 12.08 133 ARG B O 1
ATOM 2675 N N . GLU B 1 134 ? -13.461 -12.242 -16.726 1.00 10.83 134 GLU B N 1
ATOM 2676 C CA . GLU B 1 134 ? -14.038 -11.135 -17.504 1.00 10.92 134 GLU B CA 1
ATOM 2677 C C . GLU B 1 134 ? -13.169 -9.888 -17.439 1.00 10.76 134 GLU B C 1
ATOM 2678 O O . GLU B 1 134 ? -12.989 -9.184 -18.450 1.00 12.70 134 GLU B O 1
ATOM 2684 N N . SER B 1 135 ? -12.641 -9.602 -16.247 1.00 10.32 135 SER B N 1
ATOM 2685 C CA . SER B 1 135 ? -11.880 -8.367 -16.034 1.00 9.41 135 SER B CA 1
ATOM 2686 C C . SER B 1 135 ? -10.557 -8.444 -16.778 1.00 12.68 135 SER B C 1
ATOM 2687 O O . SER B 1 135 ? -10.171 -7.476 -17.444 1.00 13.73 135 SER B O 1
ATOM 2690 N N . LEU B 1 136 ? -9.896 -9.595 -16.722 1.00 11.40 136 LEU B N 1
ATOM 2691 C CA . LEU B 1 136 ? -8.633 -9.774 -17.469 1.00 12.08 136 LEU B CA 1
ATOM 2692 C C . LEU B 1 136 ? -8.880 -9.729 -18.957 1.00 13.21 136 LEU B C 1
ATOM 2693 O O . LEU B 1 136 ? -8.084 -9.140 -19.718 1.00 15.02 136 LEU B O 1
ATOM 2698 N N . THR B 1 137 ? -9.976 -10.329 -19.401 1.00 11.47 137 THR B N 1
ATOM 2699 C CA . THR B 1 137 ? -10.312 -10.239 -20.834 1.00 11.79 137 THR B CA 1
ATOM 2700 C C . THR B 1 137 ? -10.573 -8.776 -21.250 1.00 13.81 137 THR B C 1
ATOM 2701 O O . THR B 1 137 ? -10.154 -8.345 -22.361 1.00 13.43 137 THR B O 1
ATOM 2705 N N . GLY B 1 138 ? -11.224 -8.006 -20.362 1.00 12.85 138 GLY B N 1
ATOM 2706 C CA . GLY B 1 138 ? -11.556 -6.602 -20.633 1.00 13.38 138 GLY B CA 1
ATOM 2707 C C . GLY B 1 138 ? -10.351 -5.686 -20.787 1.00 13.75 138 GLY B C 1
ATOM 2708 O O . GLY B 1 138 ? -10.390 -4.757 -21.604 1.00 14.69 138 GLY B O 1
ATOM 2709 N N . VAL B 1 139 ? -9.310 -5.931 -19.990 1.00 13.84 139 VAL B N 1
ATOM 2710 C CA . VAL B 1 139 ? -8.057 -5.149 -19.994 1.00 15.09 139 VAL B CA 1
ATOM 2711 C C . VAL B 1 139 ? -7.072 -5.595 -21.081 1.00 13.76 139 VAL B C 1
ATOM 2712 O O . VAL B 1 139 ? -6.103 -4.889 -21.382 1.00 14.00 139 VAL B O 1
ATOM 2716 N N A SER B 1 140 ? -7.303 -6.777 -21.649 0.70 14.26 140 SER B N 1
ATOM 2717 N N B SER B 1 140 ? -7.313 -6.762 -21.678 0.30 12.97 140 SER B N 1
ATOM 2718 C CA A SER B 1 140 ? -6.382 -7.332 -22.644 0.70 13.43 140 SER B CA 1
ATOM 2719 C CA B SER B 1 140 ? -6.368 -7.345 -22.646 0.30 11.03 140 SER B CA 1
ATOM 2720 C C A SER B 1 140 ? -5.951 -6.352 -23.753 0.70 12.20 140 SER B C 1
ATOM 2721 C C B SER B 1 140 ? -5.987 -6.462 -23.859 0.30 11.74 140 SER B C 1
ATOM 2722 O O A SER B 1 140 ? -4.770 -6.317 -24.090 0.70 11.74 140 SER B O 1
ATOM 2723 O O B SER B 1 140 ? -4.881 -6.606 -24.385 0.30 12.14 140 SER B O 1
ATOM 2728 N N . PRO B 1 141 ? -6.883 -5.561 -24.308 1.00 12.02 141 PRO B N 1
ATOM 2729 C CA . PRO B 1 141 ? -6.450 -4.654 -25.394 1.00 12.52 141 PRO B CA 1
ATOM 2730 C C . PRO B 1 141 ? -5.299 -3.725 -24.999 1.00 12.03 141 PRO B C 1
ATOM 2731 O O . PRO B 1 141 ? -4.518 -3.301 -25.873 1.00 13.39 141 PRO B O 1
ATOM 2735 N N . LEU B 1 142 ? -5.171 -3.417 -23.710 1.00 9.50 142 LEU B N 1
ATOM 2736 C CA . LEU B 1 142 ? -4.100 -2.534 -23.246 1.00 13.80 142 LEU B CA 1
ATOM 2737 C C . LEU B 1 142 ? -2.711 -3.156 -23.383 1.00 13.69 142 LEU B C 1
ATOM 2738 O O . LEU B 1 142 ? -1.706 -2.448 -23.261 1.00 16.67 142 LEU B O 1
ATOM 2743 N N . PHE B 1 143 ? -2.654 -4.469 -23.592 1.00 12.93 143 PHE B N 1
ATOM 2744 C CA . PHE B 1 143 ? -1.375 -5.166 -23.765 1.00 12.16 143 PHE B CA 1
ATOM 2745 C C . PHE B 1 143 ? -0.878 -5.163 -25.212 1.00 13.73 143 PHE B C 1
ATOM 2746 O O . PHE B 1 143 ? 0.200 -5.690 -25.495 1.00 16.17 143 PHE B O 1
ATOM 2754 N N . ALA B 1 144 ? -1.638 -4.564 -26.119 1.00 12.61 144 ALA B N 1
ATOM 2755 C CA . ALA B 1 144 ? -1.287 -4.624 -27.534 1.00 14.41 144 ALA B CA 1
ATOM 2756 C C . ALA B 1 144 ? -0.056 -3.781 -27.847 1.00 16.41 144 ALA B C 1
ATOM 2757 O O . ALA B 1 144 ? 0.812 -4.218 -28.617 1.00 18.26 144 ALA B O 1
ATOM 2759 N N . ASP B 1 145 ? 0.016 -2.593 -27.242 1.00 14.94 145 ASP B N 1
ATOM 2760 C CA . ASP B 1 145 ? 0.919 -1.536 -27.737 1.00 17.03 145 ASP B CA 1
ATOM 2761 C C . ASP B 1 145 ? 2.146 -1.234 -26.903 1.00 17.31 145 ASP B C 1
ATOM 2762 O O . ASP B 1 145 ? 3.015 -0.477 -27.367 1.00 19.46 145 ASP B O 1
ATOM 2767 N N . LYS B 1 146 ? 2.190 -1.744 -25.667 1.00 15.52 146 LYS B N 1
ATOM 2768 C CA . LYS B 1 146 ? 3.374 -1.639 -24.813 1.00 17.01 146 LYS B CA 1
ATOM 2769 C C . LYS B 1 146 ? 3.821 -3.027 -24.377 1.00 14.91 146 LYS B C 1
ATOM 2770 O O . LYS B 1 146 ? 2.978 -3.906 -24.178 1.00 18.47 146 LYS B O 1
ATOM 2776 N N . PRO B 1 147 ? 5.134 -3.245 -24.252 1.00 13.24 147 PRO B N 1
ATOM 2777 C CA . PRO B 1 147 ? 5.660 -4.607 -24.023 1.00 12.85 147 PRO B CA 1
ATOM 2778 C C . PRO B 1 147 ? 5.471 -5.076 -22.592 1.00 11.28 147 PRO B C 1
ATOM 2779 O O . PRO B 1 147 ? 5.471 -6.279 -22.338 1.00 11.51 147 PRO B O 1
ATOM 2783 N N . PHE B 1 148 ? 5.337 -4.116 -21.679 1.00 11.14 148 PHE B N 1
ATOM 2784 C CA . PHE B 1 148 ? 5.054 -4.422 -20.260 1.00 10.69 148 PHE B CA 1
ATOM 2785 C C . PHE B 1 148 ? 3.736 -3.779 -19.931 1.00 12.10 148 PHE B C 1
ATOM 2786 O O . PHE B 1 148 ? 3.155 -3.073 -20.762 1.00 15.36 148 PHE B O 1
ATOM 2794 N N . PHE B 1 149 ? 3.214 -4.045 -18.727 1.00 10.03 149 PHE B N 1
ATOM 2795 C CA . PHE B 1 149 ? 1.881 -3.530 -18.416 1.00 11.60 149 PHE B CA 1
ATOM 2796 C C . PHE B 1 149 ? 1.913 -2.006 -18.259 1.00 13.71 149 PHE B C 1
ATOM 2797 O O . PHE B 1 149 ? 2.440 -1.466 -17.277 1.00 14.25 149 PHE B O 1
ATOM 2805 N N . LEU B 1 150 ? 1.345 -1.346 -19.270 1.00 13.37 150 LEU B N 1
ATOM 2806 C CA . LEU B 1 150 ? 1.270 0.131 -19.354 1.00 14.14 150 LEU B CA 1
ATOM 2807 C C . LEU B 1 150 ? 2.640 0.774 -19.179 1.00 15.51 150 LEU B C 1
ATOM 2808 O O . LEU B 1 150 ? 2.786 1.867 -18.610 1.00 17.77 150 LEU B O 1
ATOM 2813 N N . SER B 1 151 ? 3.638 0.101 -19.738 1.00 13.12 151 SER B N 1
ATOM 2814 C CA . SER B 1 151 ? 5.039 0.459 -19.549 1.00 16.34 151 SER B CA 1
ATOM 2815 C C . SER B 1 151 ? 5.927 -0.061 -20.664 1.00 17.00 151 SER B C 1
ATOM 2816 O O . SER B 1 151 ? 5.653 -1.124 -21.244 1.00 15.88 151 SER B O 1
ATOM 2819 N N . GLU B 1 152 ? 6.990 0.686 -20.974 1.00 17.22 152 GLU B N 1
ATOM 2820 C CA . GLU B 1 152 ? 8.047 0.160 -21.842 1.00 16.87 152 GLU B CA 1
ATOM 2821 C C . GLU B 1 152 ? 9.142 -0.629 -21.155 1.00 14.28 152 GLU B C 1
ATOM 2822 O O . GLU B 1 152 ? 10.029 -1.159 -21.821 1.00 15.48 152 GLU B O 1
ATOM 2828 N N A GLU B 1 153 ? 9.100 -0.730 -19.822 0.60 15.51 153 GLU B N 1
ATOM 2829 N N B GLU B 1 153 ? 9.037 -0.760 -19.827 0.40 14.48 153 GLU B N 1
ATOM 2830 C CA A GLU B 1 153 ? 10.122 -1.461 -19.087 0.60 15.55 153 GLU B CA 1
ATOM 2831 C CA B GLU B 1 153 ? 10.076 -1.352 -19.001 0.40 14.33 153 GLU B CA 1
ATOM 2832 C C A GLU B 1 153 ? 9.436 -2.271 -18.001 0.60 12.92 153 GLU B C 1
ATOM 2833 C C B GLU B 1 153 ? 9.421 -2.259 -17.964 0.40 12.18 153 GLU B C 1
ATOM 2834 O O A GLU B 1 153 ? 8.366 -1.892 -17.493 0.60 14.12 153 GLU B O 1
ATOM 2835 O O B GLU B 1 153 ? 8.338 -1.932 -17.452 0.40 12.73 153 GLU B O 1
ATOM 2846 N N . GLN B 1 154 ? 10.052 -3.396 -17.663 1.00 12.31 154 GLN B N 1
ATOM 2847 C CA . GLN B 1 154 ? 9.569 -4.243 -16.548 1.00 11.43 154 GLN B CA 1
ATOM 2848 C C . GLN B 1 154 ? 9.515 -3.368 -15.308 1.00 10.39 154 GLN B C 1
ATOM 2849 O O . GLN B 1 154 ? 10.456 -2.631 -14.994 1.00 13.65 154 GLN B O 1
ATOM 2855 N N . SER B 1 155 ? 8.396 -3.467 -14.590 1.00 10.19 155 SER B N 1
ATOM 2856 C CA . SER B 1 155 ? 8.219 -2.657 -13.381 1.00 10.47 155 SER B CA 1
ATOM 2857 C C . SER B 1 155 ? 7.595 -3.465 -12.252 1.00 9.74 155 SER B C 1
ATOM 2858 O O . SER B 1 155 ? 7.196 -4.645 -12.440 1.00 10.36 155 SER B O 1
ATOM 2861 N N . LEU B 1 156 ? 7.501 -2.843 -11.076 1.00 9.87 156 LEU B N 1
ATOM 2862 C CA . LEU B 1 156 ? 6.807 -3.482 -9.967 1.00 10.21 156 LEU B CA 1
ATOM 2863 C C . LEU B 1 156 ? 5.361 -3.825 -10.314 1.00 10.82 156 LEU B C 1
ATOM 2864 O O . LEU B 1 156 ? 4.808 -4.733 -9.699 1.00 9.53 156 LEU B O 1
ATOM 2869 N N . VAL B 1 157 ? 4.745 -3.137 -11.281 1.00 10.16 157 VAL B N 1
ATOM 2870 C CA . VAL B 1 157 ? 3.390 -3.501 -11.708 1.00 10.85 157 VAL B CA 1
ATOM 2871 C C . VAL B 1 157 ? 3.389 -4.937 -12.257 1.00 10.39 157 VAL B C 1
ATOM 2872 O O . VAL B 1 157 ? 2.568 -5.764 -11.876 1.00 11.13 157 VAL B O 1
ATOM 2876 N N . ASP B 1 158 ? 4.370 -5.240 -13.106 1.00 9.78 158 ASP B N 1
ATOM 2877 C CA . ASP B 1 158 ? 4.491 -6.573 -13.705 1.00 8.90 158 ASP B CA 1
ATOM 2878 C C . ASP B 1 158 ? 4.813 -7.615 -12.636 1.00 10.62 158 ASP B C 1
ATOM 2879 O O . ASP B 1 158 ? 4.352 -8.753 -12.718 1.00 10.58 158 ASP B O 1
ATOM 2884 N N . CYS B 1 159 ? 5.559 -7.199 -11.597 1.00 10.57 159 CYS B N 1
ATOM 2885 C CA . CYS B 1 159 ? 5.914 -8.116 -10.534 1.00 11.16 159 CYS B CA 1
ATOM 2886 C C . CYS B 1 159 ? 4.676 -8.521 -9.732 1.00 11.37 159 CYS B C 1
ATOM 2887 O O . CYS B 1 159 ? 4.658 -9.615 -9.151 1.00 11.32 159 CYS B O 1
ATOM 2890 N N . CYS B 1 160 ? 3.649 -7.663 -9.715 1.00 10.58 160 CYS B N 1
ATOM 2891 C CA . CYS B 1 160 ? 2.365 -8.033 -9.052 1.00 8.75 160 CYS B CA 1
ATOM 2892 C C . CYS B 1 160 ? 1.457 -8.845 -9.978 1.00 11.31 160 CYS B C 1
ATOM 2893 O O . CYS B 1 160 ? 0.715 -9.737 -9.550 1.00 12.88 160 CYS B O 1
ATOM 2896 N N . LEU B 1 161 ? 1.513 -8.539 -11.266 1.00 10.16 161 LEU B N 1
ATOM 2897 C CA . LEU B 1 161 ? 0.633 -9.190 -12.219 1.00 9.41 161 LEU B CA 1
ATOM 2898 C C . LEU B 1 161 ? 1.067 -10.613 -12.535 1.00 9.58 161 LEU B C 1
ATOM 2899 O O . LEU B 1 161 ? 0.237 -11.531 -12.609 1.00 9.64 161 LEU B O 1
ATOM 2904 N N . LEU B 1 162 ? 2.359 -10.794 -12.761 1.00 9.36 162 LEU B N 1
ATOM 2905 C CA . LEU B 1 162 ? 2.820 -12.086 -13.241 1.00 8.69 162 LEU B CA 1
ATOM 2906 C C . LEU B 1 162 ? 2.458 -13.275 -12.339 1.00 8.61 162 LEU B C 1
ATOM 2907 O O . LEU B 1 162 ? 2.064 -14.317 -12.850 1.00 8.79 162 LEU B O 1
ATOM 2912 N N . PRO B 1 163 ? 2.562 -13.137 -11.006 1.00 9.05 163 PRO B N 1
ATOM 2913 C CA . PRO B 1 163 ? 2.171 -14.290 -10.170 1.00 8.83 163 PRO B CA 1
ATOM 2914 C C . PRO B 1 163 ? 0.712 -14.695 -10.345 1.00 9.40 163 PRO B C 1
ATOM 2915 O O . PRO B 1 163 ? 0.399 -15.890 -10.270 1.00 10.95 163 PRO B O 1
ATOM 2919 N N . ILE B 1 164 ? -0.175 -13.722 -10.593 1.00 8.76 164 ILE B N 1
ATOM 2920 C CA . ILE B 1 164 ? -1.583 -14.038 -10.821 1.00 7.20 164 ILE B CA 1
ATOM 2921 C C . ILE B 1 164 ? -1.738 -14.762 -12.170 1.00 9.53 164 ILE B C 1
ATOM 2922 O O . ILE B 1 164 ? -2.422 -15.766 -12.270 1.00 9.86 164 ILE B O 1
ATOM 2927 N N . LEU B 1 165 ? -1.110 -14.214 -13.213 1.00 8.56 165 LEU B N 1
ATOM 2928 C CA . LEU B 1 165 ? -1.295 -14.812 -14.533 1.00 8.42 165 LEU B CA 1
ATOM 2929 C C . LEU B 1 165 ? -0.682 -16.231 -14.581 1.00 8.76 165 LEU B C 1
ATOM 2930 O O . LEU B 1 165 ? -1.196 -17.108 -15.250 1.00 9.40 165 LEU B O 1
ATOM 2935 N N . TRP B 1 166 ? 0.436 -16.413 -13.875 1.00 8.89 166 TRP B N 1
ATOM 2936 C CA . TRP B 1 166 ? 1.066 -17.738 -13.819 1.00 8.99 166 TRP B CA 1
ATOM 2937 C C . TRP B 1 166 ? 0.065 -18.770 -13.289 1.00 9.33 166 TRP B C 1
ATOM 2938 O O . TRP B 1 166 ? 0.047 -19.922 -13.711 1.00 9.87 166 TRP B O 1
ATOM 2949 N N . ARG B 1 167 ? -0.744 -18.319 -12.325 1.00 8.50 167 ARG B N 1
ATOM 2950 C CA . ARG B 1 167 ? -1.700 -19.178 -11.642 1.00 9.04 167 ARG B CA 1
ATOM 2951 C C . ARG B 1 167 ? -3.044 -19.383 -12.341 1.00 10.22 167 ARG B C 1
ATOM 2952 O O . ARG B 1 167 ? -3.909 -20.043 -11.775 1.00 11.74 167 ARG B O 1
ATOM 2960 N N . LEU B 1 168 ? -3.239 -18.860 -13.549 1.00 10.35 168 LEU B N 1
ATOM 2961 C CA . LEU B 1 168 ? -4.583 -19.017 -14.163 1.00 10.87 168 LEU B CA 1
ATOM 2962 C C . LEU B 1 168 ? -5.074 -20.464 -14.225 1.00 12.28 168 LEU B C 1
ATOM 2963 O O . LEU B 1 168 ? -6.227 -20.731 -13.873 1.00 11.86 168 LEU B O 1
ATOM 2968 N N . PRO B 1 169 ? -4.211 -21.409 -14.609 1.00 12.74 169 PRO B N 1
ATOM 2969 C CA . PRO B 1 169 ? -4.679 -22.813 -14.594 1.00 12.96 169 PRO B CA 1
ATOM 2970 C C . PRO B 1 169 ? -5.160 -23.293 -13.203 1.00 12.22 169 PRO B C 1
ATOM 2971 O O . PRO B 1 169 ? -6.258 -23.896 -13.110 1.00 14.51 169 PRO B O 1
ATOM 2975 N N . VAL B 1 170 ? -4.381 -23.029 -12.150 1.00 11.13 170 VAL B N 1
ATOM 2976 C CA . VAL B 1 170 ? -4.804 -23.426 -10.789 1.00 12.36 170 VAL B CA 1
ATOM 2977 C C . VAL B 1 170 ? -6.043 -22.679 -10.281 1.00 13.21 170 VAL B C 1
ATOM 2978 O O . VAL B 1 170 ? -6.755 -23.174 -9.389 1.00 16.07 170 VAL B O 1
ATOM 2982 N N . LEU B 1 171 ? -6.286 -21.492 -10.836 1.00 11.54 171 LEU B N 1
ATOM 2983 C CA . LEU B 1 171 ? -7.470 -20.707 -10.529 1.00 11.50 171 LEU B CA 1
ATOM 2984 C C . LEU B 1 171 ? -8.661 -21.137 -11.360 1.00 12.80 171 LEU B C 1
ATOM 2985 O O . LEU B 1 171 ? -9.757 -20.613 -11.163 1.00 15.39 171 LEU B O 1
ATOM 2990 N N . GLY B 1 172 ? -8.444 -22.050 -12.303 1.00 12.53 172 GLY B N 1
ATOM 2991 C CA . GLY B 1 172 ? -9.549 -22.540 -13.123 1.00 13.05 172 GLY B CA 1
ATOM 2992 C C . GLY B 1 172 ? -9.990 -21.596 -14.223 1.00 14.00 172 GLY B C 1
ATOM 2993 O O . GLY B 1 172 ? -11.150 -21.663 -14.676 1.00 16.06 172 GLY B O 1
ATOM 2994 N N . ILE B 1 173 ? -9.067 -20.754 -14.691 1.00 12.14 173 ILE B N 1
ATOM 2995 C CA . ILE B 1 173 ? -9.375 -19.741 -15.697 1.00 14.93 173 ILE B CA 1
ATOM 2996 C C . ILE B 1 173 ? -8.578 -19.962 -16.964 1.00 14.62 173 ILE B C 1
ATOM 2997 O O . ILE B 1 173 ? -7.348 -20.071 -16.918 1.00 15.54 173 ILE B O 1
ATOM 3002 N N . GLU B 1 174 ? -9.297 -20.043 -18.086 1.00 14.65 174 GLU B N 1
ATOM 3003 C CA . GLU B 1 174 ? -8.694 -20.063 -19.405 1.00 17.82 174 GLU B CA 1
ATOM 3004 C C . GLU B 1 174 ? -9.173 -18.822 -20.123 1.00 16.66 174 GLU B C 1
ATOM 3005 O O . GLU B 1 174 ? -10.371 -18.581 -20.226 1.00 19.39 174 GLU B O 1
ATOM 3011 N N . LEU B 1 175 ? -8.242 -18.003 -20.582 1.00 13.74 175 LEU B N 1
ATOM 3012 C CA . LEU B 1 175 ? -8.632 -16.779 -21.268 1.00 14.57 175 LEU B CA 1
ATOM 3013 C C . LEU B 1 175 ? -9.075 -17.073 -22.687 1.00 14.03 175 LEU B C 1
ATOM 3014 O O . LEU B 1 175 ? -8.564 -17.999 -23.326 1.00 17.36 175 LEU B O 1
ATOM 3019 N N . PRO B 1 176 ? -10.033 -16.288 -23.194 1.00 13.97 176 PRO B N 1
ATOM 3020 C CA . PRO B 1 176 ? -10.480 -16.497 -24.573 1.00 14.86 176 PRO B CA 1
ATOM 3021 C C . PRO B 1 176 ? -9.476 -15.993 -25.615 1.00 16.16 176 PRO B C 1
ATOM 3022 O O . PRO B 1 176 ? -8.561 -15.222 -25.288 1.00 14.12 176 PRO B O 1
ATOM 3026 N N . ARG B 1 177 ? -9.665 -16.421 -26.860 1.00 16.40 177 ARG B N 1
ATOM 3027 C CA . ARG B 1 177 ? -8.756 -16.065 -27.957 1.00 18.89 177 ARG B CA 1
ATOM 3028 C C . ARG B 1 177 ? -8.653 -14.548 -28.157 1.00 17.42 177 ARG B C 1
ATOM 3029 O O . ARG B 1 177 ? -7.606 -14.038 -28.556 1.00 18.69 177 ARG B O 1
ATOM 3037 N N . GLN B 1 178 ? -9.735 -13.829 -27.874 1.00 18.20 178 GLN B N 1
ATOM 3038 C CA . GLN B 1 178 ? -9.746 -12.383 -28.055 1.00 19.70 178 GLN B CA 1
ATOM 3039 C C . GLN B 1 178 ? -8.801 -11.681 -27.086 1.00 19.01 178 GLN B C 1
ATOM 3040 O O . GLN B 1 178 ? -8.505 -10.497 -27.254 1.00 20.87 178 GLN B O 1
ATOM 3046 N N . ALA B 1 179 ? -8.341 -12.411 -26.069 1.00 14.16 179 ALA B N 1
ATOM 3047 C CA . ALA B 1 179 ? -7.375 -11.876 -25.129 1.00 13.66 179 ALA B CA 1
ATOM 3048 C C . ALA B 1 179 ? -5.929 -12.118 -25.589 1.00 14.67 179 ALA B C 1
ATOM 3049 O O . ALA B 1 179 ? -5.002 -12.089 -24.790 1.00 13.60 179 ALA B O 1
ATOM 3051 N N . LYS B 1 180 ? -5.732 -12.340 -26.884 1.00 12.66 180 LYS B N 1
ATOM 3052 C CA . LYS B 1 180 ? -4.382 -12.607 -27.416 1.00 12.42 180 LYS B CA 1
ATOM 3053 C C . LYS B 1 180 ? -3.288 -11.627 -26.954 1.00 13.37 180 LYS B C 1
ATOM 3054 O O . LYS B 1 180 ? -2.188 -12.081 -26.633 1.00 11.69 180 LYS B O 1
ATOM 3060 N N . PRO B 1 181 ? -3.568 -10.304 -26.907 1.00 10.06 181 PRO B N 1
ATOM 3061 C CA . PRO B 1 181 ? -2.453 -9.419 -26.457 1.00 10.16 181 PRO B CA 1
ATOM 3062 C C . PRO B 1 181 ? -1.930 -9.767 -25.058 1.00 9.38 181 PRO B C 1
ATOM 3063 O O . PRO B 1 181 ? -0.711 -9.671 -24.789 1.00 10.09 181 PRO B O 1
ATOM 3067 N N . LEU B 1 182 ? -2.849 -10.145 -24.181 1.00 9.84 182 LEU B N 1
ATOM 3068 C CA . LEU B 1 182 ? -2.496 -10.512 -22.821 1.00 8.55 182 LEU B CA 1
ATOM 3069 C C . LEU B 1 182 ? -1.818 -11.884 -22.806 1.00 8.53 182 LEU B C 1
ATOM 3070 O O . LEU B 1 182 ? -0.796 -12.066 -22.128 1.00 10.36 182 LEU B O 1
ATOM 3075 N N . LEU B 1 183 ? -2.335 -12.829 -23.598 1.00 11.66 183 LEU B N 1
ATOM 3076 C CA . LEU B 1 183 ? -1.683 -14.135 -23.730 1.00 11.06 183 LEU B CA 1
ATOM 3077 C C . LEU B 1 183 ? -0.254 -14.009 -24.295 1.00 10.88 183 LEU B C 1
ATOM 3078 O O . LEU B 1 183 ? 0.645 -14.728 -23.865 1.00 11.74 183 LEU B O 1
ATOM 3083 N N . ASP B 1 184 ? -0.055 -13.096 -25.249 1.00 11.18 184 ASP B N 1
ATOM 3084 C CA . ASP B 1 184 ? 1.283 -12.834 -25.811 1.00 10.08 184 ASP B CA 1
ATOM 3085 C C . ASP B 1 184 ? 2.199 -12.223 -24.749 1.00 9.97 184 ASP B C 1
ATOM 3086 O O . ASP B 1 184 ? 3.394 -12.548 -24.702 1.00 10.57 184 ASP B O 1
ATOM 3091 N N . TYR B 1 185 ? 1.660 -11.304 -23.939 1.00 8.20 185 TYR B N 1
ATOM 3092 C CA . TYR B 1 185 ? 2.431 -10.744 -22.826 1.00 9.05 185 TYR B CA 1
ATOM 3093 C C . TYR B 1 185 ? 2.889 -11.884 -21.906 1.00 10.77 185 TYR B C 1
ATOM 3094 O O . TYR B 1 185 ? 4.053 -11.942 -21.522 1.00 10.63 185 TYR B O 1
ATOM 3111 N N . GLU B 1 187 ? 3.338 -15.069 -22.657 1.00 10.67 187 GLU B N 1
ATOM 3112 C CA . GLU B 1 187 ? 4.330 -15.877 -23.354 1.00 11.15 187 GLU B CA 1
ATOM 3113 C C . GLU B 1 187 ? 5.727 -15.226 -23.257 1.00 12.32 187 GLU B C 1
ATOM 3114 O O . GLU B 1 187 ? 6.706 -15.911 -22.955 1.00 14.76 187 GLU B O 1
ATOM 3120 N N . ARG B 1 188 ? 5.829 -13.925 -23.537 1.00 10.67 188 ARG B N 1
ATOM 3121 C CA . ARG B 1 188 ? 7.111 -13.214 -23.464 1.00 11.59 188 ARG B CA 1
ATOM 3122 C C . ARG B 1 188 ? 7.616 -13.181 -22.028 1.00 11.65 188 ARG B C 1
ATOM 3123 O O . ARG B 1 188 ? 8.809 -13.447 -21.759 1.00 13.42 188 ARG B O 1
ATOM 3131 N N . GLN B 1 189 ? 6.713 -12.863 -21.107 1.00 9.80 189 GLN B N 1
ATOM 3132 C CA . GLN B 1 189 ? 7.136 -12.620 -19.728 1.00 10.55 189 GLN B CA 1
ATOM 3133 C C . GLN B 1 189 ? 7.553 -13.905 -19.017 1.00 12.29 189 GLN B C 1
ATOM 3134 O O . GLN B 1 189 ? 8.549 -13.920 -18.267 1.00 11.27 189 GLN B O 1
ATOM 3140 N N . PHE B 1 190 ? 6.820 -14.982 -19.272 1.00 11.02 190 PHE B N 1
ATOM 3141 C CA . PHE B 1 190 ? 7.153 -16.234 -18.588 1.00 12.35 190 PHE B CA 1
ATOM 3142 C C . PHE B 1 190 ? 8.487 -16.796 -19.056 1.00 14.13 190 PHE B C 1
ATOM 3143 O O . P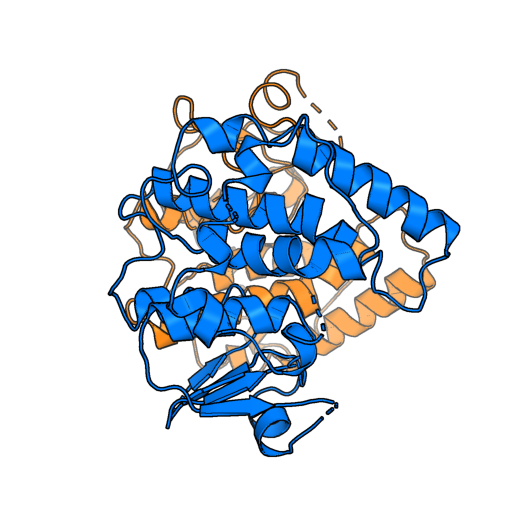HE B 1 190 ? 9.133 -17.530 -18.285 1.00 13.78 190 PHE B O 1
ATOM 3151 N N . ALA B 1 191 ? 8.913 -16.425 -20.274 1.00 11.88 191 ALA B N 1
ATOM 3152 C CA . ALA B 1 191 ? 10.179 -16.884 -20.849 1.00 12.41 191 ALA B CA 1
ATOM 3153 C C . ALA B 1 191 ? 11.412 -16.132 -20.382 1.00 13.10 191 ALA B C 1
ATOM 3154 O O . ALA B 1 191 ? 12.536 -16.599 -20.623 1.00 14.68 191 ALA B O 1
ATOM 3156 N N . ARG B 1 192 ? 11.215 -14.966 -19.752 1.00 12.74 192 ARG B N 1
ATOM 3157 C CA . ARG B 1 192 ? 12.333 -14.127 -19.330 1.00 11.89 192 ARG B CA 1
ATOM 3158 C C . ARG B 1 192 ? 13.096 -14.775 -18.206 1.00 13.73 192 ARG B C 1
ATOM 3159 O O . ARG B 1 192 ? 12.500 -15.393 -17.338 1.00 12.91 192 ARG B O 1
ATOM 3167 N N . GLU B 1 193 ? 14.414 -14.642 -18.263 1.00 15.40 193 GLU B N 1
ATOM 3168 C CA . GLU B 1 193 ? 15.326 -15.273 -17.314 1.00 16.90 193 GLU B CA 1
ATOM 3169 C C . GLU B 1 193 ? 14.921 -14.976 -15.876 1.00 15.29 193 GLU B C 1
ATOM 3170 O O . GLU B 1 193 ? 14.850 -15.885 -15.042 1.00 11.42 193 GLU B O 1
ATOM 3176 N N . ALA B 1 194 ? 14.625 -13.714 -15.574 1.00 12.48 194 ALA B N 1
ATOM 3177 C CA . ALA B 1 194 ? 14.380 -13.341 -14.183 1.00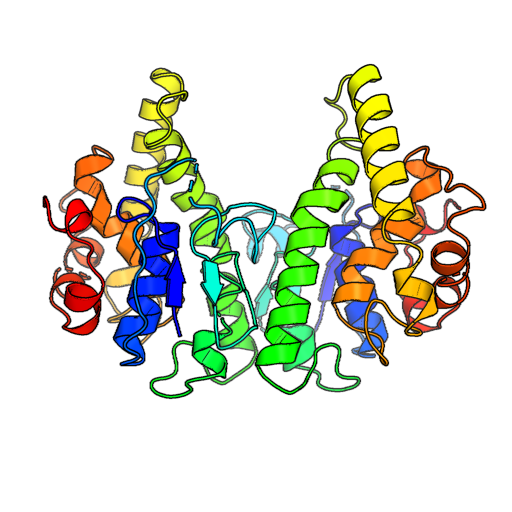 12.32 194 ALA B CA 1
ATOM 3178 C C . ALA B 1 194 ? 13.096 -13.992 -13.690 1.00 12.44 194 ALA B C 1
ATOM 3179 O O . ALA B 1 194 ? 13.008 -14.408 -12.526 1.00 12.04 194 ALA B O 1
ATOM 3181 N N . PHE B 1 195 ? 12.090 -14.060 -14.560 1.00 11.32 195 PHE B N 1
ATOM 3182 C CA . PHE B 1 195 ? 10.846 -14.722 -14.135 1.00 9.37 195 PHE B CA 1
ATOM 3183 C C . PHE B 1 195 ? 11.085 -16.222 -13.913 1.00 9.19 195 PHE B C 1
ATOM 3184 O O . PHE B 1 195 ? 10.634 -16.792 -12.897 1.00 9.26 195 PHE B O 1
ATOM 3192 N N . GLN B 1 196 ? 11.793 -16.866 -14.833 1.00 10.94 196 GLN B N 1
ATOM 3193 C CA . GLN B 1 196 ? 12.103 -18.283 -14.643 1.00 9.74 196 GLN B CA 1
ATOM 3194 C C . GLN B 1 196 ? 12.830 -18.516 -13.330 1.00 11.04 196 GLN B C 1
ATOM 3195 O O . GLN B 1 196 ? 12.521 -19.482 -12.616 1.00 11.88 196 GLN B O 1
ATOM 3201 N N . ALA B 1 197 ? 13.751 -17.598 -13.002 1.00 9.04 197 ALA B N 1
ATOM 3202 C CA . ALA B 1 197 ? 14.524 -17.702 -11.766 1.00 9.43 197 ALA B CA 1
ATOM 3203 C C . ALA B 1 197 ? 13.687 -17.522 -10.519 1.00 11.55 197 ALA B C 1
ATOM 3204 O O . ALA B 1 197 ? 14.054 -18.010 -9.438 1.00 14.74 197 ALA B O 1
ATOM 3206 N N . SER B 1 198 ? 12.573 -16.809 -10.653 1.00 10.51 198 SER B N 1
ATOM 3207 C CA . SER B 1 198 ? 11.738 -16.505 -9.506 1.00 9.59 198 SER B CA 1
ATOM 3208 C C . SER B 1 198 ? 10.903 -17.698 -9.034 1.00 9.36 198 SER B C 1
ATOM 3209 O O . SER B 1 198 ? 10.469 -17.712 -7.867 1.00 10.72 198 SER B O 1
ATOM 3212 N N . LEU B 1 199 ? 10.655 -18.657 -9.934 1.00 9.24 199 LEU B N 1
ATOM 3213 C CA . LEU B 1 199 ? 9.669 -19.727 -9.686 1.00 10.05 199 LEU B CA 1
ATOM 3214 C C . LEU B 1 199 ? 10.118 -20.662 -8.580 1.00 11.32 199 LEU B C 1
ATOM 3215 O O . LEU B 1 199 ? 11.257 -21.162 -8.603 1.00 13.29 199 LEU B O 1
ATOM 3220 N N . SER B 1 200 ? 9.241 -20.907 -7.614 1.00 8.88 200 SER B N 1
ATOM 3221 C CA . SER B 1 200 ? 9.458 -21.994 -6.690 1.00 8.66 200 SER B CA 1
ATOM 3222 C C . SER B 1 200 ? 9.214 -23.321 -7.377 1.00 9.23 200 SER B C 1
ATOM 3223 O O . SER B 1 200 ? 8.657 -23.394 -8.473 1.00 10.75 200 SER B O 1
ATOM 3226 N N . GLY B 1 201 ? 9.594 -24.385 -6.684 1.00 10.31 201 GLY B N 1
ATOM 3227 C CA . GLY B 1 201 ? 9.324 -25.719 -7.202 1.00 8.40 201 GLY B CA 1
ATOM 3228 C C . GLY B 1 201 ? 7.837 -26.007 -7.356 1.00 8.83 201 GLY B C 1
ATOM 3229 O O . GLY B 1 201 ? 7.400 -26.548 -8.363 1.00 11.12 201 GLY B O 1
ATOM 3230 N N . VAL B 1 202 ? 7.063 -25.587 -6.351 1.00 11.10 202 VAL B N 1
ATOM 3231 C CA . VAL B 1 202 ? 5.613 -25.722 -6.318 1.00 12.19 202 VAL B CA 1
ATOM 3232 C C . VAL B 1 202 ? 5.012 -24.947 -7.501 1.00 11.10 202 VAL B C 1
ATOM 3233 O O . VAL B 1 202 ? 4.124 -25.449 -8.200 1.00 13.04 202 VAL B O 1
ATOM 3237 N N . GLU B 1 203 ? 5.519 -23.730 -7.726 1.00 9.86 203 GLU B N 1
ATOM 3238 C CA . GLU B 1 203 ? 4.998 -22.920 -8.830 1.00 9.33 203 GLU B CA 1
ATOM 3239 C C . GLU B 1 203 ? 5.332 -23.544 -10.172 1.00 12.16 203 GLU B C 1
ATOM 3240 O O . GLU B 1 203 ? 4.472 -23.580 -11.079 1.00 12.05 203 GLU B O 1
ATOM 3246 N N . ARG B 1 204 ? 6.546 -24.079 -10.320 1.00 9.93 204 ARG B N 1
ATOM 3247 C CA . ARG B 1 204 ? 6.888 -24.688 -11.635 1.00 12.30 204 ARG B CA 1
ATOM 3248 C C . ARG B 1 204 ? 5.929 -25.809 -11.978 1.00 13.74 204 ARG B C 1
ATOM 3249 O O . ARG B 1 204 ? 5.551 -25.967 -13.153 1.00 16.02 204 ARG B O 1
ATOM 3257 N N . ASP B 1 205 ? 5.524 -26.574 -10.961 1.00 12.40 205 ASP B N 1
ATOM 3258 C CA . ASP B 1 205 ? 4.619 -27.698 -11.141 1.00 15.22 205 ASP B CA 1
ATOM 3259 C C . ASP B 1 205 ? 3.169 -27.291 -11.457 1.00 15.36 205 ASP B C 1
ATOM 3260 O O . ASP B 1 205 ? 2.379 -28.126 -11.883 1.00 16.54 205 ASP B O 1
ATOM 3273 N N . ARG B 1 207 ? 2.278 -25.535 -13.980 1.00 15.31 207 ARG B N 1
ATOM 3274 C CA . ARG B 1 207 ? 2.134 -25.563 -15.435 1.00 17.09 207 ARG B CA 1
ATOM 3275 C C . ARG B 1 207 ? 2.920 -26.735 -16.051 1.00 19.79 207 ARG B C 1
ATOM 3276 O O . ARG B 1 207 ? 2.757 -27.056 -17.248 1.00 22.54 207 ARG B O 1
#

Secondary structure (DSSP, 8-state):
--EEEE-TT-HHHHHHHHHHHHHT--PEEEE----HHHHHH-TT--SSEEE---EEESTTT--HHHHHS-SS--S-SSHHHHHHHHHHHHHHIIIIIHHHHHHH-TTS-HHHHHHHHHHHHHHHHHHGGGGGTSSBTTBSS--HHHHHHHHHHHTTTTTT----GGGHHHHH--HHHHSHHHHHH--HHHH--/-EEEE-TT-HHHHHHHHHHHHHT---EEEE-----HHHHHH-TT--SSEEEETTEEEESTTT--HHHHHS-SS-SS-SSHHHHHHHHHHHHHHIIIIIHHHHHHH-TTS-HHHHHHHHHHHHHHHHHHGGGGSS-SBTTBSS--HHHHHHHHHHHTTTTTT----GGGHHHHH--HHHHSHHHHHH--HHHH--

Nearest PDB structures (foldseek):
  3lyp-assembly1_A  TM=1.005E+00  e=2.716E-32  Pseudomonas protegens Pf-5
  3lyp-assembly1_B  TM=9.906E-01  e=2.348E-28  Pseudomonas protegens Pf-5
  3mdk-assembly1_A  TM=9.918E-01  e=5.163E-27  Pseudomonas putida KT2440
  4qq7-assembly1_B  TM=9.135E-01  e=6.009E-17  Burkholderia cenocepacia J2315
  6weg-assembly2_D  TM=9.071E-01  e=1.533E-12  Francisella tularensis subsp. tularensis SCHU S4

Solvent-accessible surface area: 18632 Å² total

Organism: Pseudomonas fluorescens (strain ATCC BAA-477 / NRRL B-23932 / Pf-5) (NCBI:txid220664)

CATH classification: 3.40.30.10 (+1 more: 1.20.1050.10)

Foldseek 3Di:
DKEWEAAQQDLLRLLLLLLCLQLVPPYHYHHDVQPPVQCVQPVVSDPTWIDDCDIDDDSVGNVCSCVVRVPPHQADDDDVRRVVLVVLLVCCCVQQVVLVCLLPDPPHDVVSLVVSLVSNLVVLLVCLVCLVVELERVDVDHHSSNSSPVSSVLCCVVSVHDHDVSSVSVVVNCVVCPDVSSVSSHDPNSVVD/DAKEAAQLDLLSLLLLLLCLQLVHDHHYHHDHPPDDVCCVLPVVSDPTWDADPSDIDDDSVVNVCSCVVRVPPHQADDDDVRRVVLVVLLVCCCVQPVVLVCLLPPPPRDVVSLVVSQVSNLVVLLVCLVQLQPELARVDVDHHSSRSSVVSRVLCCVVSVHDHDPSSVSVVVVCVVCPDPSSVSSRDPVSVVD

B-factor: mean 14.45, std 6.64, range [2.0, 54.12]

Sequence (387 aa):
RLACYSDPADHYSHRVRIVLAEKGVSAEIISVEQPPKLIEVNPYGSLPTLVDRLALWEESTVVEEYLDERYPHPPLLPVYPVARANSRLLIHRIQRDWCGQVDLLILDPRTKEAARVQARKELRESLTGVVSSPLFADKPFFLSEEQSLVDCCLLPILWRLPVLGIELPRQAKPLLDYERQFAREAFQASLSGVERDRLACYSDPADDHYSHRVRIVLAEKGVSSAEIIISVEAGPPKKLIEVNPYGSLPTLVDRRDDLALWEESTVVEYLDERYPHHPPLLPVYPVARANSRLLLIHRIQRDWCGQVDLILDPRTKEAARVQARKELRESLTGVSSPLFADKPFFLSEEEQSLVDCCLLPILWRLPVLGIELPRQAKPLLDYERQFAREAFQASLSGVERDR

InterPro domains:
  IPR004045 Glutathione S-transferase, N-terminal [PF13409] (17-78)
  IPR004045 Glutathione S-transferase, N-terminal [PS50404] (5-83)
  IPR004046 Glutathione S-transferase, C-terminal [PF00043] (116-191)
  IPR010987 Glutathione S-transferase, C-terminal-like [PS50405] (88-205)
  IPR034341 Stringent starvation protein A, N-terminal [cd03059] (7-79)
  IPR034342 Stringent starvation protein A, C-terminal [cd03186] (89-197)
  IPR036249 Thioredoxin-like superfamily [SSF52833] (7-86)
  IPR036282 Glutathione S-transferase, C-terminal domain superfamily [SSF47616] (78-204)
  IPR040079 Glutathione transferase family [SFLDS00019] (10-186)
  IPR050983 Glutathione S-transferase Omega/HSP26 [PTHR43968] (5-200)